Protein AF-0000000078805453 (afdb_homodimer)

Sequence (458 aa):
MDSGLQIIVNVLPGMLQYVPMTLVYTLAPSIIAAILAVFICQARLRGTGVVYWLVSLFVSFFRGTPQLVQLFLILYGLPRLLLIIGIDINDWSAGTFYIIATTLNLSCFVAEAYRGGYLAMDYRQIEAGYSIGFSRLQCFFHVIVPGTLQNAVLNLKNLSIDVLKGASLAYTIGAIEVMGYADRMIGLNSGVGRLWVLGVAAVIYFVLVAILELLFNLAAKHYQRYGKAMDSGLQIIVNVLPGMLQYVPMTLVYTLAPSIIAAILAVFICQARLRGTGVVYWLVSLFVSFFRGTPQLVQLFLILYGLPRLLLIIGIDINDWSAGTFYIIATTLNLSCFVAEAYRGGYLAMDYRQIEAGYSIGFSRLQCFFHVIVPGTLQNAVLNLKNLSIDVLKGASLAYTIGAIEVMGYADRMIGLNSGVGRLWVLGVAAVIYFVLVAILELLFNLAAKHYQRYGKA

Structure (mmCIF, N/CA/C/O backbone):
data_AF-0000000078805453-model_v1
#
loop_
_entity.id
_entity.type
_entity.pdbx_description
1 polymer 'ABC transporter, permease protein'
#
loop_
_atom_site.group_PDB
_atom_site.id
_atom_site.type_symbol
_atom_site.label_atom_id
_atom_site.label_alt_id
_atom_site.label_comp_id
_atom_site.label_asym_id
_atom_site.label_entity_id
_atom_site.label_seq_id
_atom_site.pdbx_PDB_ins_code
_atom_site.Cartn_x
_atom_site.Cartn_y
_atom_site.Cartn_z
_atom_site.occupancy
_atom_site.B_iso_or_equiv
_atom_site.auth_seq_id
_atom_site.auth_comp_id
_atom_site.auth_asym_id
_atom_site.auth_atom_id
_atom_site.pdbx_PDB_model_num
ATOM 1 N N . MET A 1 1 ? -18.703 -33 2.615 1 54.84 1 MET A N 1
ATOM 2 C CA . MET A 1 1 ? -17.984 -31.734 2.469 1 54.84 1 MET A CA 1
ATOM 3 C C . MET A 1 1 ? -17.906 -31 3.803 1 54.84 1 MET A C 1
ATOM 5 O O . MET A 1 1 ? -18.906 -30.875 4.512 1 54.84 1 MET A O 1
ATOM 9 N N . ASP A 1 2 ? -16.781 -30.891 4.367 1 66.12 2 ASP A N 1
ATOM 10 C CA . ASP A 1 2 ? -16.656 -30.359 5.719 1 66.12 2 ASP A CA 1
ATOM 11 C C . ASP A 1 2 ? -17.438 -29.047 5.867 1 66.12 2 ASP A C 1
ATOM 13 O O . ASP A 1 2 ? -17.453 -28.234 4.945 1 66.12 2 ASP A O 1
ATOM 17 N N . SER A 1 3 ? -18.297 -29.031 6.809 1 82.19 3 SER A N 1
ATOM 18 C CA . SER A 1 3 ? -18.969 -27.797 7.168 1 82.19 3 SER A CA 1
ATOM 19 C C . SER A 1 3 ? -17.969 -26.641 7.309 1 82.19 3 SER A C 1
ATOM 21 O O . SER A 1 3 ? -16.766 -26.875 7.516 1 82.19 3 SER A O 1
ATOM 23 N N . GLY A 1 4 ? -18.391 -25.453 6.902 1 87.94 4 GLY A N 1
ATOM 24 C CA . GLY A 1 4 ? -17.578 -24.266 7.086 1 87.94 4 GLY A CA 1
ATOM 25 C C . GLY A 1 4 ? -16.891 -24.203 8.438 1 87.94 4 GLY A C 1
ATOM 26 O O . GLY A 1 4 ? -15.695 -23.922 8.531 1 87.94 4 GLY A O 1
ATOM 27 N N . LEU A 1 5 ? -17.594 -24.656 9.406 1 89.44 5 LEU A N 1
ATOM 28 C CA . LEU A 1 5 ? -17.062 -24.641 10.766 1 89.44 5 LEU A CA 1
ATOM 29 C C . LEU A 1 5 ? -15.953 -25.672 10.93 1 89.44 5 LEU A C 1
ATOM 31 O O . LEU A 1 5 ? -14.977 -25.422 11.648 1 89.44 5 LEU A O 1
ATOM 35 N N . GLN A 1 6 ? -16.125 -26.797 10.383 1 91.5 6 GLN A N 1
ATOM 36 C CA . GLN A 1 6 ? -15.117 -27.844 10.461 1 91.5 6 GLN A CA 1
ATOM 37 C C . GLN A 1 6 ? -13.812 -27.406 9.789 1 91.5 6 GLN A C 1
ATOM 39 O O . GLN A 1 6 ? -12.727 -27.688 10.297 1 91.5 6 GLN A O 1
ATOM 44 N N . ILE A 1 7 ? -13.984 -26.75 8.719 1 91.94 7 ILE A N 1
ATOM 45 C CA . ILE A 1 7 ? -12.812 -26.266 8 1 91.94 7 ILE A CA 1
ATOM 46 C C . ILE A 1 7 ? -12.086 -25.234 8.852 1 91.94 7 ILE A C 1
ATOM 48 O O . ILE A 1 7 ? -10.859 -25.266 8.977 1 91.94 7 ILE A O 1
ATOM 52 N N . ILE A 1 8 ? -12.805 -24.344 9.453 1 93.75 8 ILE A N 1
ATOM 53 C CA . ILE A 1 8 ? -12.242 -23.297 10.289 1 93.75 8 ILE A CA 1
ATOM 54 C C . ILE A 1 8 ? -11.477 -23.922 11.461 1 93.75 8 ILE A C 1
ATOM 56 O O . ILE A 1 8 ? -10.336 -23.547 11.734 1 93.75 8 ILE A O 1
ATOM 60 N N . VAL A 1 9 ? -12.07 -24.906 12.109 1 93.5 9 VAL A N 1
ATOM 61 C CA . VAL A 1 9 ? -11.492 -25.562 13.281 1 93.5 9 VAL A CA 1
ATOM 62 C C . VAL A 1 9 ? -10.219 -26.297 12.883 1 93.5 9 VAL A C 1
ATOM 64 O O . VAL A 1 9 ? -9.258 -26.359 13.656 1 93.5 9 VAL A O 1
ATOM 67 N N . ASN A 1 10 ? -10.211 -26.797 11.758 1 92 10 ASN A N 1
ATOM 68 C CA . ASN A 1 10 ? -9.078 -27.578 11.281 1 92 10 ASN A CA 1
ATOM 69 C C . ASN A 1 10 ? -7.918 -26.672 10.867 1 92 10 ASN A C 1
ATOM 71 O O . ASN A 1 10 ? -6.754 -27 11.109 1 92 10 ASN A O 1
ATOM 75 N N . VAL A 1 11 ? -8.188 -25.5 10.289 1 94.69 11 VAL A N 1
ATOM 76 C CA . VAL A 1 11 ? -7.137 -24.688 9.695 1 94.69 11 VAL A CA 1
ATOM 77 C C . VAL A 1 11 ? -6.625 -23.672 10.711 1 94.69 11 VAL A C 1
ATOM 79 O O . VAL A 1 11 ? -5.453 -23.281 10.672 1 94.69 11 VAL A O 1
ATOM 82 N N . LEU A 1 12 ? -7.426 -23.281 11.672 1 96.62 12 LEU A N 1
ATOM 83 C CA . LEU A 1 12 ? -7.148 -22.156 12.57 1 96.62 12 LEU A CA 1
ATOM 84 C C . LEU A 1 12 ? -5.879 -22.422 13.375 1 96.62 12 LEU A C 1
ATOM 86 O O . LEU A 1 12 ? -4.98 -21.562 13.406 1 96.62 12 LEU A O 1
ATOM 90 N N . PRO A 1 13 ? -5.715 -23.625 13.977 1 96.81 13 PRO A N 1
ATOM 91 C CA . PRO A 1 13 ? -4.496 -23.844 14.766 1 96.81 13 PRO A CA 1
ATOM 92 C C . PRO A 1 13 ? -3.229 -23.766 13.914 1 96.81 13 PRO A C 1
ATOM 94 O O . PRO A 1 13 ? -2.229 -23.188 14.336 1 96.81 13 PRO A O 1
ATOM 97 N N . GLY A 1 14 ? -3.25 -24.422 12.758 1 96.69 14 GLY A N 1
ATOM 98 C CA . GLY A 1 14 ? -2.113 -24.359 11.852 1 96.69 14 GLY A CA 1
ATOM 99 C C . GLY A 1 14 ? -1.791 -22.953 11.398 1 96.69 14 GLY A C 1
ATOM 100 O O . GLY A 1 14 ? -0.621 -22.578 11.297 1 96.69 14 GLY A O 1
ATOM 101 N N . MET A 1 15 ? -2.795 -22.188 11.148 1 97.94 15 MET A N 1
ATOM 102 C CA . MET A 1 15 ? -2.604 -20.828 10.68 1 97.94 15 MET A CA 1
ATOM 103 C C . MET A 1 15 ? -2.047 -19.938 11.789 1 97.94 15 MET A C 1
ATOM 105 O O . MET A 1 15 ? -1.188 -19.094 11.547 1 97.94 15 MET A O 1
ATOM 109 N N . LEU A 1 16 ? -2.521 -20.141 13.031 1 98.19 16 LEU A N 1
ATOM 110 C CA . LEU A 1 16 ? -2.053 -19.359 14.172 1 98.19 16 LEU A CA 1
ATOM 111 C C . LEU A 1 16 ? -0.568 -19.609 14.422 1 98.19 16 LEU A C 1
ATOM 113 O O . LEU A 1 16 ? 0.139 -18.719 14.914 1 98.19 16 LEU A O 1
ATOM 117 N N . GLN A 1 17 ? -0.077 -20.75 14.016 1 98.06 17 GLN A N 1
ATOM 118 C CA . GLN A 1 17 ? 1.33 -21.109 14.18 1 98.06 17 GLN A CA 1
ATOM 119 C C . GLN A 1 17 ? 2.219 -20.25 13.281 1 98.06 17 GLN A C 1
ATOM 121 O O . GLN A 1 17 ? 3.434 -20.188 13.477 1 98.06 17 GLN A O 1
ATOM 126 N N . TYR A 1 18 ? 1.629 -19.594 12.305 1 98.31 18 TYR A N 1
ATOM 127 C CA . TYR A 1 18 ? 2.416 -18.797 11.367 1 98.31 18 TYR A CA 1
ATOM 128 C C . TYR A 1 18 ? 2.291 -17.297 11.68 1 98.31 18 TYR A C 1
ATOM 130 O O . TYR A 1 18 ? 2.877 -16.469 10.984 1 98.31 18 TYR A O 1
ATOM 138 N N . VAL A 1 19 ? 1.535 -16.969 12.742 1 98.62 19 VAL A N 1
ATOM 139 C CA . VAL A 1 19 ? 1.405 -15.57 13.172 1 98.62 19 VAL A CA 1
ATOM 140 C C . VAL A 1 19 ? 2.775 -15.023 13.562 1 98.62 19 VAL A C 1
ATOM 142 O O . VAL A 1 19 ? 3.139 -13.906 13.18 1 98.62 19 VAL A O 1
ATOM 145 N N . PRO A 1 20 ? 3.625 -15.812 14.266 1 98.44 20 PRO A N 1
ATOM 146 C CA . PRO A 1 20 ? 4.957 -15.297 14.586 1 98.44 20 PRO A CA 1
ATOM 147 C C . PRO A 1 20 ? 5.773 -14.953 13.344 1 98.44 20 PRO A C 1
ATOM 149 O O . PRO A 1 20 ? 6.516 -13.969 13.336 1 98.44 20 PRO A O 1
ATOM 152 N N . MET A 1 21 ? 5.652 -15.758 12.312 1 98.44 21 MET A N 1
ATOM 153 C CA . MET A 1 21 ? 6.391 -15.469 11.086 1 98.44 21 MET A CA 1
ATOM 154 C C . MET A 1 21 ? 5.875 -14.188 10.422 1 98.44 21 MET A C 1
ATOM 156 O O . MET A 1 21 ? 6.656 -13.414 9.867 1 98.44 21 MET A O 1
ATOM 160 N N . THR A 1 22 ? 4.543 -13.984 10.477 1 98.81 22 THR A N 1
ATOM 161 C CA . THR A 1 22 ? 3.967 -12.734 10 1 98.81 22 THR A CA 1
ATOM 162 C C . THR A 1 22 ? 4.555 -11.547 10.75 1 98.81 22 THR A C 1
ATOM 164 O O . THR A 1 22 ? 4.914 -10.531 10.141 1 98.81 22 THR A O 1
ATOM 167 N N . LEU A 1 23 ? 4.746 -11.703 12.023 1 98.75 23 LEU A N 1
ATOM 168 C CA . LEU A 1 23 ? 5.305 -10.641 12.852 1 98.75 23 LEU A CA 1
ATOM 169 C C . LEU A 1 23 ? 6.781 -10.43 12.547 1 98.75 23 LEU A C 1
ATOM 171 O O . LEU A 1 23 ? 7.27 -9.297 12.562 1 98.75 23 LEU A O 1
ATOM 175 N N . VAL A 1 24 ? 7.484 -11.477 12.258 1 98.69 24 VAL A N 1
ATOM 176 C CA . VAL A 1 24 ? 8.891 -11.359 11.875 1 98.69 24 VAL A CA 1
ATOM 177 C C . VAL A 1 24 ? 9.008 -10.586 10.562 1 98.69 24 VAL A C 1
ATOM 179 O O . VAL A 1 24 ? 9.852 -9.703 10.422 1 98.69 24 VAL A O 1
ATOM 182 N N . TYR A 1 25 ? 8.086 -10.883 9.609 1 98.75 25 TYR A N 1
ATOM 183 C CA . TYR A 1 25 ? 8.094 -10.234 8.305 1 98.75 25 TYR A CA 1
ATOM 184 C C . TYR A 1 25 ? 7.652 -8.781 8.414 1 98.75 25 TYR A C 1
ATOM 186 O O . TYR A 1 25 ? 7.797 -8.008 7.461 1 98.75 25 TYR A O 1
ATOM 194 N N . THR A 1 26 ? 7.156 -8.414 9.547 1 98.69 26 THR A N 1
ATOM 195 C CA . THR A 1 26 ? 6.723 -7.043 9.789 1 98.69 26 THR A CA 1
ATOM 196 C C . THR A 1 26 ? 7.758 -6.293 10.625 1 98.69 26 THR A C 1
ATOM 198 O O . THR A 1 26 ? 8.211 -5.215 10.234 1 98.69 26 THR A O 1
ATOM 201 N N . LEU A 1 27 ? 8.25 -6.906 11.68 1 98.56 27 LEU A N 1
ATOM 202 C CA . LEU A 1 27 ? 9.078 -6.223 12.672 1 98.56 27 LEU A CA 1
ATOM 203 C C . LEU A 1 27 ? 10.523 -6.137 12.203 1 98.56 27 LEU A C 1
ATOM 205 O O . LEU A 1 27 ? 11.188 -5.117 12.406 1 98.56 27 LEU A O 1
ATOM 209 N N . ALA A 1 28 ? 11.023 -7.18 11.609 1 98.69 28 ALA A N 1
ATOM 210 C CA . ALA A 1 28 ? 12.414 -7.176 11.188 1 98.69 28 ALA A CA 1
ATOM 211 C C . ALA A 1 28 ? 12.68 -6.07 10.172 1 98.69 28 ALA A C 1
ATOM 213 O O . ALA A 1 28 ? 13.539 -5.211 10.391 1 98.69 28 ALA A O 1
ATOM 214 N N . PRO A 1 29 ? 11.922 -6.035 9.086 1 98.81 29 PRO A N 1
ATOM 215 C CA . PRO A 1 29 ? 12.156 -4.93 8.156 1 98.81 29 PRO A CA 1
ATOM 216 C C . PRO A 1 29 ? 11.883 -3.562 8.781 1 98.81 29 PRO A C 1
ATOM 218 O O . PRO A 1 29 ? 12.547 -2.58 8.445 1 98.81 29 PRO A O 1
ATOM 221 N N . SER A 1 30 ? 10.891 -3.488 9.703 1 98.69 30 SER A N 1
ATOM 222 C CA . SER A 1 30 ? 10.547 -2.219 10.336 1 98.69 30 SER A CA 1
ATOM 223 C C . SER A 1 30 ? 11.719 -1.672 11.148 1 98.69 30 SER A C 1
ATOM 225 O O . SER A 1 30 ? 12.055 -0.489 11.047 1 98.69 30 SER A O 1
ATOM 227 N N . ILE A 1 31 ? 12.375 -2.51 11.875 1 98.62 31 ILE A N 1
ATOM 228 C CA . ILE A 1 31 ? 13.477 -2.107 12.742 1 98.62 31 ILE A CA 1
ATOM 229 C C . ILE A 1 31 ? 14.688 -1.712 11.898 1 98.62 31 ILE A C 1
ATOM 231 O O . ILE A 1 31 ? 15.273 -0.65 12.109 1 98.62 31 ILE A O 1
ATOM 235 N N . ILE A 1 32 ? 15.016 -2.492 10.938 1 98.81 32 ILE A N 1
ATOM 236 C CA . ILE A 1 32 ? 16.172 -2.219 10.086 1 98.81 32 ILE A CA 1
ATOM 237 C C . ILE A 1 32 ? 15.914 -0.968 9.25 1 98.81 32 ILE A C 1
ATOM 239 O O . ILE A 1 32 ? 16.797 -0.115 9.109 1 98.81 32 ILE A O 1
ATOM 243 N N . ALA A 1 33 ? 14.758 -0.859 8.758 1 98.88 33 ALA A N 1
ATOM 244 C CA . ALA A 1 33 ? 14.398 0.285 7.926 1 98.88 33 ALA A CA 1
ATOM 245 C C . ALA A 1 33 ? 14.438 1.582 8.727 1 98.88 33 ALA A C 1
ATOM 247 O O . ALA A 1 33 ? 14.82 2.633 8.203 1 98.88 33 ALA A O 1
ATOM 248 N N . ALA A 1 34 ? 14.008 1.514 9.992 1 98.62 34 ALA A N 1
ATOM 249 C CA . ALA A 1 34 ? 14.016 2.701 10.844 1 98.62 34 ALA A CA 1
ATOM 250 C C . ALA A 1 34 ? 15.43 3.258 11 1 98.62 34 ALA A C 1
ATOM 252 O O . ALA A 1 34 ? 15.625 4.477 11.023 1 98.62 34 ALA A O 1
ATOM 253 N N . ILE A 1 35 ? 16.359 2.412 11.062 1 98.38 35 ILE A N 1
ATOM 254 C CA . ILE A 1 35 ? 17.75 2.811 11.219 1 98.38 35 ILE A CA 1
ATOM 255 C C . ILE A 1 35 ? 18.281 3.338 9.891 1 98.38 35 ILE A C 1
ATOM 257 O O . ILE A 1 35 ? 18.859 4.422 9.836 1 98.38 35 ILE A O 1
ATOM 261 N N . LEU A 1 36 ? 18.062 2.625 8.836 1 98.69 36 LEU A N 1
ATOM 262 C CA . LEU A 1 36 ? 18.531 3.023 7.512 1 98.69 36 LEU A CA 1
ATOM 263 C C . LEU A 1 36 ? 17.922 4.355 7.098 1 98.69 36 LEU A C 1
ATOM 265 O O . LEU A 1 36 ? 18.562 5.156 6.414 1 98.69 36 LEU A O 1
ATOM 269 N N . ALA A 1 37 ? 16.719 4.57 7.527 1 98.81 37 ALA A N 1
ATOM 270 C CA . ALA A 1 37 ? 15.977 5.766 7.141 1 98.81 37 ALA A CA 1
ATOM 271 C C . ALA A 1 37 ? 16.625 7.023 7.695 1 98.81 37 ALA A C 1
ATOM 273 O O . ALA A 1 37 ? 16.5 8.109 7.113 1 98.81 37 ALA A O 1
ATOM 274 N N . VAL A 1 38 ? 17.312 6.898 8.812 1 97.88 38 VAL A N 1
ATOM 275 C CA . VAL A 1 38 ? 18 8.039 9.398 1 97.88 38 VAL A CA 1
ATOM 276 C C . VAL A 1 38 ? 19.094 8.539 8.445 1 97.88 38 VAL A C 1
ATOM 278 O O . VAL A 1 38 ? 19.203 9.742 8.188 1 97.88 38 VAL A O 1
ATOM 281 N N . PHE A 1 39 ? 19.766 7.59 7.902 1 97.69 39 PHE A N 1
ATOM 282 C CA . PHE A 1 39 ? 20.859 7.934 6.992 1 97.69 39 PHE A CA 1
ATOM 283 C C . PHE A 1 39 ? 20.312 8.477 5.676 1 97.69 39 PHE A C 1
ATOM 285 O O . PHE A 1 39 ? 20.844 9.445 5.133 1 97.69 39 PHE A O 1
ATOM 292 N N . ILE A 1 40 ? 19.281 7.906 5.203 1 98.56 40 ILE A N 1
ATOM 293 C CA . ILE A 1 40 ? 18.672 8.359 3.965 1 98.56 40 ILE A CA 1
ATOM 294 C C . ILE A 1 40 ? 18.094 9.766 4.152 1 98.56 40 ILE A C 1
ATOM 296 O O . ILE A 1 40 ? 18.297 10.633 3.299 1 98.56 40 ILE A O 1
ATOM 300 N N . CYS A 1 41 ? 17.438 9.914 5.285 1 98.19 41 CYS A N 1
ATOM 301 C CA . CYS A 1 41 ? 16.875 11.227 5.594 1 98.19 41 CYS A CA 1
ATOM 302 C C . CYS A 1 41 ? 17.953 12.289 5.664 1 98.19 41 CYS A C 1
ATOM 304 O O . CYS A 1 41 ? 17.797 13.375 5.109 1 98.19 41 CYS A O 1
ATOM 306 N N . GLN A 1 42 ? 19.062 12 6.297 1 96.06 42 GLN A N 1
ATOM 307 C CA . GLN A 1 42 ? 20.172 12.938 6.43 1 96.06 42 GLN A CA 1
ATOM 308 C C . GLN A 1 42 ? 20.734 13.305 5.062 1 96.06 42 GLN A C 1
ATOM 310 O O . GLN A 1 42 ? 21.047 14.477 4.805 1 96.06 42 GLN A O 1
ATOM 315 N N . ALA A 1 43 ? 20.891 12.328 4.242 1 97.19 43 ALA A N 1
ATOM 316 C CA . ALA A 1 43 ? 21.406 12.562 2.898 1 97.19 43 ALA A CA 1
ATOM 317 C C . ALA A 1 43 ? 20.484 13.477 2.102 1 97.19 43 ALA A C 1
ATOM 319 O O . ALA A 1 43 ? 20.938 14.344 1.356 1 97.19 43 ALA A O 1
ATOM 320 N N . ARG A 1 44 ? 19.266 13.32 2.297 1 96.19 44 ARG A N 1
ATOM 321 C CA . ARG A 1 44 ? 18.281 14.078 1.537 1 96.19 44 ARG A CA 1
ATOM 322 C C . ARG A 1 44 ? 18.156 15.508 2.068 1 96.19 44 ARG A C 1
ATOM 324 O O . ARG A 1 44 ? 17.797 16.422 1.329 1 96.19 44 ARG A O 1
ATOM 331 N N . LEU A 1 45 ? 18.484 15.711 3.318 1 95.06 45 LEU A N 1
ATOM 332 C CA . LEU A 1 45 ? 18.391 17.031 3.928 1 95.06 45 LEU A CA 1
ATOM 333 C C . LEU A 1 45 ? 19.562 17.922 3.49 1 95.06 45 LEU A C 1
ATOM 335 O O . LEU A 1 45 ? 19.469 19.141 3.559 1 95.06 45 LEU A O 1
ATOM 339 N N . ARG A 1 46 ? 20.594 17.312 3.037 1 91.31 46 ARG A N 1
ATOM 340 C CA . ARG A 1 46 ? 21.734 18.078 2.578 1 91.31 46 ARG A CA 1
ATOM 341 C C . ARG A 1 46 ? 21.391 18.906 1.347 1 91.31 46 ARG A C 1
ATOM 343 O O . ARG A 1 46 ? 21.875 20.031 1.185 1 91.31 46 ARG A O 1
ATOM 350 N N . GLY A 1 47 ? 20.641 18.375 0.455 1 89.19 47 GLY A N 1
ATOM 351 C CA . GLY A 1 47 ? 20.094 19.094 -0.681 1 89.19 47 GLY A CA 1
ATOM 352 C C . GLY A 1 47 ? 21.062 19.219 -1.841 1 89.19 47 GLY A C 1
ATOM 353 O O . GLY A 1 47 ? 20.719 19.781 -2.887 1 89.19 47 GLY A O 1
ATOM 354 N N . THR A 1 48 ? 22.297 18.797 -1.706 1 91.12 48 THR A N 1
ATOM 355 C CA . THR A 1 48 ? 23.25 18.938 -2.787 1 91.12 48 THR A CA 1
ATOM 356 C C . THR A 1 48 ? 24.297 17.828 -2.738 1 91.12 48 THR A C 1
ATOM 358 O O . THR A 1 48 ? 24.359 17.062 -1.771 1 91.12 48 THR A O 1
ATOM 361 N N . GLY A 1 49 ? 24.984 17.672 -3.92 1 94.06 49 GLY A N 1
ATOM 362 C CA . GLY A 1 49 ? 26.094 16.734 -3.979 1 94.06 49 GLY A CA 1
ATOM 363 C C . GLY A 1 49 ? 25.719 15.398 -4.594 1 94.06 49 GLY A C 1
ATOM 364 O O . GLY A 1 49 ? 24.547 15.133 -4.844 1 94.06 49 GLY A O 1
ATOM 365 N N . VAL A 1 50 ? 26.672 14.625 -4.824 1 95.81 50 VAL A N 1
ATOM 366 C CA . VAL A 1 50 ? 26.516 13.344 -5.508 1 95.81 50 VAL A CA 1
ATOM 367 C C . VAL A 1 50 ? 25.703 12.383 -4.629 1 95.81 50 VAL A C 1
ATOM 369 O O . VAL A 1 50 ? 24.875 11.633 -5.133 1 95.81 50 VAL A O 1
ATOM 372 N N . VAL A 1 51 ? 25.906 12.492 -3.367 1 96.31 51 VAL A N 1
ATOM 373 C CA . VAL A 1 51 ? 25.219 11.609 -2.434 1 96.31 51 VAL A CA 1
ATOM 374 C C . VAL A 1 51 ? 23.719 11.922 -2.439 1 96.31 51 VAL A C 1
ATOM 376 O O . VAL A 1 51 ? 22.891 11.008 -2.451 1 96.31 51 VAL A O 1
ATOM 379 N N . TYR A 1 52 ? 23.391 13.156 -2.469 1 96.12 52 TYR A N 1
ATOM 380 C CA . TYR A 1 52 ? 22 13.594 -2.527 1 96.12 52 TYR A CA 1
ATOM 381 C C . TYR A 1 52 ? 21.312 13.023 -3.754 1 96.12 52 TYR A C 1
ATOM 383 O O . TYR A 1 52 ? 20.219 12.445 -3.646 1 96.12 52 TYR A O 1
ATOM 391 N N . TRP A 1 53 ? 21.938 13.07 -4.82 1 96.31 53 TRP A N 1
ATOM 392 C CA . TRP A 1 53 ? 21.312 12.664 -6.066 1 96.31 53 TRP A CA 1
ATOM 393 C C . TRP A 1 53 ? 21.172 11.141 -6.133 1 96.31 53 TRP A C 1
ATOM 395 O O . TRP A 1 53 ? 20.156 10.625 -6.594 1 96.31 53 TRP A O 1
ATOM 405 N N . LEU A 1 54 ? 22.141 10.461 -5.648 1 97.38 54 LEU A N 1
ATOM 406 C CA . LEU A 1 54 ? 22.094 9 -5.645 1 97.38 54 LEU A CA 1
ATOM 407 C C . LEU A 1 54 ? 21 8.492 -4.711 1 97.38 54 LEU A C 1
ATOM 409 O O . LEU A 1 54 ? 20.234 7.598 -5.074 1 97.38 54 LEU A O 1
ATOM 413 N N . VAL A 1 55 ? 20.953 9.094 -3.582 1 97.88 55 VAL A N 1
ATOM 414 C CA . VAL A 1 55 ? 19.953 8.688 -2.59 1 97.88 55 VAL A CA 1
ATOM 415 C C . VAL A 1 55 ? 18.562 9.086 -3.064 1 97.88 55 VAL A C 1
ATOM 417 O O . VAL A 1 55 ? 17.609 8.336 -2.879 1 97.88 55 VAL A O 1
ATOM 420 N N . SER A 1 56 ? 18.5 10.211 -3.697 1 97.06 56 SER A N 1
ATOM 421 C CA . SER A 1 56 ? 17.219 10.656 -4.223 1 97.06 56 SER A CA 1
ATOM 422 C C . SER A 1 56 ? 16.703 9.719 -5.309 1 97.06 56 SER A C 1
ATOM 424 O O . SER A 1 56 ? 15.508 9.43 -5.367 1 97.06 56 SER A O 1
ATOM 426 N N . LEU A 1 57 ? 17.562 9.25 -6.121 1 96.19 57 LEU A N 1
ATOM 427 C CA . LEU A 1 57 ? 17.203 8.289 -7.152 1 96.19 57 LEU A CA 1
ATOM 428 C C . LEU A 1 57 ? 16.766 6.961 -6.535 1 96.19 57 LEU A C 1
ATOM 430 O O . LEU A 1 57 ? 15.789 6.352 -6.984 1 96.19 57 LEU A O 1
ATOM 434 N N . PHE A 1 58 ? 17.562 6.586 -5.531 1 97.75 58 PHE A N 1
ATOM 435 C CA . PHE A 1 58 ? 17.25 5.371 -4.789 1 97.75 58 PHE A CA 1
ATOM 436 C C . PHE A 1 58 ? 15.859 5.457 -4.168 1 97.75 58 PHE A C 1
ATOM 438 O O . PHE A 1 58 ? 15.039 4.551 -4.332 1 97.75 58 PHE A O 1
ATOM 445 N N . VAL A 1 59 ? 15.523 6.535 -3.559 1 98.19 59 VAL A N 1
ATOM 446 C CA . VAL A 1 59 ? 14.25 6.77 -2.891 1 98.19 59 VAL A CA 1
ATOM 447 C C . VAL A 1 59 ? 13.125 6.828 -3.926 1 98.19 59 VAL A C 1
ATOM 449 O O . VAL A 1 59 ? 12.078 6.215 -3.746 1 98.19 59 VAL A O 1
ATOM 452 N N . SER A 1 60 ? 13.422 7.512 -5.035 1 96.88 60 SER A N 1
ATOM 453 C CA . SER A 1 60 ? 12.414 7.656 -6.082 1 96.88 60 SER A CA 1
ATOM 454 C C . SER A 1 60 ? 12.055 6.305 -6.695 1 96.88 60 SER A C 1
ATOM 456 O O . SER A 1 60 ? 10.891 6.043 -6.992 1 96.88 60 SER A O 1
ATOM 458 N N . PHE A 1 61 ? 13 5.5 -6.844 1 97.44 61 PHE A N 1
ATOM 459 C CA . PHE A 1 61 ? 12.773 4.184 -7.426 1 97.44 61 PHE A CA 1
ATOM 460 C C . PHE A 1 61 ? 11.891 3.334 -6.52 1 97.44 61 PHE A C 1
ATOM 462 O O . PHE A 1 61 ? 10.875 2.787 -6.961 1 97.44 61 PHE A O 1
ATOM 469 N N . PHE A 1 62 ? 12.219 3.254 -5.25 1 98.19 62 PHE A N 1
ATOM 470 C CA . PHE A 1 62 ? 11.516 2.359 -4.332 1 98.19 62 PHE A CA 1
ATOM 471 C C . PHE A 1 62 ? 10.141 2.906 -3.992 1 98.19 62 PHE A C 1
ATOM 473 O O . PHE A 1 62 ? 9.203 2.139 -3.762 1 98.19 62 PHE A O 1
ATOM 480 N N . ARG A 1 63 ? 9.969 4.184 -4.031 1 97.56 63 ARG A N 1
ATOM 481 C CA . ARG A 1 63 ? 8.656 4.762 -3.742 1 97.56 63 ARG A CA 1
ATOM 482 C C . ARG A 1 63 ? 7.793 4.812 -5 1 97.56 63 ARG A C 1
ATOM 484 O O . ARG A 1 63 ? 6.57 4.953 -4.914 1 97.56 63 ARG A O 1
ATOM 491 N N . GLY A 1 64 ? 8.492 4.609 -6.207 1 97.88 64 GLY A N 1
ATOM 492 C CA . GLY A 1 64 ? 7.781 4.809 -7.457 1 97.88 64 GLY A CA 1
ATOM 493 C C . GLY A 1 64 ? 7.48 3.51 -8.18 1 97.88 64 GLY A C 1
ATOM 494 O O . GLY A 1 64 ? 6.898 3.521 -9.266 1 97.88 64 GLY A O 1
ATOM 495 N N . THR A 1 65 ? 7.832 2.373 -7.609 1 98.44 65 THR A N 1
ATOM 496 C CA . THR A 1 65 ? 7.598 1.075 -8.234 1 98.44 65 THR A CA 1
ATOM 497 C C . THR A 1 65 ? 6.793 0.169 -7.305 1 98.44 65 THR A C 1
ATOM 499 O O . THR A 1 65 ? 6.863 0.307 -6.078 1 98.44 65 THR A O 1
ATOM 502 N N . PRO A 1 66 ? 6 -0.712 -7.855 1 98.44 66 PRO A N 1
ATOM 503 C CA . PRO A 1 66 ? 5.203 -1.616 -7.02 1 98.44 66 PRO A CA 1
ATOM 504 C C . PRO A 1 66 ? 6.062 -2.506 -6.125 1 98.44 66 PRO A C 1
ATOM 506 O O . PRO A 1 66 ? 7.09 -3.025 -6.57 1 98.44 66 PRO A O 1
ATOM 509 N N . GLN A 1 67 ? 5.629 -2.648 -4.922 1 97.81 67 GLN A N 1
ATOM 510 C CA . GLN A 1 67 ? 6.336 -3.514 -3.982 1 97.81 67 GLN A CA 1
ATOM 511 C C . GLN A 1 67 ? 6.461 -4.934 -4.531 1 97.81 67 GLN A C 1
ATOM 513 O O . GLN A 1 67 ? 7.492 -5.582 -4.348 1 97.81 67 GLN A O 1
ATOM 518 N N . LEU A 1 68 ? 5.438 -5.406 -5.18 1 97.56 68 LEU A N 1
ATOM 519 C CA . LEU A 1 68 ? 5.434 -6.746 -5.754 1 97.56 68 LEU A CA 1
ATOM 520 C C . LEU A 1 68 ? 6.562 -6.906 -6.77 1 97.56 68 LEU A C 1
ATOM 522 O O . LEU A 1 68 ? 7.27 -7.918 -6.766 1 97.56 68 LEU A O 1
ATOM 526 N N . VAL A 1 69 ? 6.734 -5.91 -7.586 1 98.19 69 VAL A N 1
ATOM 527 C CA . VAL A 1 69 ? 7.777 -5.934 -8.602 1 98.19 69 VAL A CA 1
ATOM 528 C C . VAL A 1 69 ? 9.148 -5.906 -7.938 1 98.19 69 VAL A C 1
ATOM 530 O O . VAL A 1 69 ? 10.062 -6.637 -8.336 1 98.19 69 VAL A O 1
ATOM 533 N N . GLN A 1 70 ? 9.266 -5.148 -6.91 1 98.38 70 GLN A N 1
ATOM 534 C CA . GLN A 1 70 ? 10.508 -5.047 -6.16 1 98.38 70 GLN A CA 1
ATOM 535 C C . GLN A 1 70 ? 10.867 -6.383 -5.508 1 98.38 70 GLN A C 1
ATOM 537 O O . GLN A 1 70 ? 12.039 -6.773 -5.48 1 98.38 70 GLN A O 1
ATOM 542 N N . LEU A 1 71 ? 9.867 -7.055 -5.027 1 97.94 71 LEU A N 1
ATOM 543 C CA . LEU A 1 71 ? 10.078 -8.352 -4.395 1 97.94 71 LEU A CA 1
ATOM 544 C C . LEU A 1 71 ? 10.688 -9.344 -5.383 1 97.94 71 LEU A C 1
ATOM 546 O O . LEU A 1 71 ? 11.664 -10.023 -5.059 1 97.94 71 LEU A O 1
ATOM 550 N N . PHE A 1 72 ? 10.156 -9.359 -6.566 1 98 72 PHE A N 1
ATOM 551 C CA . PHE A 1 72 ? 10.648 -10.273 -7.59 1 98 72 PHE A CA 1
ATOM 552 C C . PHE A 1 72 ? 12.047 -9.875 -8.047 1 98 72 PHE A C 1
ATOM 554 O O . PHE A 1 72 ? 12.906 -10.734 -8.25 1 98 72 PHE A O 1
ATOM 561 N N . LEU A 1 73 ? 12.234 -8.578 -8.18 1 98 73 LEU A N 1
ATOM 562 C CA . LEU A 1 73 ? 13.539 -8.086 -8.602 1 98 73 LEU A CA 1
ATOM 563 C C . LEU A 1 73 ? 14.609 -8.469 -7.578 1 98 73 LEU A C 1
ATOM 565 O O . LEU A 1 73 ? 15.719 -8.867 -7.953 1 98 73 LEU A O 1
ATOM 569 N N . ILE A 1 74 ? 14.281 -8.375 -6.324 1 97.94 74 ILE A N 1
ATOM 570 C CA . ILE A 1 74 ? 15.242 -8.695 -5.273 1 97.94 74 ILE A CA 1
ATOM 571 C C . ILE A 1 74 ? 15.445 -10.203 -5.195 1 97.94 74 ILE A C 1
ATOM 573 O O . ILE A 1 74 ? 16.578 -10.68 -5.094 1 97.94 74 ILE A O 1
ATOM 577 N N . LEU A 1 75 ? 14.383 -10.945 -5.297 1 96.88 75 LEU A N 1
ATOM 578 C CA . LEU A 1 75 ? 14.461 -12.398 -5.227 1 96.88 75 LEU A CA 1
ATOM 579 C C . LEU A 1 75 ? 15.352 -12.953 -6.336 1 96.88 75 LEU A C 1
ATOM 581 O O . LEU A 1 75 ? 16.219 -13.797 -6.086 1 96.88 75 LEU A O 1
ATOM 585 N N . TYR A 1 76 ? 15.195 -12.414 -7.535 1 95.44 76 TYR A N 1
ATOM 586 C CA . TYR A 1 76 ? 15.875 -12.992 -8.688 1 95.44 76 TYR A CA 1
ATOM 587 C C . TYR A 1 76 ? 17.141 -12.203 -9.023 1 95.44 76 TYR A C 1
ATOM 589 O O . TYR A 1 76 ? 18.078 -12.742 -9.617 1 95.44 76 TYR A O 1
ATOM 597 N N . GLY A 1 77 ? 17.188 -10.961 -8.656 1 95.75 77 GLY A N 1
ATOM 598 C CA . GLY A 1 77 ? 18.266 -10.078 -9.078 1 95.75 77 GLY A CA 1
ATOM 599 C C . GLY A 1 77 ? 19.406 -10.023 -8.086 1 95.75 77 GLY A C 1
ATOM 600 O O . GLY A 1 77 ? 20.578 -10.016 -8.477 1 95.75 77 GLY A O 1
ATOM 601 N N . LEU A 1 78 ? 19.062 -10.031 -6.809 1 94.75 78 LEU A N 1
ATOM 602 C CA . LEU A 1 78 ? 20.078 -9.828 -5.785 1 94.75 78 LEU A CA 1
ATOM 603 C C . LEU A 1 78 ? 21.109 -10.945 -5.812 1 94.75 78 LEU A C 1
ATOM 605 O O . LEU A 1 78 ? 22.312 -10.695 -5.766 1 94.75 78 LEU A O 1
ATOM 609 N N . PRO A 1 79 ? 20.703 -12.219 -5.883 1 94.38 79 PRO A N 1
ATOM 610 C CA . PRO A 1 79 ? 21.703 -13.289 -5.953 1 94.38 79 PRO A CA 1
ATOM 611 C C . PRO A 1 79 ? 22.625 -13.156 -7.16 1 94.38 79 PRO A C 1
ATOM 613 O O . PRO A 1 79 ? 23.828 -13.398 -7.047 1 94.38 79 PRO A O 1
ATOM 616 N N . ARG A 1 80 ? 22.094 -12.711 -8.281 1 91.56 80 ARG A N 1
ATOM 617 C CA . ARG A 1 80 ? 22.891 -12.547 -9.492 1 91.56 80 ARG A CA 1
ATOM 618 C C . ARG A 1 80 ? 23.891 -11.391 -9.344 1 91.56 80 ARG A C 1
ATOM 620 O O . ARG A 1 80 ? 25.031 -11.5 -9.781 1 91.56 80 ARG A O 1
ATOM 627 N N . LEU A 1 81 ? 23.422 -10.367 -8.719 1 91.06 81 LEU A N 1
ATOM 628 C CA . LEU A 1 81 ? 24.281 -9.195 -8.516 1 91.06 81 LEU A CA 1
ATOM 629 C C . LEU A 1 81 ? 25.422 -9.516 -7.562 1 91.06 81 LEU A C 1
ATOM 631 O O . LEU A 1 81 ? 26.578 -9.148 -7.824 1 91.06 81 LEU A O 1
ATOM 635 N N . LEU A 1 82 ? 25.062 -10.18 -6.477 1 91.31 82 LEU A N 1
ATOM 636 C CA . LEU A 1 82 ? 26.062 -10.461 -5.457 1 91.31 82 LEU A CA 1
ATOM 637 C C . LEU A 1 82 ? 27.031 -11.555 -5.922 1 91.31 82 LEU A C 1
ATOM 639 O O . LEU A 1 82 ? 28.188 -11.594 -5.492 1 91.31 82 LEU A O 1
ATOM 643 N N . LEU A 1 83 ? 26.562 -12.391 -6.793 1 90.19 83 LEU A N 1
ATOM 644 C CA . LEU A 1 83 ? 27.422 -13.43 -7.344 1 90.19 83 LEU A CA 1
ATOM 645 C C . LEU A 1 83 ? 28.562 -12.812 -8.156 1 90.19 83 LEU A C 1
ATOM 647 O O . LEU A 1 83 ? 29.672 -13.352 -8.195 1 90.19 83 LEU A O 1
ATOM 651 N N . ILE A 1 84 ? 28.312 -11.648 -8.734 1 90.38 84 ILE A N 1
ATOM 652 C CA . ILE A 1 84 ? 29.312 -10.93 -9.516 1 90.38 84 ILE A CA 1
ATOM 653 C C . ILE A 1 84 ? 30.484 -10.555 -8.617 1 90.38 84 ILE A C 1
ATOM 655 O O . ILE A 1 84 ? 31.641 -10.547 -9.062 1 90.38 84 ILE A O 1
ATOM 659 N N . ILE A 1 85 ? 30.188 -10.422 -7.34 1 91.81 85 ILE A N 1
ATOM 660 C CA . ILE A 1 85 ? 31.266 -10.016 -6.438 1 91.81 85 ILE A CA 1
ATOM 661 C C . ILE A 1 85 ? 31.672 -11.188 -5.555 1 91.81 85 ILE A C 1
ATOM 663 O O . ILE A 1 85 ? 32.312 -11 -4.512 1 91.81 85 ILE A O 1
ATOM 667 N N . GLY A 1 86 ? 31.172 -12.344 -5.816 1 92.31 86 GLY A N 1
ATOM 668 C CA . GLY A 1 86 ? 31.67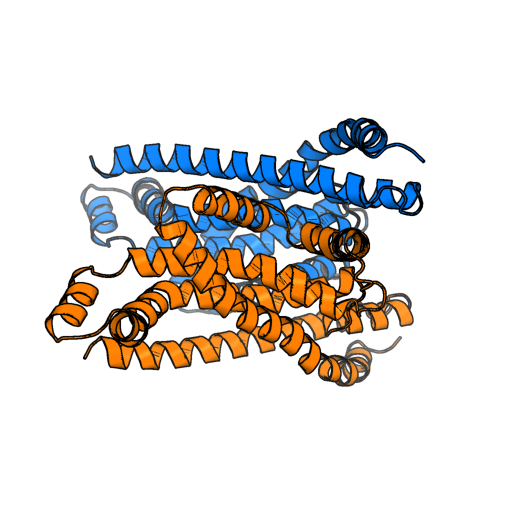2 -13.555 -5.191 1 92.31 86 GLY A CA 1
ATOM 669 C C . GLY A 1 86 ? 30.828 -14.008 -4.008 1 92.31 86 GLY A C 1
ATOM 670 O O . GLY A 1 86 ? 31.25 -14.891 -3.25 1 92.31 86 GLY A O 1
ATOM 671 N N . ILE A 1 87 ? 29.672 -13.414 -3.805 1 91.44 87 ILE A N 1
ATOM 672 C CA . ILE A 1 87 ? 28.797 -13.789 -2.693 1 91.44 87 ILE A CA 1
ATOM 673 C C . ILE A 1 87 ? 27.625 -14.609 -3.211 1 91.44 87 ILE A C 1
ATOM 675 O O . ILE A 1 87 ? 26.828 -14.125 -4.027 1 91.44 87 ILE A O 1
ATOM 679 N N . ASP A 1 88 ? 27.578 -15.82 -2.773 1 91 88 ASP A N 1
ATOM 680 C CA . ASP A 1 88 ? 26.5 -16.703 -3.215 1 91 88 ASP A CA 1
ATOM 681 C C . ASP A 1 88 ? 25.391 -16.781 -2.174 1 91 88 ASP A C 1
ATOM 683 O O . ASP A 1 88 ? 25.562 -17.375 -1.107 1 91 88 ASP A O 1
ATOM 687 N N . ILE A 1 89 ? 24.219 -16.188 -2.52 1 91.25 89 ILE A N 1
ATOM 688 C CA . ILE A 1 89 ? 23.109 -16.172 -1.569 1 91.25 89 ILE A CA 1
ATOM 689 C C . ILE A 1 89 ? 21.922 -16.906 -2.152 1 91.25 89 ILE A C 1
ATOM 691 O O . ILE A 1 89 ? 20.766 -16.625 -1.812 1 91.25 89 ILE A O 1
ATOM 695 N N . ASN A 1 90 ? 22.141 -17.812 -3.055 1 87.75 90 ASN A N 1
ATOM 696 C CA . ASN A 1 90 ? 21.078 -18.531 -3.754 1 87.75 90 ASN A CA 1
ATOM 697 C C . ASN A 1 90 ? 20.328 -19.469 -2.814 1 87.75 90 ASN A C 1
ATOM 699 O O . ASN A 1 90 ? 19.172 -19.812 -3.07 1 87.75 90 ASN A O 1
ATOM 703 N N . ASP A 1 91 ? 20.984 -19.781 -1.696 1 91.56 91 ASP A N 1
ATOM 704 C CA . ASP A 1 91 ? 20.391 -20.766 -0.805 1 91.56 91 ASP A CA 1
ATOM 705 C C . ASP A 1 91 ? 19.641 -20.094 0.342 1 91.56 91 ASP A C 1
ATOM 707 O O . ASP A 1 91 ? 19.125 -20.766 1.234 1 91.56 91 ASP A O 1
ATOM 711 N N . TRP A 1 92 ? 19.594 -18.75 0.282 1 94.44 92 TRP A N 1
ATOM 712 C CA . TRP A 1 92 ? 18.859 -18.062 1.332 1 94.44 92 TRP A CA 1
ATOM 713 C C . TRP A 1 92 ? 17.359 -18.328 1.202 1 94.44 92 TRP A C 1
ATOM 715 O O . TRP A 1 92 ? 16.875 -18.641 0.117 1 94.44 92 TRP A O 1
ATOM 725 N N . SER A 1 93 ? 16.672 -18.266 2.273 1 96.5 93 SER A N 1
ATOM 726 C CA . SER A 1 93 ? 15.234 -18.5 2.273 1 96.5 93 SER A CA 1
ATOM 727 C C . SER A 1 93 ? 14.492 -17.375 1.579 1 96.5 93 SER A C 1
ATOM 729 O O . SER A 1 93 ? 14.961 -16.234 1.558 1 96.5 93 SER A O 1
ATOM 731 N N . ALA A 1 94 ? 13.336 -17.672 1.004 1 97.06 94 ALA A N 1
ATOM 732 C CA . ALA A 1 94 ? 12.469 -16.656 0.4 1 97.06 94 ALA A CA 1
ATOM 733 C C . ALA A 1 94 ? 12.117 -15.57 1.405 1 97.06 94 ALA A C 1
ATOM 735 O O . ALA A 1 94 ? 12 -14.398 1.041 1 97.06 94 ALA A O 1
ATOM 736 N N . GLY A 1 95 ? 12.023 -16 2.678 1 98 95 GLY A N 1
ATOM 737 C CA . GLY A 1 95 ? 11.727 -15.055 3.742 1 98 95 GLY A CA 1
ATOM 738 C C . GLY A 1 95 ? 12.789 -13.984 3.904 1 98 95 GLY A C 1
ATOM 739 O O . GLY A 1 95 ? 12.477 -12.82 4.16 1 98 95 GLY A O 1
ATOM 740 N N . THR A 1 96 ? 14.031 -14.344 3.752 1 98.12 96 THR A N 1
ATOM 741 C CA . THR A 1 96 ? 15.141 -13.398 3.855 1 98.12 96 THR A CA 1
ATOM 742 C C . THR A 1 96 ? 15.07 -12.359 2.738 1 98.12 96 THR A C 1
ATOM 744 O O . THR A 1 96 ? 15.273 -11.164 2.979 1 98.12 96 THR A O 1
ATOM 747 N N . PHE A 1 97 ? 14.766 -12.812 1.553 1 98.31 97 PHE A N 1
ATOM 748 C CA . PHE A 1 97 ? 14.648 -11.898 0.425 1 98.31 97 PHE A CA 1
ATOM 749 C C . PHE A 1 97 ? 13.469 -10.945 0.619 1 98.31 97 PHE A C 1
ATOM 751 O O . PHE A 1 97 ? 13.547 -9.773 0.236 1 98.31 97 PHE A O 1
ATOM 758 N N . TYR A 1 98 ? 12.383 -11.469 1.202 1 98.75 98 TYR A N 1
ATOM 759 C CA . TYR A 1 98 ? 11.258 -10.609 1.52 1 98.75 98 TYR A CA 1
ATOM 760 C C . TYR A 1 98 ? 11.664 -9.5 2.482 1 98.75 98 TYR A C 1
ATOM 762 O O . TYR A 1 98 ? 11.328 -8.336 2.277 1 98.75 98 TYR A O 1
ATOM 770 N N . ILE A 1 99 ? 12.398 -9.859 3.543 1 98.81 99 ILE A N 1
ATOM 771 C CA . ILE A 1 99 ? 12.844 -8.906 4.559 1 98.81 99 ILE A CA 1
ATOM 772 C C . ILE A 1 99 ? 13.742 -7.852 3.922 1 98.81 99 ILE A C 1
ATOM 774 O O . ILE A 1 99 ? 13.586 -6.652 4.184 1 98.81 99 ILE A O 1
ATOM 778 N N . ILE A 1 100 ? 14.57 -8.25 3.053 1 98.62 100 ILE A N 1
ATOM 779 C CA . ILE A 1 100 ? 15.492 -7.328 2.406 1 98.62 100 ILE A CA 1
ATOM 780 C C . ILE A 1 100 ? 14.719 -6.359 1.513 1 98.62 100 ILE A C 1
ATOM 782 O O . ILE A 1 100 ? 14.898 -5.141 1.611 1 98.62 100 ILE A O 1
ATOM 786 N N . ALA A 1 101 ? 13.875 -6.922 0.656 1 98.69 101 ALA A N 1
ATOM 787 C CA . ALA A 1 101 ? 13.102 -6.094 -0.267 1 98.69 101 ALA A CA 1
ATOM 788 C C . ALA A 1 101 ? 12.234 -5.098 0.489 1 98.69 101 ALA A C 1
ATOM 790 O O . ALA A 1 101 ? 12.188 -3.916 0.14 1 98.69 101 ALA A O 1
ATOM 791 N N . THR A 1 102 ? 11.578 -5.578 1.54 1 98.81 102 THR A N 1
ATOM 792 C CA . THR A 1 102 ? 10.68 -4.734 2.328 1 98.81 102 THR A CA 1
ATOM 793 C C . THR A 1 102 ? 11.469 -3.689 3.109 1 98.81 102 THR A C 1
ATOM 795 O O . THR A 1 102 ? 11.031 -2.547 3.25 1 98.81 102 THR A O 1
ATOM 798 N N . THR A 1 103 ? 12.625 -4.066 3.596 1 98.88 103 THR A N 1
ATOM 799 C CA . THR A 1 103 ? 13.484 -3.127 4.305 1 98.88 103 THR A CA 1
ATOM 800 C C . THR A 1 103 ? 13.883 -1.967 3.398 1 98.88 103 THR A C 1
ATOM 802 O O . THR A 1 103 ? 13.781 -0.803 3.789 1 98.88 103 THR A O 1
ATOM 805 N N . LEU A 1 104 ? 14.305 -2.273 2.223 1 98.69 104 LEU A N 1
ATOM 806 C CA . LEU A 1 104 ? 14.727 -1.249 1.275 1 98.69 104 LEU A CA 1
ATOM 807 C C . LEU A 1 104 ? 13.562 -0.343 0.899 1 98.69 104 LEU A C 1
ATOM 809 O O . LEU A 1 104 ? 13.703 0.882 0.867 1 98.69 104 LEU A O 1
ATOM 813 N N . ASN A 1 105 ? 12.453 -0.944 0.655 1 98.69 105 ASN A N 1
ATOM 814 C CA . ASN A 1 105 ? 11.25 -0.186 0.329 1 98.69 105 ASN A CA 1
ATOM 815 C C . ASN A 1 105 ? 10.805 0.696 1.494 1 98.69 105 ASN A C 1
ATOM 817 O O . ASN A 1 105 ? 10.68 1.912 1.344 1 98.69 105 ASN A O 1
ATOM 821 N N . LEU A 1 106 ? 10.672 0.118 2.658 1 98.75 106 LEU A N 1
ATOM 822 C CA . LEU A 1 106 ? 10.156 0.799 3.838 1 98.75 106 LEU A CA 1
ATOM 823 C C . LEU A 1 106 ? 11.094 1.912 4.281 1 98.75 106 LEU A C 1
ATOM 825 O O . LEU A 1 106 ? 10.648 2.953 4.77 1 98.75 106 LEU A O 1
ATOM 829 N N . SER A 1 107 ? 12.398 1.685 4.152 1 98.88 107 SER A N 1
ATOM 830 C CA . SER A 1 107 ? 13.359 2.695 4.586 1 98.88 107 SER A CA 1
ATOM 831 C C . SER A 1 107 ? 13.172 4 3.82 1 98.88 107 SER A C 1
ATOM 833 O O . SER A 1 107 ? 13.352 5.086 4.379 1 98.88 107 SER A O 1
ATOM 835 N N . CYS A 1 108 ? 12.812 3.896 2.566 1 98.75 108 CYS A N 1
ATOM 836 C CA . CYS A 1 108 ? 12.594 5.082 1.746 1 98.75 108 CYS A CA 1
ATOM 837 C C 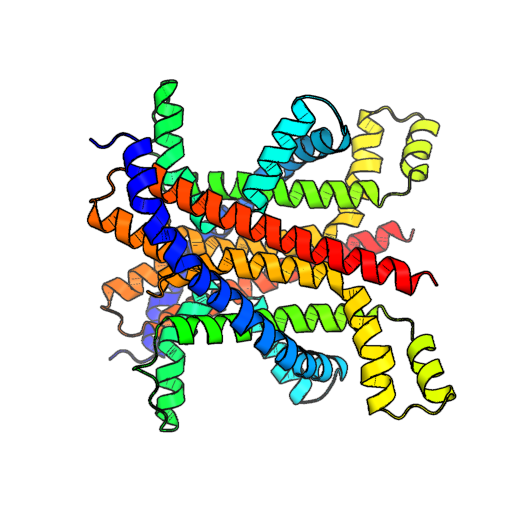. CYS A 1 108 ? 11.344 5.836 2.193 1 98.75 108 CYS A C 1
ATOM 839 O O . CYS A 1 108 ? 11.352 7.066 2.264 1 98.75 108 CYS A O 1
ATOM 841 N N . PHE A 1 109 ? 10.336 5.117 2.547 1 98.38 109 PHE A N 1
ATOM 842 C CA . PHE A 1 109 ? 9.102 5.746 3.02 1 98.38 109 PHE A CA 1
ATOM 843 C C . PHE A 1 109 ? 9.297 6.34 4.41 1 98.38 109 PHE A C 1
ATOM 845 O O . PHE A 1 109 ? 8.844 7.453 4.684 1 98.38 109 PHE A O 1
ATOM 852 N N . VAL A 1 110 ? 9.953 5.629 5.227 1 98.69 110 VAL A N 1
ATOM 853 C CA . VAL A 1 11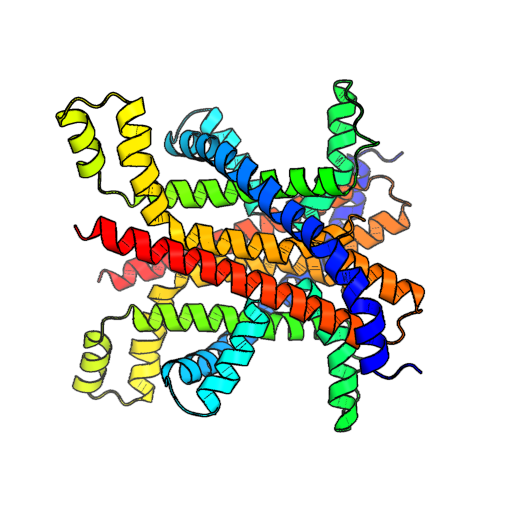0 ? 10.211 6.102 6.582 1 98.69 110 VAL A CA 1
ATOM 854 C C . VAL A 1 110 ? 11.117 7.332 6.535 1 98.69 110 VAL A C 1
ATOM 856 O O . VAL A 1 110 ? 10.914 8.289 7.293 1 98.69 110 VAL A O 1
ATOM 859 N N . ALA A 1 111 ? 12.078 7.305 5.652 1 98.75 111 ALA A N 1
ATOM 860 C CA . ALA A 1 111 ? 12.961 8.453 5.5 1 98.75 111 ALA A CA 1
ATOM 861 C C . ALA A 1 111 ? 12.172 9.711 5.125 1 98.75 111 ALA A C 1
ATOM 863 O O . ALA A 1 111 ? 12.453 10.797 5.621 1 98.75 111 ALA A O 1
ATOM 864 N N . GLU A 1 112 ? 11.25 9.531 4.25 1 97.38 112 GLU A N 1
ATOM 865 C CA . GLU A 1 112 ? 10.398 10.656 3.863 1 97.38 112 GLU A CA 1
ATOM 866 C C . GLU A 1 112 ? 9.555 11.141 5.039 1 97.38 112 GLU A C 1
ATOM 868 O O . GLU A 1 112 ? 9.32 12.336 5.191 1 97.38 112 GLU A O 1
ATOM 873 N N . ALA A 1 113 ? 9.078 10.227 5.848 1 97.5 113 ALA A N 1
ATOM 874 C CA . ALA A 1 113 ? 8.336 10.586 7.051 1 97.5 113 ALA A CA 1
ATOM 875 C C . ALA A 1 113 ? 9.227 11.352 8.031 1 97.5 113 ALA A C 1
ATOM 877 O O . ALA A 1 113 ? 8.797 12.359 8.602 1 97.5 113 ALA A O 1
ATOM 878 N N . TYR A 1 114 ? 10.445 10.867 8.164 1 98.25 114 TYR A N 1
ATOM 879 C CA . TYR A 1 114 ? 11.422 11.555 9 1 98.25 114 TYR A CA 1
ATOM 880 C C . TYR A 1 114 ? 11.68 12.969 8.477 1 98.25 114 TYR A C 1
ATOM 882 O O . TYR A 1 114 ? 11.703 13.93 9.25 1 98.25 114 TYR A O 1
ATOM 890 N N . ARG A 1 115 ? 11.898 13.031 7.234 1 97.38 115 ARG A N 1
ATOM 891 C CA . ARG A 1 115 ? 12.203 14.32 6.625 1 97.38 115 ARG A CA 1
ATOM 892 C C . ARG A 1 115 ? 11.062 15.305 6.832 1 97.38 115 ARG A C 1
ATOM 894 O O . ARG A 1 115 ? 11.289 16.453 7.234 1 97.38 115 ARG A O 1
ATOM 901 N N . GLY A 1 116 ? 9.867 14.82 6.523 1 96.06 116 GLY A N 1
ATOM 902 C CA . GLY A 1 116 ? 8.711 15.656 6.766 1 96.06 116 GLY A CA 1
ATOM 903 C C . GLY A 1 116 ? 8.57 16.078 8.219 1 96.06 116 GLY A C 1
ATOM 904 O O . GLY A 1 116 ? 8.266 17.234 8.508 1 96.06 116 GLY A O 1
ATOM 905 N N . GLY A 1 117 ? 8.805 15.164 9.117 1 96.12 117 GLY A N 1
ATOM 906 C CA . GLY A 1 117 ? 8.75 15.469 10.539 1 96.12 117 GLY A CA 1
ATOM 907 C C . GLY A 1 117 ? 9.82 16.453 10.984 1 96.12 117 GLY A C 1
ATOM 908 O O . GLY A 1 117 ? 9.555 17.344 11.797 1 96.12 117 GLY A O 1
ATOM 909 N N . TYR A 1 118 ? 10.969 16.297 10.469 1 96.81 118 TYR A N 1
ATOM 910 C CA . TYR A 1 118 ? 12.078 17.188 10.781 1 96.81 118 TYR A CA 1
ATOM 911 C C . TYR A 1 118 ? 11.805 18.609 10.305 1 96.81 118 TYR A C 1
ATOM 913 O O . TYR A 1 118 ? 12.023 19.578 11.039 1 96.81 118 TYR A O 1
ATOM 921 N N . LEU A 1 119 ? 11.266 18.719 9.102 1 95.94 119 LEU A N 1
ATOM 922 C CA . LEU A 1 119 ? 11.016 20.031 8.5 1 95.94 119 LEU A CA 1
ATOM 923 C C . LEU A 1 119 ? 9.852 20.734 9.188 1 95.94 119 LEU A C 1
ATOM 925 O O . LEU A 1 119 ? 9.734 21.953 9.117 1 95.94 119 LEU A O 1
ATOM 929 N N . ALA A 1 120 ? 9.047 19.953 9.828 1 94.31 120 ALA A N 1
ATOM 930 C CA . ALA A 1 120 ? 7.895 20.516 10.531 1 94.31 120 ALA A CA 1
ATOM 931 C C . ALA A 1 120 ? 8.289 21.047 11.906 1 94.31 120 ALA A C 1
ATOM 933 O O . ALA A 1 120 ? 7.508 21.734 12.562 1 94.31 120 ALA A O 1
ATOM 934 N N . MET A 1 121 ? 9.492 20.844 12.383 1 94.75 121 MET A N 1
ATOM 935 C CA . MET A 1 121 ? 9.953 21.281 13.695 1 94.75 121 MET A CA 1
ATOM 936 C C . MET A 1 121 ? 10.219 22.781 13.703 1 94.75 121 MET A C 1
ATOM 938 O O . MET A 1 121 ? 10.609 23.359 12.688 1 94.75 121 MET A O 1
ATOM 942 N N . ASP A 1 122 ? 9.969 23.344 14.875 1 94.12 122 ASP A N 1
ATOM 943 C CA . ASP A 1 122 ? 10.406 24.719 15.102 1 94.12 122 ASP A CA 1
ATOM 944 C C . ASP A 1 122 ? 11.922 24.797 15.273 1 94.12 122 ASP A C 1
ATOM 946 O O . ASP A 1 122 ? 12.484 24.203 16.188 1 94.12 122 ASP A O 1
ATOM 950 N N . TYR A 1 123 ? 12.484 25.516 14.422 1 93 123 TYR A N 1
ATOM 951 C CA . TYR A 1 123 ? 13.938 25.625 14.453 1 93 123 TYR A CA 1
ATOM 952 C C . TYR A 1 123 ? 14.414 26.141 15.805 1 93 123 TYR A C 1
ATOM 954 O O . TYR A 1 123 ? 15.531 25.859 16.219 1 93 123 TYR A O 1
ATOM 962 N N . ARG A 1 124 ? 13.547 26.844 16.516 1 94.88 124 ARG A N 1
ATOM 963 C CA . ARG A 1 124 ? 13.883 27.406 17.828 1 94.88 124 ARG A CA 1
ATOM 964 C C . ARG A 1 124 ? 14.18 26.312 18.844 1 94.88 124 ARG A C 1
ATOM 966 O O . ARG A 1 124 ? 14.961 26.516 19.766 1 94.88 124 ARG A O 1
ATOM 973 N N . GLN A 1 125 ? 13.555 25.141 18.562 1 94.5 125 GLN A N 1
ATOM 974 C CA . GLN A 1 125 ? 13.797 24.016 19.453 1 94.5 125 GLN A CA 1
ATOM 975 C C . GLN A 1 125 ? 15.234 23.531 19.328 1 94.5 125 GLN A C 1
ATOM 977 O O . GLN A 1 125 ? 15.867 23.203 20.344 1 94.5 125 GLN A O 1
ATOM 982 N N . ILE A 1 126 ? 15.734 23.562 18.188 1 94.38 126 ILE A N 1
ATOM 983 C CA . ILE A 1 126 ? 17.109 23.125 17.922 1 94.38 126 ILE A CA 1
ATOM 984 C C . ILE A 1 126 ? 18.094 24.156 18.453 1 94.38 126 ILE A C 1
ATOM 986 O O . ILE A 1 126 ? 19.078 23.812 19.109 1 94.38 126 ILE A O 1
ATOM 990 N N . GLU A 1 127 ? 17.766 25.406 18.234 1 96.06 127 GLU A N 1
ATOM 991 C CA . GLU A 1 127 ? 18.609 26.5 18.719 1 96.06 127 GLU A CA 1
ATOM 992 C C . GLU A 1 127 ? 18.672 26.516 20.234 1 96.06 127 GLU A C 1
ATOM 994 O O . GLU A 1 127 ? 19.734 26.797 20.812 1 96.06 127 GLU A O 1
ATOM 999 N N . ALA A 1 128 ? 17.547 26.297 20.828 1 96.5 128 ALA A N 1
ATOM 1000 C CA . ALA A 1 128 ? 17.5 26.25 22.281 1 96.5 128 ALA A CA 1
ATOM 1001 C C . ALA A 1 128 ? 18.406 25.156 22.828 1 96.5 128 ALA A C 1
ATOM 1003 O O . ALA A 1 128 ? 19.047 25.344 23.859 1 96.5 128 ALA A O 1
ATOM 1004 N N . GLY A 1 129 ? 18.422 24.031 22.141 1 94.69 129 GLY A N 1
ATOM 1005 C CA . GLY A 1 129 ? 19.328 22.969 22.562 1 94.69 129 GLY A CA 1
ATOM 1006 C C . GLY A 1 129 ? 20.797 23.375 22.531 1 94.69 129 GLY A C 1
ATOM 1007 O O . GLY A 1 129 ? 21.516 23.141 23.5 1 94.69 129 GLY A O 1
ATOM 1008 N N . TYR A 1 130 ? 21.156 24.078 21.547 1 95.06 130 TYR A N 1
ATOM 1009 C CA . TYR A 1 130 ? 22.531 24.547 21.438 1 95.06 130 TYR A CA 1
ATOM 1010 C C . TYR A 1 130 ? 22.828 25.641 22.469 1 95.06 130 TYR A C 1
ATOM 1012 O O . TYR A 1 130 ? 23.922 25.703 23.016 1 95.06 130 TYR A O 1
ATOM 1020 N N . SER A 1 131 ? 21.891 26.438 22.703 1 97.19 131 SER A N 1
ATOM 1021 C CA . SER A 1 131 ? 22.047 27.562 23.641 1 97.19 131 SER A CA 1
ATOM 1022 C C . SER A 1 131 ? 22.312 27.062 25.062 1 97.19 131 SER A C 1
ATOM 1024 O O . SER A 1 131 ? 22.984 27.734 25.844 1 97.19 131 SER A O 1
ATOM 1026 N N . ILE A 1 132 ? 21.828 25.891 25.422 1 97.12 132 ILE A N 1
ATOM 1027 C CA . ILE A 1 132 ? 22 25.375 26.781 1 97.12 132 ILE A CA 1
ATOM 1028 C C . ILE A 1 132 ? 23.25 24.484 26.828 1 97.12 132 ILE A C 1
ATOM 1030 O O . ILE A 1 132 ? 23.5 23.812 27.828 1 97.12 132 ILE A O 1
ATOM 1034 N N . GLY A 1 133 ? 23.906 24.359 25.719 1 95.5 133 GLY A N 1
ATOM 1035 C CA . GLY A 1 133 ? 25.219 23.734 25.719 1 95.5 133 GLY A CA 1
ATOM 1036 C C . GLY A 1 133 ? 25.219 22.344 25.141 1 95.5 133 GLY A C 1
ATOM 1037 O O . GLY A 1 133 ? 26.203 21.609 25.266 1 95.5 133 GLY A O 1
ATOM 1038 N N . PHE A 1 134 ? 24.156 21.891 24.516 1 95.94 134 PHE A N 1
ATOM 1039 C CA . PHE A 1 134 ? 24.125 20.578 23.906 1 95.94 134 PHE A CA 1
ATOM 1040 C C . PHE A 1 134 ? 25.141 20.484 22.766 1 95.94 134 PHE A C 1
ATOM 1042 O O . PHE A 1 134 ? 25.312 21.422 22 1 95.94 134 PHE A O 1
ATOM 1049 N N . SER A 1 135 ? 25.812 19.328 22.781 1 97.19 135 SER A N 1
ATOM 1050 C CA . SER A 1 135 ? 26.594 19 21.594 1 97.19 135 SER A CA 1
ATOM 1051 C C . SER A 1 135 ? 25.688 18.594 20.438 1 97.19 135 SER A C 1
ATOM 1053 O O . SER A 1 135 ? 24.484 18.453 20.609 1 97.19 135 SER A O 1
ATOM 1055 N N . ARG A 1 136 ? 26.25 18.391 19.25 1 95.12 136 ARG A N 1
ATOM 1056 C CA . ARG A 1 136 ? 25.484 17.969 18.078 1 95.12 136 ARG A CA 1
ATOM 1057 C C . ARG A 1 136 ? 24.781 16.641 18.344 1 95.12 136 ARG A C 1
ATOM 1059 O O . ARG A 1 136 ? 23.625 16.469 17.953 1 95.12 136 ARG A O 1
ATOM 1066 N N . LEU A 1 137 ? 25.453 15.797 18.969 1 96.38 137 LEU A N 1
ATOM 1067 C CA . LEU A 1 137 ? 24.906 14.469 19.25 1 96.38 137 LEU A CA 1
ATOM 1068 C C . LEU A 1 137 ? 23.812 14.555 20.312 1 96.38 137 LEU A C 1
ATOM 1070 O O . LEU A 1 137 ? 22.812 13.844 20.219 1 96.38 137 LEU A O 1
ATOM 1074 N N . GLN A 1 138 ? 24.062 15.43 21.281 1 96.19 138 GLN A N 1
ATOM 1075 C CA . GLN A 1 138 ? 23.062 15.625 22.328 1 96.19 138 GLN A CA 1
ATOM 1076 C C . GLN A 1 138 ? 21.781 16.234 21.75 1 96.19 138 GLN A C 1
ATOM 1078 O O . GLN A 1 138 ? 20.672 15.805 22.078 1 96.19 138 GLN A O 1
ATOM 1083 N N . CYS A 1 139 ? 22.016 17.188 20.906 1 96.31 139 CYS A N 1
ATOM 1084 C CA . CYS A 1 139 ? 20.875 17.844 20.281 1 96.31 139 CYS A CA 1
ATOM 1085 C C . CYS A 1 139 ? 20.109 16.875 19.391 1 96.31 139 CYS A C 1
ATOM 1087 O O . CYS A 1 139 ? 18.875 16.906 19.344 1 96.31 139 CYS A O 1
ATOM 1089 N N . PHE A 1 140 ? 20.891 16 18.75 1 95.88 140 PHE A N 1
ATOM 1090 C CA . PHE A 1 140 ? 20.281 15.008 17.875 1 95.88 140 PHE A CA 1
ATOM 1091 C C . PHE A 1 140 ? 19.375 14.062 18.672 1 95.88 140 PHE A C 1
ATOM 1093 O O . PHE A 1 140 ? 18.219 13.883 18.312 1 95.88 140 PHE A O 1
ATOM 1100 N N . PHE A 1 141 ? 19.812 13.57 19.734 1 96.06 141 PHE A N 1
ATOM 1101 C CA . PHE A 1 141 ? 19.109 12.516 20.453 1 96.06 141 PHE A CA 1
ATOM 1102 C C . PHE A 1 141 ? 18.031 13.102 21.375 1 96.06 141 PHE A C 1
ATOM 1104 O O . PHE A 1 141 ? 16.984 12.492 21.578 1 96.06 141 PHE A O 1
ATOM 1111 N N . HIS A 1 142 ? 18.219 14.359 21.828 1 96.25 142 HIS A N 1
ATOM 1112 C CA . HIS A 1 142 ? 17.328 14.875 22.859 1 96.25 142 HIS A CA 1
ATOM 1113 C C . HIS A 1 142 ? 16.344 15.883 22.266 1 96.25 142 HIS A C 1
ATOM 1115 O O . HIS A 1 142 ? 15.32 16.188 22.891 1 96.25 142 HIS A O 1
ATOM 1121 N N . VAL A 1 143 ? 16.609 16.406 21.109 1 96.56 143 VAL A N 1
ATOM 1122 C CA . VAL A 1 143 ? 15.75 17.453 20.547 1 96.56 143 VAL A CA 1
ATOM 1123 C C . VAL A 1 143 ? 15.219 17 19.188 1 96.56 143 VAL A C 1
ATOM 1125 O O . VAL A 1 143 ? 14.016 16.828 19.016 1 96.56 143 VAL A O 1
ATOM 1128 N N . ILE A 1 144 ? 16.156 16.656 18.328 1 96.88 144 ILE A N 1
ATOM 1129 C CA . ILE A 1 144 ? 15.812 16.422 16.922 1 96.88 144 ILE A CA 1
ATOM 1130 C C . ILE A 1 144 ? 15.023 15.125 16.797 1 96.88 144 ILE A C 1
ATOM 1132 O O . ILE A 1 144 ? 13.945 15.109 16.203 1 96.88 144 ILE A O 1
ATOM 1136 N N . VAL A 1 145 ? 15.523 14.062 17.344 1 96.62 145 VAL A N 1
ATOM 1137 C CA . VAL A 1 145 ? 14.914 12.75 17.188 1 96.62 145 VAL A CA 1
ATOM 1138 C C . VAL A 1 145 ? 13.516 12.75 17.812 1 96.62 145 VAL A C 1
ATOM 1140 O O . VAL A 1 145 ? 12.531 12.438 17.141 1 96.62 145 VAL A O 1
ATOM 1143 N N . PRO A 1 146 ? 13.422 13.18 19.062 1 95.31 146 PRO A N 1
ATOM 1144 C CA . PRO A 1 146 ? 12.086 13.172 19.656 1 95.31 146 PRO A CA 1
ATOM 1145 C C . PRO A 1 146 ? 11.117 14.102 18.938 1 95.31 146 PRO A C 1
ATOM 1147 O O . PRO A 1 146 ? 9.953 13.742 18.734 1 95.31 146 PRO A O 1
ATOM 1150 N N . GLY A 1 147 ? 11.578 15.258 18.547 1 95.38 147 GLY A N 1
ATOM 1151 C CA . GLY A 1 147 ? 10.734 16.203 17.828 1 95.38 147 GLY A CA 1
ATOM 1152 C C . GLY A 1 147 ? 10.281 15.688 16.484 1 95.38 147 GLY A C 1
ATOM 1153 O O . GLY A 1 147 ? 9.102 15.805 16.125 1 95.38 147 GLY A O 1
ATOM 1154 N N . THR A 1 148 ? 11.219 15.062 15.773 1 96.88 148 THR A N 1
ATOM 1155 C CA . THR A 1 148 ? 10.922 14.508 14.453 1 96.88 148 THR A CA 1
ATOM 1156 C C . THR A 1 148 ? 9.914 13.367 14.562 1 96.88 148 THR A C 1
ATOM 1158 O O . THR A 1 148 ? 8.961 13.305 13.781 1 96.88 148 THR A O 1
ATOM 1161 N N . LEU A 1 149 ? 10.109 12.523 15.547 1 95.44 149 LEU A N 1
ATOM 1162 C CA . LEU A 1 149 ? 9.242 11.359 15.719 1 95.44 149 LEU A CA 1
ATOM 1163 C C . LEU A 1 149 ? 7.84 11.789 16.141 1 95.44 149 LEU A C 1
ATOM 1165 O O . LEU A 1 149 ? 6.855 11.172 15.734 1 95.44 149 LEU A O 1
ATOM 1169 N N . GLN A 1 150 ? 7.77 12.836 16.875 1 93.62 150 GLN A N 1
ATOM 1170 C CA . GLN A 1 150 ? 6.469 13.359 17.281 1 93.62 150 GLN A CA 1
ATOM 1171 C C . GLN A 1 150 ? 5.68 13.867 16.078 1 93.62 150 GLN A C 1
ATOM 1173 O O . GLN A 1 150 ? 4.484 13.594 15.953 1 93.62 150 GLN A O 1
ATOM 1178 N N . ASN A 1 151 ? 6.391 14.523 15.219 1 93.69 151 ASN A N 1
ATOM 1179 C CA . ASN A 1 151 ? 5.754 15.07 14.023 1 93.69 151 ASN A CA 1
ATOM 1180 C C . ASN A 1 151 ? 5.422 13.969 13.016 1 93.69 151 ASN A C 1
ATOM 1182 O O . ASN A 1 151 ? 4.453 14.086 12.266 1 93.69 151 ASN A O 1
ATOM 1186 N N . ALA A 1 152 ? 6.133 12.859 13.062 1 95.44 152 ALA A N 1
ATOM 1187 C CA . ALA A 1 152 ? 6.023 11.828 12.031 1 95.44 152 ALA A CA 1
ATOM 1188 C C . ALA A 1 152 ? 5.199 10.641 12.531 1 95.44 152 ALA A C 1
ATOM 1190 O O . ALA A 1 152 ? 5 9.672 11.797 1 95.44 152 ALA A O 1
ATOM 1191 N N . VAL A 1 153 ? 4.621 10.703 13.688 1 94.12 153 VAL A N 1
ATOM 1192 C CA . VAL A 1 153 ? 4.059 9.547 14.383 1 94.12 153 VAL A CA 1
ATOM 1193 C C . VAL A 1 153 ? 2.887 8.984 13.578 1 94.12 153 VAL A C 1
ATOM 1195 O O . VAL A 1 153 ? 2.734 7.766 13.461 1 94.12 153 VAL A O 1
ATOM 1198 N N . LEU A 1 154 ? 2.059 9.812 13.07 1 91.44 154 LEU A N 1
ATOM 1199 C CA . LEU A 1 154 ? 0.89 9.352 12.328 1 91.44 154 LEU A CA 1
ATOM 1200 C C . LEU A 1 154 ? 1.306 8.641 11.039 1 91.44 154 LEU A C 1
ATOM 1202 O O . LEU A 1 154 ? 0.75 7.598 10.695 1 91.44 154 LEU A O 1
ATOM 1206 N N . ASN A 1 155 ? 2.25 9.25 10.367 1 94.5 155 ASN A N 1
ATOM 1207 C CA . ASN A 1 155 ? 2.773 8.625 9.156 1 94.5 155 ASN A CA 1
ATOM 1208 C C . ASN A 1 155 ? 3.439 7.285 9.461 1 94.5 155 ASN A C 1
ATOM 1210 O O . ASN A 1 155 ? 3.244 6.312 8.727 1 94.5 155 ASN A O 1
ATOM 1214 N N . LEU A 1 156 ? 4.188 7.238 10.516 1 96.81 156 LEU A N 1
ATOM 1215 C CA . LEU A 1 156 ? 4.887 6.016 10.898 1 96.81 156 LEU A CA 1
ATOM 1216 C C . LEU A 1 156 ? 3.898 4.922 11.281 1 96.81 156 LEU A C 1
ATOM 1218 O O . LEU A 1 156 ? 4.117 3.746 10.984 1 96.81 156 LEU A O 1
ATOM 1222 N N . LYS A 1 157 ? 2.83 5.312 11.977 1 95.5 157 LYS A N 1
ATOM 1223 C CA . LYS A 1 157 ? 1.761 4.371 12.297 1 95.5 157 LYS A CA 1
ATOM 1224 C C . LYS A 1 157 ? 1.174 3.752 11.039 1 95.5 157 LYS A C 1
ATOM 1226 O O . LYS A 1 157 ? 1.064 2.527 10.93 1 95.5 157 LYS A O 1
ATOM 1231 N N . ASN A 1 158 ? 0.888 4.566 10.07 1 95.25 158 ASN A N 1
ATOM 1232 C CA . ASN A 1 158 ? 0.294 4.086 8.828 1 95.25 158 ASN A CA 1
ATOM 1233 C C . ASN A 1 158 ? 1.254 3.176 8.062 1 95.25 158 ASN A C 1
ATOM 1235 O O . ASN A 1 158 ? 0.838 2.166 7.492 1 95.25 158 ASN A O 1
ATOM 1239 N N . LEU A 1 159 ? 2.484 3.561 8.086 1 97.88 159 LEU A N 1
ATOM 1240 C CA . LEU A 1 159 ? 3.484 2.742 7.41 1 97.88 159 LEU A CA 1
ATOM 1241 C C . LEU A 1 159 ? 3.617 1.379 8.086 1 97.88 159 LEU A C 1
ATOM 1243 O O . LEU A 1 159 ? 3.783 0.362 7.406 1 97.88 159 LEU A O 1
ATOM 1247 N N . SER A 1 160 ? 3.574 1.407 9.398 1 98.12 160 SER A N 1
ATOM 1248 C CA . SER A 1 160 ? 3.666 0.148 10.133 1 98.12 160 SER A CA 1
ATOM 1249 C C . SER A 1 160 ? 2.484 -0.763 9.82 1 98.12 160 SER A C 1
ATOM 1251 O O . SER A 1 160 ? 2.656 -1.97 9.641 1 98.12 160 SER A O 1
ATOM 1253 N N . ILE A 1 161 ? 1.336 -0.209 9.758 1 98 161 ILE A N 1
ATOM 1254 C CA . ILE A 1 161 ? 0.135 -0.969 9.43 1 98 161 ILE A CA 1
ATOM 1255 C C . ILE A 1 161 ? 0.233 -1.503 8 1 98 161 ILE A C 1
ATOM 1257 O O . ILE A 1 161 ? -0.107 -2.658 7.738 1 98 161 ILE A O 1
ATOM 1261 N N . ASP A 1 162 ? 0.747 -0.739 7.133 1 97.75 162 ASP A N 1
ATOM 1262 C CA . ASP A 1 162 ? 0.9 -1.132 5.734 1 97.75 162 ASP A CA 1
ATOM 1263 C C . ASP A 1 162 ? 1.868 -2.305 5.598 1 97.75 162 ASP A C 1
ATOM 1265 O O . ASP A 1 162 ? 1.641 -3.213 4.797 1 97.75 162 ASP A O 1
ATOM 1269 N N . VAL A 1 163 ? 2.902 -2.256 6.383 1 98.44 163 VAL A N 1
ATOM 1270 C CA . VAL A 1 163 ? 3.887 -3.33 6.316 1 98.44 163 VAL A CA 1
ATOM 1271 C C . VAL A 1 163 ? 3.275 -4.625 6.844 1 98.44 163 VAL A C 1
ATOM 1273 O O . VAL A 1 163 ? 3.52 -5.703 6.293 1 98.44 163 VAL A O 1
ATOM 1276 N N . LEU A 1 164 ? 2.518 -4.523 7.883 1 98.69 164 LEU A N 1
ATOM 1277 C CA . LEU A 1 164 ? 1.865 -5.707 8.43 1 98.69 164 LEU A CA 1
ATOM 1278 C C . LEU A 1 164 ? 0.929 -6.336 7.406 1 98.69 164 LEU A C 1
ATOM 1280 O O . LEU A 1 164 ? 0.98 -7.547 7.172 1 98.69 164 LEU A O 1
ATOM 1284 N N . LYS A 1 165 ? 0.109 -5.535 6.816 1 98.19 165 LYS A N 1
ATOM 1285 C CA . LYS A 1 165 ? -0.785 -6.043 5.777 1 98.19 165 LYS A CA 1
ATOM 1286 C C . LYS A 1 165 ? 0.001 -6.535 4.566 1 98.19 165 LYS A C 1
ATOM 1288 O O . LYS A 1 165 ? -0.365 -7.535 3.947 1 98.19 165 LYS A O 1
ATOM 1293 N N . GLY A 1 166 ? 1.129 -5.875 4.324 1 98.06 166 GLY A N 1
ATOM 1294 C CA . GLY A 1 166 ? 1.979 -6.211 3.193 1 98.06 166 GLY A CA 1
ATOM 1295 C C . GLY A 1 166 ? 2.689 -7.543 3.355 1 98.06 166 GLY A C 1
ATOM 1296 O O . GLY A 1 166 ? 3.146 -8.133 2.375 1 98.06 166 GLY A O 1
ATOM 1297 N N . ALA A 1 167 ? 2.75 -8.031 4.598 1 98.62 167 ALA A N 1
ATOM 1298 C CA . ALA A 1 167 ? 3.404 -9.312 4.844 1 98.62 167 ALA A CA 1
ATOM 1299 C C . ALA A 1 167 ? 2.748 -10.43 4.035 1 98.62 167 ALA A C 1
ATOM 1301 O O . ALA A 1 167 ? 3.398 -11.422 3.689 1 98.62 167 ALA A O 1
ATOM 1302 N N . SER A 1 168 ? 1.506 -10.18 3.689 1 98.5 168 SER A N 1
ATOM 1303 C CA . SER A 1 168 ? 0.773 -11.18 2.918 1 98.5 168 SER A CA 1
ATOM 1304 C C . SER A 1 168 ? 1.396 -11.375 1.54 1 98.5 168 SER A C 1
ATOM 1306 O O . SER A 1 168 ? 1.204 -12.422 0.912 1 98.5 168 SER A O 1
ATOM 1308 N N . LEU A 1 169 ? 2.172 -10.484 1.062 1 97.94 169 LEU A N 1
ATOM 1309 C CA . LEU A 1 169 ? 2.787 -10.562 -0.259 1 97.94 169 LEU A CA 1
ATOM 1310 C C . LEU A 1 169 ? 3.928 -11.578 -0.264 1 97.94 169 LEU A C 1
ATOM 1312 O O . LEU A 1 169 ? 4.383 -12 -1.328 1 97.94 169 LEU A O 1
ATOM 1316 N N . ALA A 1 170 ? 4.398 -11.953 0.917 1 98.06 170 ALA A N 1
ATOM 1317 C CA . ALA A 1 170 ? 5.512 -12.891 1.031 1 98.06 170 ALA A CA 1
ATOM 1318 C C . ALA A 1 170 ? 5.18 -14.219 0.346 1 98.06 170 ALA A C 1
ATOM 1320 O O . ALA A 1 170 ? 6.07 -14.883 -0.193 1 98.06 170 ALA A O 1
ATOM 1321 N N . TYR A 1 171 ? 3.936 -14.555 0.308 1 95.62 171 TYR A N 1
ATOM 1322 C CA . TYR A 1 171 ? 3.557 -15.852 -0.238 1 95.62 171 TYR A CA 1
ATOM 1323 C C . TYR A 1 171 ? 3.826 -15.906 -1.737 1 95.62 171 TYR A C 1
ATOM 1325 O O . TYR A 1 171 ? 4.059 -16.984 -2.289 1 95.62 171 TYR A O 1
ATOM 1333 N N . THR A 1 172 ? 3.889 -14.719 -2.406 1 95.19 172 THR A N 1
ATOM 1334 C CA . THR A 1 172 ? 4.066 -14.68 -3.854 1 95.19 172 THR A CA 1
ATOM 1335 C C . THR A 1 172 ? 5.465 -15.148 -4.242 1 95.19 172 THR A C 1
ATOM 1337 O O . THR A 1 172 ? 5.703 -15.523 -5.391 1 95.19 172 THR A O 1
ATOM 1340 N N . ILE A 1 173 ? 6.344 -15.102 -3.262 1 95.94 173 ILE A N 1
ATOM 1341 C CA . ILE A 1 173 ? 7.699 -15.539 -3.576 1 95.94 173 ILE A CA 1
ATOM 1342 C C . ILE A 1 173 ? 8.008 -16.828 -2.824 1 95.94 173 ILE A C 1
ATOM 1344 O O . ILE A 1 173 ? 9.172 -17.25 -2.752 1 95.94 173 ILE A O 1
ATOM 1348 N N . GLY A 1 174 ? 7.012 -17.391 -2.207 1 95.38 174 GLY A N 1
ATOM 1349 C CA . GLY A 1 174 ? 7.16 -18.719 -1.621 1 95.38 174 GLY A CA 1
ATOM 1350 C C . GLY A 1 174 ? 7.469 -18.688 -0.136 1 95.38 174 GLY A C 1
ATOM 1351 O O . GLY A 1 174 ? 7.734 -19.719 0.473 1 95.38 174 GLY A O 1
ATOM 1352 N N . ALA A 1 175 ? 7.543 -17.516 0.467 1 96.69 175 ALA A N 1
ATOM 1353 C CA . ALA A 1 175 ? 7.707 -17.406 1.915 1 96.69 175 ALA A CA 1
ATOM 1354 C C . ALA A 1 175 ? 6.387 -17.672 2.635 1 96.69 175 ALA A C 1
ATOM 1356 O O . ALA A 1 175 ? 5.34 -17.141 2.238 1 96.69 175 ALA A O 1
ATOM 1357 N N . ILE A 1 176 ? 6.441 -18.469 3.701 1 96.62 176 ILE A N 1
ATOM 1358 C CA . ILE A 1 176 ? 5.199 -18.906 4.324 1 96.62 176 ILE A CA 1
ATOM 1359 C C . ILE A 1 176 ? 4.969 -18.156 5.629 1 96.62 176 ILE A C 1
ATOM 1361 O O . ILE A 1 176 ? 5.801 -18.203 6.539 1 96.62 176 ILE A O 1
ATOM 1365 N N . GLU A 1 177 ? 3.961 -17.453 5.609 1 98.31 177 GLU A N 1
ATOM 1366 C CA . GLU A 1 177 ? 3.324 -16.812 6.758 1 98.31 177 GLU A CA 1
ATOM 1367 C C . GLU A 1 177 ? 1.812 -17.031 6.738 1 98.31 177 GLU A C 1
ATOM 1369 O O . GLU A 1 177 ? 1.327 -18.016 6.191 1 98.31 177 GLU A O 1
ATOM 1374 N N . VAL A 1 178 ? 1.03 -16.297 7.387 1 98.56 178 VAL A N 1
ATOM 1375 C CA . VAL A 1 178 ? -0.394 -16.578 7.535 1 98.56 178 VAL A CA 1
ATOM 1376 C C . VAL A 1 178 ? -1.026 -16.781 6.16 1 98.56 178 VAL A C 1
ATOM 1378 O O . VAL A 1 178 ? -1.67 -17.812 5.914 1 98.56 178 VAL A O 1
ATOM 1381 N N . MET A 1 179 ? -0.829 -15.914 5.246 1 98 179 MET A N 1
ATOM 1382 C CA . MET A 1 179 ? -1.413 -16.047 3.914 1 98 179 MET A CA 1
ATOM 1383 C C . MET A 1 179 ? -0.792 -17.203 3.154 1 98 179 MET A C 1
ATOM 1385 O O . MET A 1 179 ? -1.479 -17.906 2.402 1 98 179 MET A O 1
ATOM 1389 N N . GLY A 1 180 ? 0.513 -17.391 3.34 1 97.5 180 GLY A N 1
ATOM 1390 C CA . GLY A 1 180 ? 1.168 -18.531 2.717 1 97.5 180 GLY A CA 1
ATOM 1391 C C . GLY A 1 180 ? 0.604 -19.875 3.172 1 97.5 180 GLY A C 1
ATOM 1392 O O . GLY A 1 180 ? 0.42 -20.781 2.363 1 97.5 180 GLY A O 1
ATOM 1393 N N . TYR A 1 181 ? 0.404 -19.969 4.422 1 97.88 181 TYR A N 1
ATOM 1394 C CA . TYR A 1 181 ? -0.21 -21.172 4.949 1 97.88 181 TYR A CA 1
ATOM 1395 C C . TYR A 1 181 ? -1.618 -21.359 4.391 1 97.88 181 TYR A C 1
ATOM 1397 O O . TYR A 1 181 ? -2.008 -22.469 4.023 1 97.88 181 TYR A O 1
ATOM 1405 N N . ALA A 1 182 ? -2.385 -20.266 4.355 1 97.31 182 ALA A N 1
ATOM 1406 C CA . ALA A 1 182 ? -3.725 -20.328 3.777 1 97.31 182 ALA A CA 1
ATOM 1407 C C . ALA A 1 182 ? -3.682 -20.828 2.34 1 97.31 182 ALA A C 1
ATOM 1409 O O . ALA A 1 182 ? -4.457 -21.719 1.963 1 97.31 182 ALA A O 1
ATOM 1410 N N . ASP A 1 183 ? -2.779 -20.281 1.609 1 95.75 183 ASP A N 1
ATOM 1411 C CA . ASP A 1 183 ? -2.621 -20.672 0.209 1 95.75 183 ASP A CA 1
ATOM 1412 C C . ASP A 1 183 ? -2.27 -22.156 0.079 1 95.75 183 ASP A C 1
ATOM 1414 O O . ASP A 1 183 ? -2.785 -22.844 -0.801 1 95.75 183 ASP A O 1
ATOM 1418 N N . ARG A 1 184 ? -1.395 -22.641 0.903 1 95.88 184 ARG A N 1
ATOM 1419 C CA . ARG A 1 184 ? -0.995 -24.047 0.907 1 95.88 184 ARG A CA 1
ATOM 1420 C C . ARG A 1 184 ? -2.178 -24.953 1.231 1 95.88 184 ARG A C 1
ATOM 1422 O O . ARG A 1 184 ? -2.387 -25.969 0.568 1 95.88 184 ARG A O 1
ATOM 1429 N N . MET A 1 185 ? -2.926 -24.578 2.232 1 95.62 185 MET A N 1
ATOM 1430 C CA . MET A 1 185 ? -4.078 -25.375 2.639 1 95.62 185 MET A CA 1
ATOM 1431 C C . MET A 1 185 ? -5.129 -25.422 1.535 1 95.62 185 MET A C 1
ATOM 1433 O O . MET A 1 185 ? -5.738 -26.469 1.293 1 95.62 185 MET A O 1
ATOM 1437 N N . ILE A 1 186 ? -5.371 -24.312 0.88 1 94.81 186 ILE A N 1
ATOM 1438 C CA . ILE A 1 186 ? -6.316 -24.234 -0.229 1 94.81 186 ILE A CA 1
ATOM 1439 C C . ILE A 1 186 ? -5.867 -25.172 -1.352 1 94.81 186 ILE A C 1
ATOM 1441 O O . ILE A 1 186 ? -6.68 -25.906 -1.92 1 94.81 186 ILE A O 1
ATOM 1445 N N . GLY A 1 187 ? -4.59 -25.188 -1.634 1 92.81 187 GLY A N 1
ATOM 1446 C CA . GLY A 1 187 ? -4.043 -26.062 -2.656 1 92.81 187 GLY A CA 1
ATOM 1447 C C . GLY A 1 187 ? -4.172 -27.531 -2.314 1 92.81 187 GLY A C 1
ATOM 1448 O O . GLY A 1 187 ? -4.535 -28.344 -3.168 1 92.81 187 GLY A O 1
ATOM 1449 N N . LEU A 1 188 ? -3.904 -27.828 -1.105 1 91.56 188 LEU A N 1
ATOM 1450 C CA . LEU A 1 188 ? -3.938 -29.203 -0.649 1 91.56 188 LEU A CA 1
ATOM 1451 C C . LEU A 1 188 ? -5.352 -29.766 -0.728 1 91.56 188 LEU A C 1
ATOM 1453 O O . LEU A 1 188 ? -5.531 -30.984 -0.921 1 91.56 188 LEU A O 1
ATOM 1457 N N . ASN A 1 189 ? -6.301 -28.891 -0.636 1 91.31 189 ASN A N 1
ATOM 1458 C CA . ASN A 1 189 ? -7.688 -29.344 -0.665 1 91.31 189 ASN A CA 1
ATOM 1459 C C . ASN A 1 189 ? -8.352 -29.031 -2.006 1 91.31 189 ASN A C 1
ATOM 1461 O O . ASN A 1 189 ? -9.57 -28.859 -2.078 1 91.31 189 ASN A O 1
ATOM 1465 N N . SER A 1 190 ? -7.594 -28.766 -2.988 1 90.5 190 SER A N 1
ATOM 1466 C CA . SER A 1 190 ? -8.047 -28.531 -4.355 1 90.5 190 SER A CA 1
ATOM 1467 C C . SER A 1 190 ? -9.062 -27.391 -4.406 1 90.5 190 SER A C 1
ATOM 1469 O O . SER A 1 190 ? -10.031 -27.453 -5.172 1 90.5 190 SER A O 1
ATOM 1471 N N . GLY A 1 191 ? -8.898 -26.531 -3.43 1 90.06 191 GLY A N 1
ATOM 1472 C CA . GLY A 1 191 ? -9.719 -25.328 -3.457 1 90.06 191 GLY A CA 1
ATOM 1473 C C . GLY A 1 191 ? -11 -25.453 -2.654 1 90.06 191 GLY A C 1
ATOM 1474 O O . GLY A 1 191 ? -11.727 -24.469 -2.479 1 90.06 191 GLY A O 1
ATOM 1475 N N . VAL A 1 192 ? -11.25 -26.656 -2.135 1 88.44 192 VAL A N 1
ATOM 1476 C CA . VAL A 1 192 ? -12.453 -26.859 -1.332 1 88.44 192 VAL A CA 1
ATOM 1477 C C . VAL A 1 192 ? -12.336 -26.078 -0.023 1 88.44 192 VAL A C 1
ATOM 1479 O O . VAL A 1 192 ? -11.312 -26.156 0.661 1 88.44 192 VAL A O 1
ATOM 1482 N N . GLY A 1 193 ? -13.344 -25.25 0.231 1 92.88 193 GLY A N 1
ATOM 1483 C CA . GLY A 1 193 ? -13.367 -24.5 1.479 1 92.88 193 GLY A CA 1
ATOM 1484 C C . GLY A 1 193 ? -12.508 -23.25 1.445 1 92.88 193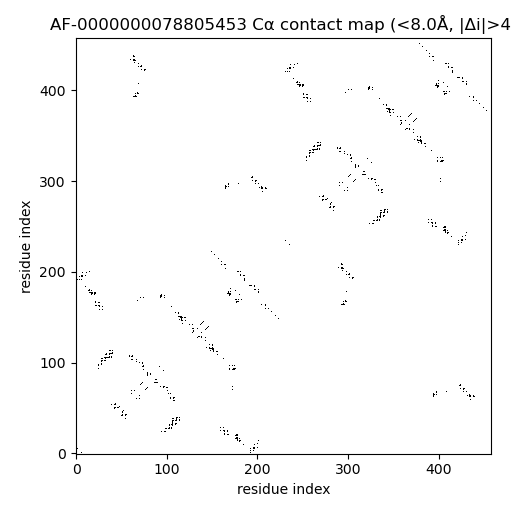 GLY A C 1
ATOM 1485 O O . GLY A 1 193 ? -12.195 -22.672 2.49 1 92.88 193 GLY A O 1
ATOM 1486 N N . ARG A 1 194 ? -12.094 -22.828 0.285 1 94.81 194 ARG A N 1
ATOM 1487 C CA . ARG A 1 194 ? -11.141 -21.734 0.151 1 94.81 194 ARG A CA 1
ATOM 1488 C C . ARG A 1 194 ? -11.688 -20.453 0.777 1 94.81 194 ARG A C 1
ATOM 1490 O O . ARG A 1 194 ? -10.93 -19.672 1.373 1 94.81 194 ARG A O 1
ATOM 1497 N N . LEU A 1 195 ? -12.977 -20.281 0.746 1 95.62 195 LEU A N 1
ATOM 1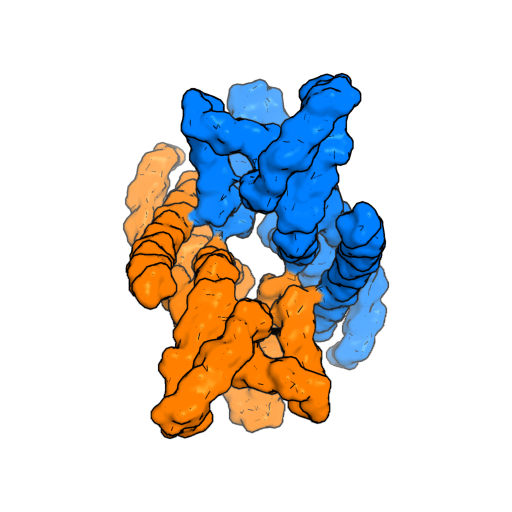498 C CA . LEU A 1 195 ? -13.547 -19.062 1.307 1 95.62 195 LEU A CA 1
ATOM 1499 C C . LEU A 1 195 ? -13.43 -19.047 2.828 1 95.62 195 LEU A C 1
ATOM 1501 O O . LEU A 1 195 ? -13.172 -18.016 3.432 1 95.62 195 LEU A O 1
ATOM 1505 N N . TRP A 1 196 ? -13.594 -20.172 3.395 1 95.56 196 TRP A N 1
ATOM 1506 C CA . TRP A 1 196 ? -13.461 -20.281 4.844 1 95.56 196 TRP A CA 1
ATOM 1507 C C . TRP A 1 196 ? -12.008 -20.078 5.273 1 95.56 196 TRP A C 1
ATOM 1509 O O . TRP A 1 196 ? -11.742 -19.375 6.25 1 95.56 196 TRP A O 1
ATOM 1519 N N . VAL A 1 197 ? -11.109 -20.656 4.52 1 97.5 197 VAL A N 1
ATOM 1520 C CA . VAL A 1 197 ? -9.688 -20.516 4.816 1 97.5 197 VAL A CA 1
ATOM 1521 C C . VAL A 1 197 ? -9.266 -19.062 4.688 1 97.5 197 VAL A C 1
ATOM 1523 O O . VAL A 1 197 ? -8.617 -18.516 5.578 1 97.5 197 VAL A O 1
ATOM 1526 N N . LEU A 1 198 ? -9.695 -18.453 3.619 1 97.75 198 LEU A N 1
ATOM 1527 C CA . LEU A 1 198 ? -9.391 -17.047 3.389 1 97.75 198 LEU A CA 1
ATOM 1528 C C . LEU A 1 198 ? -10.039 -16.172 4.449 1 97.75 198 LEU A C 1
ATOM 1530 O O . LEU A 1 198 ? -9.453 -15.164 4.871 1 97.75 198 LEU A O 1
ATOM 1534 N N . GLY A 1 199 ? -11.227 -16.5 4.832 1 97.69 199 GLY A N 1
ATOM 1535 C CA . GLY A 1 199 ? -11.906 -15.781 5.898 1 97.69 199 GLY A CA 1
ATOM 1536 C C . GLY A 1 199 ? -11.148 -15.797 7.207 1 97.69 199 GLY A C 1
ATOM 1537 O O . GLY A 1 199 ? -11.031 -14.766 7.875 1 97.69 199 GLY A O 1
ATOM 1538 N N . VAL A 1 200 ? -10.633 -16.938 7.523 1 98 200 VAL A N 1
ATOM 1539 C CA . VAL A 1 200 ? -9.852 -17.062 8.742 1 98 200 VAL A CA 1
ATOM 1540 C C . VAL A 1 200 ? -8.602 -16.203 8.656 1 98 200 VAL A C 1
ATOM 1542 O O . VAL A 1 200 ? -8.25 -15.492 9.602 1 98 200 VAL A O 1
ATOM 1545 N N . ALA A 1 201 ? -7.926 -16.25 7.516 1 98.56 201 ALA A N 1
ATOM 1546 C CA . ALA A 1 201 ? -6.75 -15.406 7.305 1 98.56 201 ALA A CA 1
ATOM 1547 C C . ALA A 1 201 ? -7.094 -13.93 7.473 1 98.56 201 ALA A C 1
ATOM 1549 O O . ALA A 1 201 ? -6.371 -13.188 8.141 1 98.56 201 ALA A O 1
ATOM 1550 N N . ALA A 1 202 ? -8.211 -13.531 6.883 1 98.56 202 ALA A N 1
ATOM 1551 C CA . ALA A 1 202 ? -8.656 -12.141 6.957 1 98.56 202 ALA A CA 1
ATOM 1552 C C . ALA A 1 202 ? -8.867 -11.711 8.406 1 98.56 202 ALA A C 1
ATOM 1554 O O . ALA A 1 202 ? -8.453 -10.617 8.805 1 98.56 202 ALA A O 1
ATOM 1555 N N . VAL A 1 203 ? -9.5 -12.523 9.18 1 98.31 203 VAL A N 1
ATOM 1556 C CA . VAL A 1 203 ? -9.781 -12.219 10.578 1 98.31 203 VAL A CA 1
ATOM 1557 C C . VAL A 1 203 ? -8.477 -12.102 11.359 1 98.31 203 VAL A C 1
ATOM 1559 O O . VAL A 1 203 ? -8.32 -11.195 12.18 1 98.31 203 VAL A O 1
ATOM 1562 N N . ILE A 1 204 ? -7.566 -12.977 11.109 1 98.69 204 ILE A N 1
ATOM 1563 C CA . ILE A 1 204 ? -6.285 -12.953 11.805 1 98.69 204 ILE A CA 1
ATOM 1564 C C . ILE A 1 204 ? -5.562 -11.641 11.5 1 98.69 204 ILE A C 1
ATOM 1566 O O . ILE A 1 204 ? -5.09 -10.961 12.414 1 98.69 204 ILE A O 1
ATOM 1570 N N . TYR A 1 205 ? -5.477 -11.328 10.227 1 98.75 205 TYR A N 1
ATOM 1571 C CA . TYR A 1 205 ? -4.832 -10.07 9.867 1 98.75 205 TYR A CA 1
ATOM 1572 C C . TYR A 1 205 ? -5.547 -8.891 10.516 1 98.75 205 TYR A C 1
ATOM 1574 O O . TYR A 1 205 ? -4.902 -7.957 11 1 98.75 205 TYR A O 1
ATOM 1582 N N . PHE A 1 206 ? -6.871 -8.898 10.453 1 98.56 206 PHE A N 1
ATOM 1583 C CA . PHE A 1 206 ? -7.668 -7.809 11.008 1 98.56 206 PHE A CA 1
ATOM 1584 C C . PHE A 1 206 ? -7.359 -7.621 12.492 1 98.56 206 PHE A C 1
ATOM 1586 O O . PHE A 1 206 ? -7.195 -6.492 12.953 1 98.56 206 PHE A O 1
ATOM 1593 N N . VAL A 1 207 ? -7.281 -8.672 13.188 1 98.56 207 VAL A N 1
ATOM 1594 C CA . VAL A 1 207 ? -6.992 -8.633 14.617 1 98.56 207 VAL A CA 1
ATOM 1595 C C . VAL A 1 207 ? -5.582 -8.094 14.844 1 98.56 207 VAL A C 1
ATOM 1597 O O . VAL A 1 207 ? -5.359 -7.262 15.727 1 98.56 207 VAL A O 1
ATOM 1600 N N . LEU A 1 208 ? -4.609 -8.555 14.109 1 98.69 208 LEU A N 1
ATOM 1601 C CA . LEU A 1 208 ? -3.232 -8.086 14.242 1 98.69 208 LEU A CA 1
ATOM 1602 C C . LEU A 1 208 ? -3.137 -6.59 13.961 1 98.69 208 LEU A C 1
ATOM 1604 O O . LEU A 1 208 ? -2.434 -5.863 14.664 1 98.69 208 LEU A O 1
ATOM 1608 N N . VAL A 1 209 ? -3.842 -6.168 12.961 1 98.44 209 VAL A N 1
ATOM 1609 C CA . VAL A 1 209 ? -3.842 -4.754 12.609 1 98.44 209 VAL A CA 1
ATOM 1610 C C . VAL A 1 209 ? -4.488 -3.941 13.734 1 98.44 209 VAL A C 1
ATOM 1612 O O . VAL A 1 209 ? -3.975 -2.893 14.125 1 98.44 209 VAL A O 1
ATOM 1615 N N . ALA A 1 210 ? -5.613 -4.453 14.266 1 97.62 210 ALA A N 1
ATOM 1616 C CA . ALA A 1 210 ? -6.309 -3.779 15.367 1 97.62 210 ALA A CA 1
ATOM 1617 C C . ALA A 1 210 ? -5.406 -3.656 16.594 1 97.62 210 ALA A C 1
ATOM 1619 O O . ALA A 1 210 ? -5.379 -2.613 17.25 1 97.62 210 ALA A O 1
ATOM 1620 N N . ILE A 1 211 ? -4.691 -4.668 16.828 1 97.88 211 ILE A N 1
ATOM 1621 C CA . ILE A 1 211 ? -3.768 -4.664 17.953 1 97.88 211 ILE A CA 1
ATOM 1622 C C . ILE A 1 211 ? -2.674 -3.625 17.719 1 97.88 211 ILE A C 1
ATOM 1624 O O . ILE A 1 211 ? -2.348 -2.848 18.625 1 97.88 211 ILE A O 1
ATOM 1628 N N . LEU A 1 212 ? -2.119 -3.621 16.531 1 97.56 212 LEU A N 1
ATOM 1629 C CA . LEU A 1 212 ? -1.066 -2.666 16.203 1 97.56 212 LEU A CA 1
ATOM 1630 C C . LEU A 1 212 ? -1.576 -1.234 16.312 1 97.56 212 LEU A C 1
ATOM 1632 O O . LEU A 1 212 ? -0.883 -0.367 16.859 1 97.56 212 LEU A O 1
ATOM 1636 N N . GLU A 1 213 ? -2.768 -1.04 15.852 1 95.38 213 GLU A N 1
ATOM 1637 C CA . GLU A 1 213 ? -3.381 0.281 15.953 1 95.38 213 GLU A CA 1
ATOM 1638 C C . GLU A 1 213 ? -3.545 0.701 17.406 1 95.38 213 GLU A C 1
ATOM 1640 O O . GLU A 1 213 ? -3.262 1.846 17.766 1 95.38 213 GLU A O 1
ATOM 1645 N N . LEU A 1 214 ? -3.984 -0.19 18.203 1 94.5 214 LEU A N 1
ATOM 1646 C CA . LEU A 1 214 ? -4.18 0.079 19.625 1 94.5 214 LEU A CA 1
ATOM 1647 C C . LEU A 1 214 ? -2.855 0.411 20.297 1 94.5 214 LEU A C 1
ATOM 1649 O O . LEU A 1 214 ? -2.789 1.324 21.125 1 94.5 214 LEU A O 1
ATOM 1653 N N . LEU A 1 215 ? -1.87 -0.262 19.922 1 95 215 LEU A N 1
ATOM 1654 C CA . LEU A 1 215 ? -0.552 -0.034 20.516 1 95 215 LEU A CA 1
ATOM 1655 C C . LEU A 1 215 ? -0.027 1.35 20.141 1 95 215 LEU A C 1
ATOM 1657 O O . LEU A 1 215 ? 0.541 2.049 20.984 1 95 215 LEU A O 1
ATOM 1661 N N . PHE A 1 216 ? -0.222 1.737 18.922 1 93.31 216 PHE A N 1
ATOM 1662 C CA . PHE A 1 216 ? 0.219 3.057 18.5 1 93.31 216 PHE A CA 1
ATOM 1663 C C . PHE A 1 216 ? -0.589 4.152 19.172 1 93.31 216 PHE A C 1
ATOM 1665 O O . PHE A 1 216 ? -0.036 5.172 19.594 1 93.31 216 PHE A O 1
ATOM 1672 N N . ASN A 1 217 ? -1.877 3.938 19.312 1 91.5 217 ASN A N 1
ATOM 1673 C CA . ASN A 1 217 ? -2.738 4.926 19.953 1 91.5 217 ASN A CA 1
ATOM 1674 C C . ASN A 1 217 ? -2.385 5.102 21.438 1 91.5 217 ASN A C 1
ATOM 1676 O O . ASN A 1 217 ? -2.41 6.215 21.953 1 91.5 217 ASN A O 1
ATOM 1680 N N . LEU A 1 218 ? -2.041 4.059 22.078 1 89.88 218 LEU A N 1
ATOM 1681 C CA . LEU A 1 218 ? -1.635 4.113 23.469 1 89.88 218 LEU A CA 1
ATOM 1682 C C . LEU A 1 218 ? -0.3 4.832 23.625 1 89.88 218 LEU A C 1
ATOM 1684 O O . LEU A 1 218 ? -0.105 5.594 24.578 1 89.88 218 LEU A O 1
ATOM 1688 N N . ALA A 1 219 ? 0.521 4.66 22.688 1 86.94 219 ALA A N 1
ATOM 1689 C CA . ALA A 1 219 ? 1.831 5.305 22.703 1 86.94 219 ALA A CA 1
ATOM 1690 C C . ALA A 1 219 ? 1.708 6.801 22.438 1 86.94 219 ALA A C 1
ATOM 1692 O O . ALA A 1 219 ? 2.432 7.609 23.031 1 86.94 219 ALA A O 1
ATOM 1693 N N . ALA A 1 220 ? 0.823 7.184 21.562 1 83.12 220 ALA A N 1
ATOM 1694 C CA . ALA A 1 220 ? 0.612 8.586 21.219 1 83.12 220 ALA A CA 1
ATOM 1695 C C . ALA A 1 220 ? -0.012 9.352 22.375 1 83.12 220 ALA A C 1
ATOM 1697 O O . ALA A 1 220 ? 0.313 10.523 22.609 1 83.12 220 ALA A O 1
ATOM 1698 N N . LYS A 1 221 ? -0.895 8.773 23.062 1 78.19 221 LYS A N 1
ATOM 1699 C CA . LYS A 1 221 ? -1.521 9.406 24.219 1 78.19 221 LYS A CA 1
ATOM 1700 C C . LYS A 1 221 ? -0.49 9.711 25.297 1 78.19 221 LYS A C 1
ATOM 1702 O O . LYS A 1 221 ? -0.562 10.758 25.953 1 78.19 221 LYS A O 1
ATOM 1707 N N . HIS A 1 222 ? 0.466 8.891 25.359 1 69.31 222 HIS A N 1
ATOM 1708 C CA . HIS A 1 222 ? 1.523 9.109 26.344 1 69.31 222 HIS A CA 1
ATOM 1709 C C . HIS A 1 222 ? 2.416 10.273 25.938 1 69.31 222 HIS A C 1
ATOM 1711 O O . HIS A 1 222 ? 2.838 11.062 26.797 1 69.31 222 HIS A O 1
ATOM 1717 N N . TYR A 1 223 ? 2.598 10.438 24.672 1 62.78 223 TYR A N 1
ATOM 1718 C CA . TYR A 1 223 ? 3.439 11.523 24.172 1 62.78 223 TYR A CA 1
ATOM 1719 C C . TYR A 1 223 ? 2.709 12.859 24.25 1 62.78 223 TYR A C 1
ATOM 1721 O O . TYR A 1 223 ? 3.324 13.898 24.5 1 62.78 223 TYR A O 1
ATOM 1729 N N . GLN A 1 224 ? 1.446 12.852 23.828 1 58.62 224 GLN A N 1
ATOM 1730 C CA . GLN A 1 224 ? 0.687 14.102 23.906 1 58.62 224 GLN A CA 1
ATOM 1731 C C . GLN A 1 224 ? 0.571 14.578 25.359 1 58.62 224 GLN A C 1
ATOM 1733 O O . GLN A 1 224 ? 0.512 15.781 25.609 1 58.62 224 GLN A O 1
ATOM 1738 N N . ARG A 1 225 ? 0.551 13.734 26.266 1 50.22 225 ARG A N 1
ATOM 1739 C CA . ARG A 1 225 ? 0.489 14.117 27.672 1 50.22 225 ARG A CA 1
ATOM 1740 C C . ARG A 1 225 ? 1.784 14.789 28.125 1 50.22 225 ARG A C 1
ATOM 1742 O O . ARG A 1 225 ? 1.759 15.766 28.875 1 50.22 225 ARG A O 1
ATOM 1749 N N . TYR A 1 226 ? 2.84 14.297 27.547 1 46.88 226 TYR A N 1
ATOM 1750 C CA . TYR A 1 226 ? 4.098 14.867 28.031 1 46.88 226 TYR A CA 1
ATOM 1751 C C . TYR A 1 226 ? 4.508 16.062 27.188 1 46.88 226 TYR A C 1
ATOM 1753 O O . TYR A 1 226 ? 5.355 16.859 27.594 1 46.88 226 TYR A O 1
ATOM 1761 N N . GLY A 1 227 ? 4.117 16.172 25.922 1 47.34 227 GLY A N 1
ATOM 1762 C CA . GLY A 1 227 ? 4.48 17.359 25.141 1 47.34 227 GLY A CA 1
ATOM 1763 C C . GLY A 1 227 ? 3.699 18.594 25.547 1 47.34 227 GLY A C 1
ATOM 1764 O O . GLY A 1 227 ? 4.055 19.703 25.156 1 47.34 227 GLY A O 1
ATOM 1765 N N . LYS A 1 228 ? 2.406 18.672 25.969 1 45.28 228 LYS A N 1
ATOM 1766 C CA . LYS A 1 228 ? 1.703 19.844 26.484 1 45.28 228 LYS A CA 1
ATOM 1767 C C . LYS A 1 228 ? 2.254 20.25 27.859 1 45.28 228 LYS A C 1
ATOM 1769 O O . LYS A 1 228 ? 1.83 21.25 28.422 1 45.28 228 LYS A O 1
ATOM 1774 N N . ALA A 1 229 ? 3.236 19.609 28.484 1 37.81 229 ALA A N 1
ATOM 1775 C CA . ALA A 1 229 ? 3.789 20.219 29.688 1 37.81 229 ALA A CA 1
ATOM 1776 C C . ALA A 1 229 ? 5.023 21.062 29.359 1 37.81 229 ALA A C 1
ATOM 1778 O O . ALA A 1 229 ? 5.828 20.672 28.516 1 37.81 229 ALA A O 1
ATOM 1779 N N . MET B 1 1 ? 21.453 -17.25 -26.219 1 54.91 1 MET B N 1
ATOM 1780 C CA . MET B 1 1 ? 20.672 -16.641 -25.156 1 54.91 1 MET B CA 1
ATOM 1781 C C . MET B 1 1 ? 20.469 -15.148 -25.422 1 54.91 1 MET B C 1
ATOM 1783 O O . MET B 1 1 ? 21.422 -14.438 -25.734 1 54.91 1 MET B O 1
ATOM 1787 N N . ASP B 1 2 ? 19.312 -14.75 -25.703 1 66.56 2 ASP B N 1
ATOM 1788 C CA . ASP B 1 2 ? 19.094 -13.367 -26.125 1 66.56 2 ASP B CA 1
ATOM 1789 C C . ASP B 1 2 ? 19.75 -12.383 -25.172 1 66.56 2 ASP B C 1
ATOM 1791 O O . ASP B 1 2 ? 19.75 -12.594 -23.953 1 66.56 2 ASP B O 1
ATOM 1795 N N . SER B 1 3 ? 20.562 -11.562 -25.734 1 81.44 3 SER B N 1
ATOM 1796 C CA . SER B 1 3 ? 21.109 -10.461 -24.953 1 81.44 3 SER B CA 1
ATOM 1797 C C . SER B 1 3 ? 20.016 -9.719 -24.188 1 81.44 3 SER B C 1
ATOM 1799 O O . SER B 1 3 ? 18.844 -9.805 -24.547 1 81.44 3 SER B O 1
ATOM 1801 N N . GLY B 1 4 ? 20.359 -9.25 -23 1 87.88 4 GLY B N 1
ATOM 1802 C CA . GLY B 1 4 ? 19.453 -8.43 -22.219 1 87.88 4 GLY B CA 1
ATOM 1803 C C . GLY B 1 4 ? 18.719 -7.398 -23.062 1 87.88 4 GLY B C 1
ATOM 1804 O O . GLY B 1 4 ? 17.5 -7.246 -22.938 1 87.88 4 GLY B O 1
ATOM 1805 N N . LEU B 1 5 ? 19.406 -6.875 -23.984 1 89.19 5 LEU B N 1
ATOM 1806 C CA . LEU B 1 5 ? 18.828 -5.852 -24.859 1 89.19 5 LEU B CA 1
ATOM 1807 C C . LEU B 1 5 ? 17.797 -6.457 -25.797 1 89.19 5 LEU B C 1
ATOM 1809 O O . LEU B 1 5 ? 16.781 -5.832 -26.094 1 89.19 5 LEU B O 1
ATOM 1813 N N . GLN B 1 6 ? 18.078 -7.578 -26.328 1 91.31 6 GLN B N 1
ATOM 1814 C CA . GLN B 1 6 ? 17.156 -8.258 -27.234 1 91.31 6 GLN B CA 1
ATOM 1815 C C . GLN B 1 6 ? 15.852 -8.617 -26.531 1 91.31 6 GLN B C 1
ATOM 1817 O O . GLN B 1 6 ? 14.773 -8.484 -27.109 1 91.31 6 GLN B O 1
ATOM 1822 N N . ILE B 1 7 ? 16.016 -9.023 -25.328 1 91.81 7 ILE B N 1
ATOM 1823 C CA . ILE B 1 7 ? 14.836 -9.367 -24.547 1 91.81 7 ILE B CA 1
ATOM 1824 C C . ILE B 1 7 ? 13.984 -8.117 -24.312 1 91.81 7 ILE B C 1
ATOM 1826 O O . ILE B 1 7 ? 12.766 -8.156 -24.469 1 91.81 7 ILE B O 1
ATOM 1830 N N . ILE B 1 8 ? 14.617 -7.039 -23.984 1 93.69 8 ILE B N 1
ATOM 1831 C CA . ILE B 1 8 ? 13.93 -5.781 -23.719 1 93.69 8 ILE B CA 1
ATOM 1832 C C . ILE B 1 8 ? 13.18 -5.324 -24.969 1 93.69 8 ILE B C 1
ATOM 1834 O O . ILE B 1 8 ? 12 -4.977 -24.891 1 93.69 8 ILE B O 1
ATOM 1838 N N . VAL B 1 9 ? 13.82 -5.398 -26.125 1 93.38 9 VAL B N 1
ATOM 1839 C CA . VAL B 1 9 ? 13.25 -4.938 -27.375 1 93.38 9 VAL B CA 1
ATOM 1840 C C . VAL B 1 9 ? 12.062 -5.816 -27.766 1 93.38 9 VAL B C 1
ATOM 1842 O O . VAL B 1 9 ? 11.078 -5.336 -28.328 1 93.38 9 VAL B O 1
ATOM 1845 N N . ASN B 1 10 ? 12.141 -7 -27.438 1 91.81 10 ASN B N 1
ATOM 1846 C CA . ASN B 1 10 ? 11.094 -7.949 -27.781 1 91.81 10 ASN B CA 1
ATOM 1847 C C . ASN B 1 10 ? 9.883 -7.797 -26.859 1 91.81 10 ASN B C 1
ATOM 1849 O O . ASN B 1 10 ? 8.734 -7.914 -27.312 1 91.81 10 ASN B O 1
ATOM 1853 N N . VAL B 1 11 ? 10.078 -7.492 -25.578 1 94.62 11 VAL B N 1
ATOM 1854 C CA . VAL B 1 11 ? 8.992 -7.535 -24.609 1 94.62 11 VAL B CA 1
ATOM 1855 C C . VAL B 1 11 ? 8.352 -6.152 -24.484 1 94.62 11 VAL B C 1
ATOM 1857 O O . VAL B 1 11 ? 7.152 -6.039 -24.219 1 94.62 11 VAL B O 1
ATOM 1860 N N . LEU B 1 12 ? 9.078 -5.098 -24.766 1 96.62 12 LEU B N 1
ATOM 1861 C CA . LEU B 1 12 ? 8.672 -3.725 -24.484 1 96.62 12 LEU B CA 1
ATOM 1862 C C . LEU B 1 12 ? 7.398 -3.367 -25.234 1 96.62 12 LEU B C 1
ATOM 1864 O O . LEU B 1 12 ? 6.434 -2.885 -24.641 1 96.62 12 LEU B O 1
ATOM 1868 N N . PRO B 1 13 ? 7.32 -3.672 -26.562 1 96.75 13 PRO B N 1
ATOM 1869 C CA . PRO B 1 13 ? 6.094 -3.299 -27.266 1 96.75 13 PRO B CA 1
ATOM 1870 C C . PRO B 1 13 ? 4.859 -4.02 -26.734 1 96.75 13 PRO B C 1
ATOM 1872 O O . PRO B 1 13 ? 3.795 -3.41 -26.594 1 96.75 13 PRO B O 1
ATOM 1875 N N . GLY B 1 14 ? 4.965 -5.32 -26.516 1 96.69 14 GLY B N 1
ATOM 1876 C CA . GLY B 1 14 ? 3.863 -6.074 -25.938 1 96.69 14 GLY B CA 1
ATOM 1877 C C . GLY B 1 14 ? 3.441 -5.566 -24.562 1 96.69 14 GLY B C 1
ATOM 1878 O O . GLY B 1 14 ? 2.248 -5.504 -24.266 1 96.69 14 GLY B O 1
ATOM 1879 N N . MET B 1 15 ? 4.387 -5.215 -23.781 1 97.88 15 MET B N 1
ATOM 1880 C CA . MET B 1 15 ? 4.098 -4.734 -22.438 1 97.88 15 MET B CA 1
ATOM 1881 C C . MET B 1 15 ? 3.432 -3.363 -22.469 1 97.88 15 MET B C 1
ATOM 1883 O O . MET B 1 15 ? 2.516 -3.09 -21.688 1 97.88 15 MET B O 1
ATOM 1887 N N . LEU B 1 16 ? 3.877 -2.486 -23.391 1 98.19 16 LEU B N 1
ATOM 1888 C CA . LEU B 1 16 ? 3.299 -1.153 -23.531 1 98.19 16 LEU B CA 1
ATOM 1889 C C . LEU B 1 16 ? 1.832 -1.236 -23.938 1 98.19 16 LEU B C 1
ATOM 1891 O O . LEU B 1 16 ? 1.035 -0.364 -23.578 1 98.19 16 LEU B O 1
ATOM 1895 N N . GLN B 1 17 ? 1.456 -2.309 -24.594 1 98.06 17 GLN B N 1
ATOM 1896 C CA . GLN B 1 17 ? 0.077 -2.512 -25.016 1 98.06 17 GLN B CA 1
ATOM 1897 C C . GLN B 1 17 ? -0.844 -2.75 -23.828 1 98.06 17 GLN B C 1
ATOM 1899 O O . GLN B 1 17 ? -2.066 -2.656 -23.953 1 98.06 17 GLN B O 1
ATOM 1904 N N . TYR B 1 18 ? -0.271 -3.045 -22.672 1 98.38 18 TYR B N 1
ATOM 1905 C CA . TYR B 1 18 ? -1.085 -3.332 -21.5 1 98.38 18 TYR B CA 1
ATOM 1906 C C . TYR B 1 18 ? -1.093 -2.15 -20.531 1 98.38 18 TYR B C 1
ATOM 1908 O O . TYR B 1 18 ? -1.716 -2.211 -19.469 1 98.38 18 TYR B O 1
ATOM 1916 N N . VAL B 1 19 ? -0.412 -1.041 -20.906 1 98.62 19 VAL B N 1
ATOM 1917 C CA . VAL B 1 19 ? -0.416 0.173 -20.094 1 98.62 19 VAL B CA 1
ATOM 1918 C C . VAL B 1 19 ? -1.841 0.708 -19.984 1 98.62 19 VAL B C 1
ATOM 1920 O O . VAL B 1 19 ? -2.281 1.075 -18.891 1 98.62 19 VAL B O 1
ATOM 1923 N N . PRO B 1 20 ? -2.654 0.675 -21.062 1 98.44 20 PRO B N 1
ATOM 1924 C CA . PRO B 1 20 ? -4.035 1.138 -20.922 1 98.44 20 PRO B CA 1
ATOM 1925 C C . PRO B 1 20 ? -4.828 0.319 -19.906 1 98.44 20 PRO B C 1
ATOM 1927 O O . PRO B 1 20 ? -5.648 0.871 -19.156 1 98.44 20 PRO B O 1
ATOM 1930 N N . MET B 1 21 ? -4.598 -0.974 -19.859 1 98.44 21 MET B N 1
ATOM 1931 C CA . MET B 1 21 ? -5.309 -1.804 -18.891 1 98.44 21 MET B CA 1
ATOM 1932 C C . MET B 1 21 ? -4.875 -1.471 -17.469 1 98.44 21 MET B C 1
ATOM 1934 O O . MET B 1 21 ? -5.691 -1.486 -16.547 1 98.44 21 MET B O 1
ATOM 1938 N N . THR B 1 22 ? -3.568 -1.185 -17.297 1 98.81 22 THR B N 1
ATOM 1939 C CA . THR B 1 22 ? -3.08 -0.722 -16 1 98.81 22 THR B CA 1
ATOM 1940 C C . THR B 1 22 ? -3.797 0.557 -15.578 1 98.81 22 THR B C 1
ATOM 1942 O O . THR B 1 22 ? -4.219 0.688 -14.43 1 98.81 22 THR B O 1
ATOM 1945 N N . LEU B 1 23 ? -4.02 1.426 -16.516 1 98.75 23 LEU B N 1
ATOM 1946 C CA . LEU B 1 23 ? -4.699 2.686 -16.234 1 98.75 23 LEU B CA 1
ATOM 1947 C C . LEU B 1 23 ? -6.176 2.451 -15.938 1 98.75 23 LEU B C 1
ATOM 1949 O O . LEU B 1 23 ? -6.758 3.131 -15.086 1 98.75 23 LEU B O 1
ATOM 1953 N N . VAL B 1 24 ? -6.777 1.516 -16.594 1 98.69 24 VAL B N 1
ATOM 1954 C CA . VAL B 1 24 ? -8.172 1.178 -16.312 1 98.69 24 VAL B CA 1
ATOM 1955 C C . VAL B 1 24 ? -8.297 0.633 -14.891 1 98.69 24 VAL B C 1
ATOM 1957 O O . VAL B 1 24 ? -9.203 1.015 -14.156 1 98.69 24 VAL B O 1
ATOM 1960 N N . TYR B 1 25 ? -7.312 -0.213 -14.484 1 98.75 25 TYR B N 1
ATOM 1961 C CA . TYR B 1 25 ? -7.324 -0.818 -13.156 1 98.75 25 TYR B CA 1
ATOM 1962 C C . TYR B 1 25 ? -7.012 0.216 -12.078 1 98.75 25 TYR B C 1
ATOM 1964 O O . TYR B 1 25 ? -7.188 -0.046 -10.891 1 98.75 25 TYR B O 1
ATOM 1972 N N . THR B 1 26 ? -6.598 1.367 -12.492 1 98.69 26 THR B N 1
ATOM 1973 C CA . THR B 1 26 ? -6.293 2.453 -11.57 1 98.69 26 THR B CA 1
ATOM 1974 C C . THR B 1 26 ? -7.418 3.482 -11.555 1 98.69 26 THR B C 1
ATOM 1976 O O . THR B 1 26 ? -7.945 3.816 -10.492 1 98.69 26 THR B O 1
ATOM 1979 N N . LEU B 1 27 ? -7.895 3.871 -12.727 1 98.56 27 LEU B N 1
ATOM 1980 C CA . LEU B 1 27 ? -8.812 4.996 -12.852 1 98.56 27 LEU B CA 1
ATOM 1981 C C . LEU B 1 27 ? -10.25 4.566 -12.555 1 98.56 27 LEU B C 1
ATOM 1983 O O . LEU B 1 27 ? -11 5.309 -11.922 1 98.56 27 LEU B O 1
ATOM 1987 N N . ALA B 1 28 ? -10.625 3.416 -13.008 1 98.69 28 ALA B N 1
ATOM 1988 C CA . ALA B 1 28 ? -12 2.973 -12.789 1 98.69 28 ALA B CA 1
ATOM 1989 C C . ALA B 1 28 ? -12.32 2.857 -11.305 1 98.69 28 ALA B C 1
ATOM 1991 O O . ALA B 1 28 ? -13.25 3.496 -10.812 1 98.69 28 ALA B O 1
ATOM 1992 N N . PRO B 1 29 ? -11.523 2.102 -10.562 1 98.81 29 PRO B N 1
ATOM 1993 C CA . PRO B 1 29 ? -11.812 2.057 -9.125 1 98.81 29 PRO B CA 1
ATOM 1994 C C . PRO B 1 29 ? -11.68 3.422 -8.453 1 98.81 29 PRO B C 1
ATOM 1996 O O . PRO B 1 29 ? -12.414 3.721 -7.512 1 98.81 29 PRO B O 1
ATOM 1999 N N . SER B 1 30 ? -10.734 4.262 -8.938 1 98.69 30 SER B N 1
ATOM 2000 C CA . SER B 1 30 ? -10.531 5.578 -8.336 1 98.69 30 SER B CA 1
ATOM 2001 C C . SER B 1 30 ? -11.773 6.449 -8.477 1 98.69 30 SER B C 1
ATOM 2003 O O . SER B 1 30 ? -12.203 7.086 -7.516 1 98.69 30 SER B O 1
ATOM 2005 N N . ILE B 1 31 ? -12.391 6.434 -9.617 1 98.62 31 ILE B N 1
ATOM 2006 C CA . ILE B 1 31 ? -13.555 7.266 -9.898 1 98.62 31 ILE B CA 1
ATOM 2007 C C . ILE B 1 31 ? -14.758 6.758 -9.109 1 98.62 31 ILE B C 1
ATOM 2009 O O . ILE B 1 31 ? -15.445 7.539 -8.445 1 98.62 31 ILE B O 1
ATOM 2013 N N . ILE B 1 32 ? -14.984 5.496 -9.109 1 98.81 32 ILE B N 1
ATOM 2014 C CA . ILE B 1 32 ? -16.125 4.914 -8.414 1 98.81 32 ILE B CA 1
ATOM 2015 C C . ILE B 1 32 ? -15.938 5.074 -6.906 1 98.81 32 ILE B C 1
ATOM 2017 O O . ILE B 1 32 ? -16.875 5.43 -6.191 1 98.81 32 ILE B O 1
ATOM 2021 N N . ALA B 1 33 ? -14.781 4.855 -6.461 1 98.88 33 ALA B N 1
ATOM 2022 C CA . ALA B 1 33 ? -14.484 4.961 -5.031 1 98.88 33 ALA B CA 1
ATOM 2023 C C . ALA B 1 33 ? -14.664 6.395 -4.539 1 98.88 33 ALA B C 1
ATOM 2025 O O . ALA B 1 33 ? -15.117 6.613 -3.41 1 98.88 33 ALA B O 1
ATOM 2026 N N . ALA B 1 34 ? -14.281 7.375 -5.379 1 98.62 34 ALA B N 1
ATOM 2027 C CA . ALA B 1 34 ? -14.422 8.773 -4.996 1 98.62 34 ALA B CA 1
ATOM 2028 C C . ALA B 1 34 ? -15.883 9.125 -4.723 1 98.62 34 ALA B C 1
ATOM 2030 O O . ALA B 1 34 ? -16.172 9.891 -3.803 1 98.62 34 ALA B O 1
ATOM 2031 N N . ILE B 1 35 ? -16.719 8.562 -5.453 1 98.38 35 ILE B N 1
ATOM 2032 C CA . ILE B 1 35 ? -18.156 8.82 -5.301 1 98.38 35 ILE B CA 1
ATOM 2033 C C . ILE B 1 35 ? -18.688 8.07 -4.078 1 98.38 35 ILE B C 1
ATOM 2035 O O . ILE B 1 35 ? -19.359 8.664 -3.229 1 98.38 35 ILE B O 1
ATOM 2039 N N . LEU B 1 36 ? -18.359 6.824 -3.947 1 98.69 36 LEU B N 1
ATOM 2040 C CA . LEU B 1 36 ? -18.812 6.012 -2.822 1 98.69 36 LEU B CA 1
ATOM 2041 C C . LEU B 1 36 ? -18.297 6.582 -1.503 1 98.69 36 LEU B C 1
ATOM 2043 O O . LEU B 1 36 ? -18.969 6.504 -0.48 1 98.69 36 LEU B O 1
ATOM 2047 N N . ALA B 1 37 ? -17.141 7.148 -1.565 1 98.81 37 ALA B N 1
ATOM 2048 C CA . ALA B 1 37 ? -16.484 7.664 -0.367 1 98.81 37 ALA B CA 1
ATOM 2049 C C . ALA B 1 37 ? -17.266 8.828 0.233 1 98.81 37 ALA B C 1
ATOM 2051 O O . ALA B 1 37 ? -17.203 9.062 1.441 1 98.81 37 ALA B O 1
ATOM 2052 N N . VAL B 1 38 ? -17.984 9.555 -0.6 1 97.94 38 VAL B N 1
ATOM 2053 C CA . VAL B 1 38 ? -18.781 10.672 -0.112 1 97.94 38 VAL B CA 1
ATOM 2054 C C . VAL B 1 38 ? -19.875 10.148 0.831 1 97.94 38 VAL B C 1
ATOM 2056 O O . VAL B 1 38 ? -20.062 10.695 1.919 1 97.94 38 VAL B O 1
ATOM 2059 N N . PHE B 1 39 ? -20.438 9.078 0.414 1 97.69 39 PHE B N 1
ATOM 2060 C CA . PHE B 1 39 ? -21.516 8.492 1.209 1 97.69 39 PHE B CA 1
ATOM 2061 C C . PHE B 1 39 ? -20.969 7.863 2.482 1 97.69 39 PHE B C 1
ATOM 2063 O O . PHE B 1 39 ? -21.562 8 3.555 1 97.69 39 PHE B O 1
ATOM 2070 N N . ILE B 1 40 ? -19.891 7.227 2.379 1 98.56 40 ILE B N 1
ATOM 2071 C CA . ILE B 1 40 ? -19.25 6.602 3.537 1 98.56 40 ILE B CA 1
ATOM 2072 C C . ILE B 1 40 ? -18.828 7.676 4.531 1 98.56 40 ILE B C 1
ATOM 2074 O O . ILE B 1 40 ? -19.062 7.547 5.734 1 98.56 40 ILE B O 1
ATOM 2078 N N . CYS B 1 41 ? -18.219 8.711 3.965 1 98.19 41 CYS B N 1
ATOM 2079 C CA . CYS B 1 41 ? -17.781 9.82 4.805 1 98.19 41 CYS B CA 1
ATOM 2080 C C . CYS B 1 41 ? -18.953 10.445 5.543 1 98.19 41 CYS B C 1
ATOM 2082 O O . CYS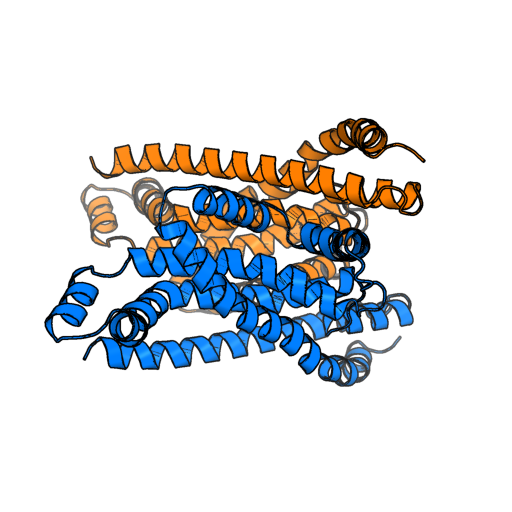 B 1 41 ? -18.875 10.711 6.742 1 98.19 41 CYS B O 1
ATOM 2084 N N . GLN B 1 42 ? -20.047 10.664 4.867 1 96.12 42 GLN B N 1
ATOM 2085 C CA . GLN B 1 42 ? -21.234 11.258 5.465 1 96.12 42 GLN B CA 1
ATOM 2086 C C . GLN B 1 42 ? -21.797 10.383 6.586 1 96.12 42 GLN B C 1
ATOM 2088 O O . GLN B 1 42 ? -22.172 10.891 7.641 1 96.12 42 GLN B O 1
ATOM 2093 N N . ALA B 1 43 ? -21.812 9.125 6.344 1 97.25 43 ALA B N 1
ATOM 2094 C CA . ALA B 1 43 ? -22.312 8.188 7.355 1 97.25 43 ALA B CA 1
ATOM 2095 C C . ALA B 1 43 ? -21.438 8.219 8.602 1 97.25 43 ALA B C 1
ATOM 2097 O O . ALA B 1 43 ? -21.938 8.148 9.727 1 97.25 43 ALA B O 1
ATOM 2098 N N . ARG B 1 44 ? -20.203 8.375 8.406 1 96.19 44 ARG B N 1
ATOM 2099 C CA . ARG B 1 44 ? -19.266 8.352 9.516 1 96.19 44 ARG B CA 1
ATOM 2100 C C . ARG B 1 44 ? -19.297 9.664 10.289 1 96.19 44 ARG B C 1
ATOM 2102 O O . ARG B 1 44 ? -18.969 9.695 11.484 1 96.19 44 ARG B O 1
ATOM 2109 N N . LEU B 1 45 ? -19.688 10.727 9.648 1 95.06 45 LEU B N 1
ATOM 2110 C CA . LEU B 1 45 ? -19.734 12.039 10.297 1 95.06 45 LEU B CA 1
ATOM 2111 C C . LEU B 1 45 ? -20.953 12.148 11.203 1 95.06 45 LEU B C 1
ATOM 2113 O O . LEU B 1 45 ? -20.969 12.984 12.109 1 95.06 45 LEU B O 1
ATOM 2117 N N . ARG B 1 46 ? -21.906 11.344 10.977 1 91.44 46 ARG B N 1
ATOM 2118 C CA . ARG B 1 46 ? -23.094 11.367 11.82 1 91.44 46 ARG B CA 1
ATOM 2119 C C . ARG B 1 46 ? -22.766 10.969 13.25 1 91.44 46 ARG B C 1
ATOM 2121 O O . ARG B 1 46 ? -23.359 11.492 14.195 1 91.44 46 ARG B O 1
ATOM 2128 N N . GLY B 1 47 ? -21.938 10.016 13.43 1 89.31 47 GLY B N 1
ATOM 2129 C CA . GLY B 1 47 ? -21.406 9.633 14.734 1 89.31 47 GLY B CA 1
ATOM 2130 C C . GLY B 1 47 ? -22.328 8.727 15.516 1 89.31 47 GLY B C 1
ATOM 2131 O O . GLY B 1 47 ? -22 8.289 16.625 1 89.31 47 GLY B O 1
ATOM 2132 N N . THR B 1 48 ? -23.516 8.453 15.031 1 91.19 48 THR B N 1
ATOM 2133 C CA . THR B 1 48 ? -24.453 7.625 15.789 1 91.19 48 THR B CA 1
ATOM 2134 C C . THR B 1 48 ? -25.406 6.875 14.852 1 91.19 48 THR B C 1
ATOM 2136 O O . THR B 1 48 ? -25.438 7.141 13.648 1 91.19 48 THR B O 1
ATOM 2139 N N . GLY B 1 49 ? -26.031 5.809 15.453 1 94.12 49 GLY B N 1
ATOM 2140 C CA . GLY B 1 49 ? -27.047 5.082 14.711 1 94.12 49 GLY B CA 1
ATOM 2141 C C . GLY B 1 49 ? -26.531 3.799 14.086 1 94.12 49 GLY B C 1
ATOM 2142 O O . GLY B 1 49 ? -25.328 3.539 14.094 1 94.12 49 GLY B O 1
ATOM 2143 N N . VAL B 1 50 ? -27.406 3.057 13.594 1 95.81 50 VAL B N 1
ATOM 2144 C CA . VAL B 1 50 ? -27.109 1.738 13.039 1 95.81 50 VAL B CA 1
ATOM 2145 C C . VAL B 1 50 ? -26.266 1.886 11.773 1 95.81 50 VAL B C 1
ATOM 2147 O O . VAL B 1 50 ? -25.344 1.096 11.539 1 95.81 50 VAL B O 1
ATOM 2150 N N . VAL B 1 51 ? -26.516 2.918 11.062 1 96.31 51 VAL B N 1
ATOM 2151 C CA . VAL B 1 51 ? -25.781 3.146 9.82 1 96.31 51 VAL B CA 1
ATOM 2152 C C . VAL B 1 51 ? -24.328 3.463 10.125 1 96.31 51 VAL B C 1
ATOM 2154 O O . VAL B 1 51 ? -23.422 2.953 9.461 1 96.31 51 VAL B O 1
ATOM 2157 N N . TYR B 1 52 ? -24.109 4.25 11.125 1 96.19 52 TYR B N 1
ATOM 2158 C CA . TYR B 1 52 ? -22.766 4.594 11.555 1 96.19 52 TYR B CA 1
ATOM 2159 C C . TYR B 1 52 ? -21.969 3.344 11.922 1 96.19 52 TYR B C 1
ATOM 2161 O O . TYR B 1 52 ? -20.844 3.16 11.461 1 96.19 52 TYR B O 1
ATOM 2169 N N . TRP B 1 53 ? -22.578 2.486 12.602 1 96.44 53 TRP B N 1
ATOM 2170 C CA . TRP B 1 53 ? -21.859 1.318 13.094 1 96.44 53 TRP B CA 1
ATOM 2171 C C . TRP B 1 53 ? -21.578 0.327 11.969 1 96.44 53 TRP B C 1
ATOM 2173 O O . TRP B 1 53 ? -20.5 -0.264 11.898 1 96.44 53 TRP B O 1
ATOM 2183 N N . LEU B 1 54 ? -22.516 0.191 11.102 1 97.44 54 LEU B N 1
ATOM 2184 C CA . LEU B 1 54 ? -22.344 -0.719 9.977 1 97.44 54 LEU B CA 1
ATOM 2185 C C . LEU B 1 54 ? -21.25 -0.222 9.031 1 97.44 54 LEU B C 1
ATOM 2187 O O . LEU B 1 54 ? -20.406 -1 8.602 1 97.44 54 LEU B O 1
ATOM 2191 N N . VAL B 1 55 ? -21.297 1.035 8.781 1 97.94 55 VAL B N 1
ATOM 2192 C CA . VAL B 1 55 ? -20.312 1.631 7.879 1 97.94 55 VAL B CA 1
ATOM 2193 C C . VAL B 1 55 ? -18.938 1.631 8.539 1 97.94 55 VAL B C 1
ATOM 2195 O O . VAL B 1 55 ? -17.922 1.386 7.883 1 97.94 55 VAL B O 1
ATOM 2198 N N . SER B 1 56 ? -18.938 1.848 9.812 1 97.12 56 SER B N 1
ATOM 2199 C CA . SER B 1 56 ? -17.672 1.832 10.547 1 97.12 56 SER B CA 1
ATOM 2200 C C . SER B 1 56 ? -17.047 0.446 10.523 1 97.12 56 SER B C 1
ATOM 2202 O O . SER B 1 56 ? -15.82 0.316 10.391 1 97.12 56 SER B O 1
ATOM 2204 N N . LEU B 1 57 ? -17.828 -0.549 10.641 1 96.19 57 LEU B N 1
ATOM 2205 C CA . LEU B 1 57 ? -17.344 -1.92 10.562 1 96.19 57 LEU B CA 1
ATOM 2206 C C . LEU B 1 57 ? -16.828 -2.234 9.164 1 96.19 57 LEU B C 1
ATOM 2208 O O . LEU B 1 57 ? -15.781 -2.881 9.016 1 96.19 57 LEU B O 1
ATOM 2212 N N . PHE B 1 58 ? -17.609 -1.771 8.203 1 97.62 58 PHE B N 1
ATOM 2213 C CA . PHE B 1 58 ? -17.219 -1.933 6.809 1 97.62 58 PHE B CA 1
ATOM 2214 C C . PHE B 1 58 ? -15.867 -1.278 6.543 1 97.62 58 PHE B C 1
ATOM 2216 O O . PHE B 1 58 ? -14.969 -1.906 5.98 1 97.62 58 PHE B O 1
ATOM 2223 N N . VAL B 1 59 ? -15.664 -0.099 7.008 1 98.19 59 VAL B N 1
ATOM 2224 C CA . VAL B 1 59 ? -14.438 0.672 6.824 1 98.19 59 VAL B CA 1
ATOM 2225 C C . VAL B 1 59 ? -13.289 0.003 7.57 1 98.19 59 VAL B C 1
ATOM 2227 O O . VAL B 1 59 ? -12.195 -0.154 7.027 1 98.19 59 VAL B O 1
ATOM 2230 N N . SER B 1 60 ? -13.594 -0.455 8.781 1 96.94 60 SER B N 1
ATOM 2231 C CA . SER B 1 60 ? -12.562 -1.091 9.594 1 96.94 60 SER B CA 1
ATOM 2232 C C . SER B 1 60 ? -12.07 -2.383 8.953 1 96.94 60 SER B C 1
ATOM 2234 O O . SER B 1 60 ? -10.875 -2.682 8.984 1 96.94 60 SER B O 1
ATOM 2236 N N . PHE B 1 61 ? -12.938 -3.086 8.383 1 97.44 61 PHE B N 1
ATOM 2237 C CA . PHE B 1 61 ? -12.578 -4.344 7.742 1 97.44 61 PHE B CA 1
ATOM 2238 C C . PHE B 1 61 ? -11.656 -4.098 6.547 1 97.44 61 PHE B C 1
ATOM 2240 O O . PHE B 1 61 ? -10.586 -4.699 6.449 1 97.44 61 PHE B O 1
ATOM 2247 N N . PHE B 1 62 ? -12.023 -3.195 5.676 1 98.19 62 PHE B N 1
ATOM 2248 C CA . PHE B 1 62 ? -11.289 -2.988 4.434 1 98.19 62 PHE B CA 1
ATOM 2249 C C . PHE B 1 62 ? -9.977 -2.268 4.695 1 98.19 62 PHE B C 1
ATOM 2251 O O . PHE B 1 62 ? -8.984 -2.494 3.996 1 98.19 62 PHE B O 1
ATOM 2258 N N . ARG B 1 63 ? -9.906 -1.473 5.715 1 97.56 63 ARG B N 1
ATOM 2259 C CA . ARG B 1 63 ? -8.664 -0.778 6.035 1 97.56 63 ARG B CA 1
ATOM 2260 C C . ARG B 1 63 ? -7.758 -1.646 6.902 1 97.56 63 ARG B C 1
ATOM 2262 O O . ARG B 1 63 ? -6.559 -1.388 7.012 1 97.56 63 ARG B O 1
ATOM 2269 N N . GLY B 1 64 ? -8.391 -2.77 7.477 1 97.88 64 GLY B N 1
ATOM 2270 C CA . GLY B 1 64 ? -7.648 -3.557 8.453 1 97.88 64 GLY B CA 1
ATOM 2271 C C . GLY B 1 64 ? -7.219 -4.91 7.918 1 97.88 64 GLY B C 1
ATOM 2272 O O . GLY B 1 64 ? -6.609 -5.703 8.641 1 97.88 64 GLY B O 1
ATOM 2273 N N . THR B 1 65 ? -7.488 -5.203 6.656 1 98.44 65 THR B N 1
ATOM 2274 C CA . THR B 1 65 ? -7.121 -6.48 6.051 1 98.44 65 THR B CA 1
ATOM 2275 C C . THR B 1 65 ? -6.281 -6.262 4.797 1 98.44 65 THR B C 1
ATOM 2277 O O . THR B 1 65 ? -6.414 -5.234 4.125 1 98.44 65 THR B O 1
ATOM 2280 N N . PRO B 1 66 ? -5.398 -7.176 4.492 1 98.44 66 PRO B N 1
ATOM 2281 C CA . PRO B 1 66 ? -4.562 -7.035 3.297 1 98.44 66 PRO B CA 1
ATOM 2282 C C . PRO B 1 66 ? -5.379 -6.973 2.008 1 98.44 66 PRO B C 1
ATOM 2284 O O . PRO B 1 66 ? -6.344 -7.727 1.847 1 98.44 66 PRO B O 1
ATOM 2287 N N . GLN B 1 67 ? -4.977 -6.094 1.159 1 97.81 67 GLN B N 1
ATOM 2288 C CA . GLN B 1 67 ? -5.645 -5.973 -0.132 1 97.81 67 GLN B CA 1
ATOM 2289 C C . GLN B 1 67 ? -5.633 -7.297 -0.888 1 97.81 67 GLN B C 1
ATOM 2291 O O . GLN B 1 67 ? -6.609 -7.652 -1.55 1 97.81 67 GLN B O 1
ATOM 2296 N N . LEU B 1 68 ? -4.547 -8.016 -0.807 1 97.56 68 LEU B N 1
ATOM 2297 C CA . LEU B 1 68 ? -4.406 -9.297 -1.477 1 97.56 68 LEU B CA 1
ATOM 2298 C C . LEU B 1 68 ? -5.477 -10.281 -1.003 1 97.56 68 LEU B C 1
ATOM 2300 O O . LEU B 1 68 ? -6.094 -10.969 -1.814 1 97.56 68 LEU B O 1
ATOM 2304 N N . VAL B 1 69 ? -5.699 -10.305 0.28 1 98.19 69 VAL B N 1
ATOM 2305 C CA . VAL B 1 69 ? -6.699 -11.195 0.866 1 98.19 69 VAL B CA 1
ATOM 2306 C C . VAL B 1 69 ? -8.094 -10.773 0.408 1 98.19 69 VAL B C 1
ATOM 2308 O O . VAL B 1 69 ? -8.922 -11.617 0.06 1 98.19 69 VAL B O 1
ATOM 2311 N N . GLN B 1 70 ? -8.312 -9.516 0.34 1 98.38 70 GLN B N 1
ATOM 2312 C CA . GLN B 1 70 ? -9.594 -8.969 -0.11 1 98.38 70 GLN B CA 1
ATOM 2313 C C . GLN B 1 70 ? -9.859 -9.336 -1.567 1 98.38 70 GLN B C 1
ATOM 2315 O O . GLN B 1 70 ? -10.992 -9.656 -1.934 1 98.38 70 GLN B O 1
ATOM 2320 N N . LEU B 1 71 ? -8.836 -9.297 -2.352 1 97.88 71 LEU B N 1
ATOM 2321 C CA . LEU B 1 71 ? -8.961 -9.641 -3.764 1 97.88 71 LEU B CA 1
ATOM 2322 C C . LEU B 1 71 ? -9.445 -11.07 -3.934 1 97.88 71 LEU B C 1
ATOM 2324 O O . LEU B 1 71 ? -10.375 -11.328 -4.699 1 97.88 71 LEU B O 1
ATOM 2328 N N . PHE B 1 72 ? -8.859 -11.953 -3.168 1 98 72 PHE B N 1
ATOM 2329 C CA . PHE B 1 72 ? -9.234 -13.359 -3.256 1 98 72 PHE B CA 1
ATOM 2330 C C . PHE B 1 72 ? -10.641 -13.586 -2.711 1 98 72 PHE B C 1
ATOM 2332 O O . PHE B 1 72 ? -11.422 -14.344 -3.285 1 98 72 PHE B O 1
ATOM 2339 N N . LEU B 1 73 ? -10.93 -12.891 -1.626 1 98 73 LEU B N 1
ATOM 2340 C CA . LEU B 1 73 ? -12.258 -13.016 -1.04 1 98 73 LEU B CA 1
ATOM 2341 C C . LEU B 1 73 ? -13.336 -12.547 -2.02 1 98 73 LEU B C 1
ATOM 2343 O O . LEU B 1 73 ? -14.391 -13.18 -2.137 1 98 73 LEU B O 1
ATOM 2347 N N . ILE B 1 74 ? -13.062 -11.5 -2.73 1 97.94 74 ILE B N 1
ATOM 2348 C CA . ILE B 1 74 ? -14.039 -10.961 -3.676 1 97.94 74 ILE B CA 1
ATOM 2349 C C . ILE B 1 74 ? -14.117 -11.867 -4.906 1 97.94 74 ILE B C 1
ATOM 2351 O O . ILE B 1 74 ? -15.211 -12.18 -5.383 1 97.94 74 ILE B O 1
ATOM 2355 N N . LEU B 1 75 ? -12.992 -12.32 -5.371 1 96.88 75 LEU B N 1
ATOM 2356 C CA . LEU B 1 75 ? -12.953 -13.188 -6.547 1 96.88 75 LEU B CA 1
ATOM 2357 C C . LEU B 1 75 ? -13.75 -14.469 -6.305 1 96.88 75 LEU B C 1
ATOM 2359 O O . LEU B 1 75 ? -14.555 -14.875 -7.148 1 96.88 75 LEU B O 1
ATOM 2363 N N . TYR B 1 76 ? -13.594 -15.039 -5.117 1 95.44 76 TYR B N 1
ATOM 2364 C CA . TYR B 1 76 ? -14.18 -16.344 -4.863 1 95.44 76 TYR B CA 1
ATOM 2365 C C . TYR B 1 76 ? -15.484 -16.219 -4.09 1 95.44 76 TYR B C 1
ATOM 2367 O O . TYR B 1 76 ? -16.344 -17.109 -4.156 1 95.44 76 TYR B O 1
ATOM 2375 N N . GLY B 1 77 ? -15.648 -15.156 -3.363 1 95.75 77 GLY B N 1
ATOM 2376 C CA . GLY B 1 77 ? -16.781 -15.023 -2.459 1 95.75 77 GLY B CA 1
ATOM 2377 C C . GLY B 1 77 ? -17.969 -14.312 -3.09 1 95.75 77 GLY B C 1
ATOM 2378 O O . GLY B 1 77 ? -19.109 -14.703 -2.883 1 95.75 77 GLY B O 1
ATOM 2379 N N . LEU B 1 78 ? -17.672 -13.297 -3.895 1 94.75 78 LEU B N 1
ATOM 2380 C CA . LEU B 1 78 ? -18.734 -12.461 -4.426 1 94.75 78 LEU B CA 1
ATOM 2381 C C . LEU B 1 78 ? -19.672 -13.273 -5.316 1 94.75 78 LEU B C 1
ATOM 2383 O O . LEU B 1 78 ? -20.891 -13.18 -5.195 1 94.75 78 LEU B O 1
ATOM 2387 N N . PRO B 1 79 ? -19.156 -14.094 -6.23 1 94.31 79 PRO B N 1
ATOM 2388 C CA . PRO B 1 79 ? -20.047 -14.906 -7.055 1 94.31 79 PRO B CA 1
ATOM 2389 C C . PRO B 1 79 ? -20.938 -15.836 -6.227 1 94.31 79 PRO B C 1
ATOM 2391 O O . PRO B 1 79 ? -22.125 -16.016 -6.535 1 94.31 79 PRO B O 1
ATOM 2394 N N . ARG B 1 80 ? -20.406 -16.375 -5.152 1 91.5 80 ARG B N 1
ATOM 2395 C CA . ARG B 1 80 ? -21.156 -17.281 -4.289 1 91.5 80 ARG B CA 1
ATOM 2396 C C . ARG B 1 80 ? -22.25 -16.516 -3.529 1 91.5 80 ARG B C 1
ATOM 2398 O O . ARG B 1 80 ? -23.359 -17.016 -3.381 1 91.5 80 ARG B O 1
ATOM 2405 N N . LEU B 1 81 ? -21.906 -15.352 -3.107 1 91 81 LEU B N 1
ATOM 2406 C CA . LEU B 1 81 ? -22.859 -14.531 -2.363 1 91 81 LEU B CA 1
ATOM 2407 C C . LEU B 1 81 ? -24.016 -14.086 -3.258 1 91 81 LEU B C 1
ATOM 2409 O O . LEU B 1 81 ? -25.188 -14.156 -2.855 1 91 81 LEU B O 1
ATOM 2413 N N . LEU B 1 82 ? -23.641 -13.633 -4.445 1 91.25 82 LEU B N 1
ATOM 2414 C CA . LEU B 1 82 ? -24.656 -13.102 -5.344 1 91.25 82 LEU B CA 1
ATOM 2415 C C . LEU B 1 82 ? -25.5 -14.227 -5.938 1 91.25 82 LEU B C 1
ATOM 2417 O O . LEU B 1 82 ? -26.656 -14.016 -6.289 1 91.25 82 LEU B O 1
ATOM 2421 N N . LEU B 1 83 ? -24.938 -15.391 -6.02 1 90.25 83 LEU B N 1
ATOM 2422 C CA . LEU B 1 83 ? -25.688 -16.531 -6.504 1 90.25 83 LEU B CA 1
ATOM 2423 C C . LEU B 1 83 ? -26.844 -16.875 -5.559 1 90.25 83 LEU B C 1
ATOM 2425 O O . LEU B 1 83 ? -27.891 -17.344 -5.996 1 90.25 83 LEU B O 1
ATOM 2429 N N . ILE B 1 84 ? -26.672 -16.562 -4.285 1 90.31 84 ILE B N 1
ATOM 2430 C CA . ILE B 1 84 ? -27.703 -16.797 -3.281 1 90.31 84 ILE B CA 1
ATOM 2431 C C . ILE B 1 84 ? -28.938 -15.961 -3.604 1 90.31 84 ILE B C 1
ATOM 2433 O O . ILE B 1 84 ? -30.062 -16.406 -3.369 1 90.31 84 ILE B O 1
ATOM 2437 N N . ILE B 1 85 ? -28.688 -14.867 -4.305 1 91.81 85 ILE B N 1
ATOM 2438 C CA . ILE B 1 85 ? -29.812 -14 -4.605 1 91.81 85 ILE B CA 1
ATOM 2439 C C . ILE B 1 85 ? -30.156 -14.094 -6.09 1 91.81 85 ILE B C 1
ATOM 2441 O O . ILE B 1 85 ? -30.844 -13.219 -6.629 1 91.81 85 ILE B O 1
ATOM 2445 N N . GLY B 1 86 ? -29.562 -14.984 -6.793 1 92.31 86 GLY B N 1
ATOM 2446 C CA . GLY B 1 86 ? -29.969 -15.312 -8.148 1 92.31 86 GLY B CA 1
ATOM 2447 C C . GLY B 1 86 ? -29.156 -14.609 -9.211 1 92.31 86 GLY B C 1
ATOM 2448 O O . GLY B 1 86 ? -29.516 -14.609 -10.391 1 92.31 86 GLY B O 1
ATOM 2449 N N . ILE B 1 87 ? -28.047 -13.977 -8.828 1 91.5 87 ILE B N 1
ATOM 2450 C CA . ILE B 1 87 ? -27.188 -13.281 -9.781 1 91.5 87 ILE B CA 1
ATOM 2451 C C . ILE B 1 87 ? -25.938 -14.102 -10.039 1 91.5 87 ILE B C 1
ATOM 2453 O O . ILE B 1 87 ? -25.156 -14.359 -9.117 1 91.5 87 ILE B O 1
ATOM 2457 N N . ASP B 1 88 ? -25.797 -14.531 -11.258 1 90.94 88 ASP B N 1
ATOM 2458 C CA . ASP B 1 88 ? -24.641 -15.336 -11.617 1 90.94 88 ASP B CA 1
ATOM 2459 C C . ASP B 1 88 ? -23.562 -14.484 -12.289 1 90.94 88 ASP B C 1
ATOM 2461 O O . ASP B 1 88 ? -23.734 -14.055 -13.43 1 90.94 88 ASP B O 1
ATOM 2465 N N . ILE B 1 89 ? -22.453 -14.281 -11.57 1 91.19 89 ILE B N 1
ATOM 2466 C CA . ILE B 1 89 ? -21.391 -13.43 -12.102 1 91.19 89 ILE B CA 1
ATOM 2467 C C . ILE B 1 89 ? -20.109 -14.25 -12.273 1 91.19 89 ILE B C 1
ATOM 2469 O O . ILE B 1 89 ? -19 -13.703 -12.219 1 91.19 89 ILE B O 1
ATOM 2473 N N . ASN B 1 90 ? -20.203 -15.531 -12.391 1 87.81 90 ASN B N 1
ATOM 2474 C CA . ASN B 1 90 ? -19.062 -16.438 -12.477 1 87.81 90 ASN B CA 1
ATOM 2475 C C . ASN B 1 90 ? -18.281 -16.234 -13.773 1 87.81 90 ASN B C 1
ATOM 2477 O O . ASN B 1 90 ? -17.094 -16.547 -13.844 1 87.81 90 ASN B O 1
ATOM 2481 N N . ASP B 1 91 ? -18.969 -15.633 -14.742 1 91.62 91 ASP B N 1
ATOM 2482 C CA . ASP B 1 91 ? -18.328 -15.508 -16.062 1 91.62 91 ASP B CA 1
ATOM 2483 C C . ASP B 1 91 ? -17.688 -14.133 -16.234 1 91.62 91 ASP B C 1
ATOM 2485 O O . ASP B 1 91 ? -17.156 -13.828 -17.297 1 91.62 91 ASP B O 1
ATOM 2489 N N . TRP B 1 92 ? -17.766 -13.336 -15.148 1 94.38 92 TRP B N 1
ATOM 2490 C CA . TRP B 1 92 ? -17.125 -12.031 -15.25 1 94.38 92 TRP B CA 1
ATOM 2491 C C . TRP B 1 92 ? -15.602 -12.172 -15.312 1 94.38 92 TRP B C 1
ATOM 2493 O O . TRP B 1 92 ? -15.047 -13.172 -14.859 1 94.38 92 TRP B O 1
ATOM 2503 N N . SER B 1 93 ? -14.969 -11.25 -15.914 1 96.44 93 SER B N 1
ATOM 2504 C CA . SER B 1 93 ? -13.516 -11.281 -16.047 1 96.44 93 SER B CA 1
ATOM 2505 C C . SER B 1 93 ? -12.836 -11.039 -14.695 1 96.44 93 SER B C 1
ATOM 2507 O O . SER B 1 93 ? -13.406 -10.383 -13.82 1 96.44 93 SER B O 1
ATOM 2509 N N . ALA B 1 94 ? -11.641 -11.578 -14.523 1 97.06 94 ALA B N 1
ATOM 2510 C CA . ALA B 1 94 ? -10.836 -11.336 -13.328 1 97.06 94 ALA B CA 1
ATOM 2511 C C . ALA B 1 94 ? -10.617 -9.844 -13.102 1 97.06 94 ALA B C 1
ATOM 2513 O O . ALA B 1 94 ? -10.578 -9.383 -11.961 1 97.06 94 ALA B O 1
ATOM 2514 N N . GLY B 1 95 ? -10.531 -9.125 -14.234 1 98 95 GLY B N 1
ATOM 2515 C CA . GLY B 1 95 ? -10.359 -7.684 -14.164 1 98 95 GLY B CA 1
ATOM 2516 C C . GLY B 1 95 ? -11.516 -6.977 -13.477 1 98 95 GLY B C 1
ATOM 2517 O O . GLY B 1 95 ? -11.305 -6.02 -12.727 1 98 95 GLY B O 1
ATOM 2518 N N . THR B 1 96 ? -12.711 -7.414 -13.711 1 98.12 96 THR B N 1
ATOM 2519 C CA . THR B 1 96 ? -13.898 -6.832 -13.086 1 98.12 96 THR B CA 1
ATOM 2520 C C . THR B 1 96 ? -13.867 -7.043 -11.578 1 98.12 96 THR B C 1
ATOM 2522 O O . THR B 1 96 ? -14.18 -6.125 -10.812 1 98.12 96 THR B O 1
ATOM 2525 N N . PHE B 1 97 ? -13.484 -8.219 -11.164 1 98.31 97 PHE B N 1
ATOM 2526 C CA . PHE B 1 97 ? -13.398 -8.508 -9.734 1 98.31 97 PHE B CA 1
ATOM 2527 C C . PHE B 1 97 ? -12.312 -7.668 -9.078 1 98.31 97 PHE B C 1
ATOM 2529 O O . PHE B 1 97 ? -12.469 -7.234 -7.934 1 98.31 97 PHE B O 1
ATOM 2536 N N . TYR B 1 98 ? -11.219 -7.453 -9.812 1 98.75 98 TYR B N 1
ATOM 2537 C CA . TYR B 1 98 ? -10.172 -6.566 -9.297 1 98.75 98 TYR B CA 1
ATOM 2538 C C . TYR B 1 98 ? -10.719 -5.164 -9.07 1 98.75 98 TYR B C 1
ATOM 2540 O O . TYR B 1 98 ? -10.469 -4.559 -8.023 1 98.75 98 TYR B O 1
ATOM 2548 N N . ILE B 1 99 ? -11.461 -4.629 -10.039 1 98.81 99 ILE B N 1
ATOM 2549 C CA . ILE B 1 99 ? -12.016 -3.283 -9.961 1 98.81 99 ILE B CA 1
ATOM 2550 C C . ILE B 1 99 ? -12.977 -3.189 -8.781 1 98.81 99 ILE B C 1
ATOM 2552 O O . ILE B 1 99 ? -12.938 -2.223 -8.016 1 98.81 99 ILE B O 1
ATOM 2556 N N . ILE B 1 100 ? -13.734 -4.18 -8.57 1 98.62 100 ILE B N 1
ATOM 2557 C CA . ILE B 1 100 ? -14.703 -4.184 -7.48 1 98.62 100 ILE B CA 1
ATOM 2558 C C . ILE B 1 100 ? -13.984 -4.199 -6.137 1 98.62 100 ILE B C 1
ATOM 2560 O O . ILE B 1 100 ? -14.258 -3.375 -5.266 1 98.62 100 ILE B O 1
ATOM 2564 N N . ALA B 1 101 ? -13.055 -5.145 -6 1 98.69 101 ALA B N 1
ATOM 2565 C CA . ALA B 1 101 ? -12.32 -5.273 -4.746 1 98.69 101 ALA B CA 1
ATOM 2566 C C . ALA B 1 101 ? -11.57 -3.99 -4.418 1 98.69 101 ALA B C 1
ATOM 2568 O O . ALA B 1 101 ? -11.602 -3.514 -3.279 1 98.69 101 ALA B O 1
ATOM 2569 N N . THR B 1 102 ? -10.914 -3.422 -5.43 1 98.81 102 THR B N 1
ATOM 2570 C CA . THR B 1 102 ? -10.133 -2.209 -5.242 1 98.81 102 THR B CA 1
ATOM 2571 C C . THR B 1 102 ? -11.039 -1.015 -4.957 1 98.81 102 THR B C 1
ATOM 2573 O O . THR B 1 102 ? -10.695 -0.151 -4.145 1 98.81 102 THR B O 1
ATOM 2576 N N . THR B 1 103 ? -12.164 -0.97 -5.602 1 98.88 103 THR B N 1
ATOM 2577 C CA . THR B 1 103 ? -13.125 0.097 -5.352 1 98.88 103 THR B CA 1
ATOM 2578 C C . THR B 1 103 ? -13.586 0.087 -3.896 1 98.88 103 THR B C 1
ATOM 2580 O O . THR B 1 103 ? -13.594 1.129 -3.238 1 98.88 103 THR B O 1
ATOM 2583 N N . LEU B 1 104 ? -13.938 -1.052 -3.408 1 98.69 104 LEU B N 1
ATOM 2584 C CA . LEU B 1 104 ? -14.406 -1.179 -2.033 1 98.69 104 LEU B CA 1
ATOM 2585 C C . LEU B 1 104 ? -13.305 -0.807 -1.047 1 98.69 104 LEU B C 1
ATOM 2587 O O . LEU B 1 104 ? -13.555 -0.082 -0.08 1 98.69 104 LEU B O 1
ATOM 2591 N N . ASN B 1 105 ? -12.141 -1.277 -1.312 1 98.69 105 ASN B N 1
ATOM 2592 C CA . ASN B 1 105 ? -10.992 -0.954 -0.471 1 98.69 105 ASN B CA 1
ATOM 2593 C C . ASN B 1 105 ? -10.68 0.539 -0.505 1 98.69 105 ASN B C 1
ATOM 2595 O O . ASN B 1 105 ? -10.641 1.194 0.538 1 98.69 105 ASN B O 1
ATOM 2599 N N . LEU B 1 106 ? -10.539 1.088 -1.687 1 98.75 106 LEU B N 1
ATOM 2600 C CA . LEU B 1 106 ? -10.125 2.473 -1.884 1 98.75 106 LEU B CA 1
ATOM 2601 C C . LEU B 1 106 ? -11.18 3.436 -1.342 1 98.75 106 LEU B C 1
ATOM 2603 O O . LEU B 1 106 ? -10.844 4.504 -0.825 1 98.75 106 LEU B O 1
ATOM 2607 N N . SER B 1 107 ? -12.445 3.086 -1.487 1 98.88 107 SER B N 1
ATOM 2608 C CA . SER B 1 107 ? -13.508 3.973 -1.018 1 98.88 107 SER B CA 1
ATOM 2609 C C . SER B 1 107 ? -13.398 4.219 0.484 1 98.88 107 SER B C 1
ATOM 2611 O O . SER B 1 107 ? -13.695 5.316 0.962 1 98.88 107 SER B O 1
ATOM 2613 N N . CYS B 1 108 ? -12.984 3.217 1.211 1 98.75 108 CYS B N 1
ATOM 2614 C CA . CYS B 1 108 ? -12.836 3.344 2.656 1 98.75 108 CYS B CA 1
ATOM 2615 C C . CYS B 1 108 ? -11.672 4.266 3.008 1 98.75 108 CYS B C 1
ATOM 2617 O O . CYS B 1 108 ? -11.789 5.094 3.914 1 98.75 108 CYS B O 1
ATOM 2619 N N . PHE B 1 109 ? -10.617 4.176 2.268 1 98.38 109 PHE B N 1
ATOM 2620 C CA . PHE B 1 109 ? -9.469 5.039 2.502 1 98.38 109 PHE B CA 1
ATOM 2621 C C . PHE B 1 109 ? -9.766 6.469 2.076 1 98.38 109 PHE B C 1
ATOM 2623 O O . PHE B 1 109 ? -9.414 7.422 2.777 1 98.38 109 PHE B O 1
ATOM 2630 N N . VAL B 1 110 ? -10.391 6.598 0.98 1 98.69 110 VAL B N 1
ATOM 2631 C CA . VAL B 1 110 ? -10.742 7.922 0.48 1 98.69 110 VAL B CA 1
ATOM 2632 C C . VAL B 1 110 ? -11.75 8.586 1.425 1 98.69 110 VAL B C 1
ATOM 2634 O O . VAL B 1 110 ? -11.656 9.781 1.695 1 98.69 110 VAL B O 1
ATOM 2637 N N . ALA B 1 111 ? -12.672 7.809 1.92 1 98.75 111 ALA B N 1
ATOM 2638 C CA . ALA B 1 111 ? -13.641 8.336 2.873 1 98.75 111 ALA B CA 1
ATOM 2639 C C . ALA B 1 111 ? -12.945 8.898 4.109 1 98.75 111 ALA B C 1
ATOM 2641 O O . ALA B 1 111 ? -13.336 9.945 4.633 1 98.75 111 ALA B O 1
ATOM 2642 N N . GLU B 1 112 ? -11.977 8.188 4.566 1 97.38 112 GLU B N 1
ATOM 2643 C CA . GLU B 1 112 ? -11.211 8.664 5.715 1 97.38 112 GLU B CA 1
ATOM 2644 C C . GLU B 1 112 ? -10.469 9.953 5.379 1 97.38 112 GLU B C 1
ATOM 2646 O O . GLU B 1 112 ? -10.336 10.836 6.227 1 97.38 112 GLU B O 1
ATOM 2651 N N . ALA B 1 113 ? -9.938 10.039 4.18 1 97.5 113 ALA B N 1
ATOM 2652 C CA . ALA B 1 113 ? -9.281 11.266 3.725 1 97.5 113 ALA B CA 1
ATOM 2653 C C . ALA B 1 113 ? -10.273 12.43 3.668 1 97.5 113 ALA B C 1
ATOM 2655 O O . ALA B 1 113 ? -9.953 13.539 4.098 1 97.5 113 ALA B O 1
ATOM 2656 N N . TYR B 1 114 ? -11.445 12.125 3.15 1 98.25 114 TYR B N 1
ATOM 2657 C CA . TYR B 1 114 ? -12.508 13.117 3.123 1 98.25 114 TYR B CA 1
ATOM 2658 C C . TYR B 1 114 ? -12.867 13.578 4.531 1 98.25 114 TYR B C 1
ATOM 2660 O O . TYR B 1 114 ? -13 14.781 4.785 1 98.25 114 TYR B O 1
ATOM 2668 N N . ARG B 1 115 ? -13.047 12.633 5.363 1 97.38 115 ARG B N 1
ATOM 2669 C CA . ARG B 1 115 ? -13.43 12.945 6.734 1 97.38 115 ARG B CA 1
ATOM 2670 C C . ARG B 1 115 ? -12.383 13.82 7.414 1 97.38 115 ARG B C 1
ATOM 2672 O O . ARG B 1 115 ? -12.719 14.836 8.031 1 97.38 115 ARG B O 1
ATOM 2679 N N . GLY B 1 116 ? -11.141 13.383 7.277 1 96.12 116 GLY B N 1
ATOM 2680 C CA . GLY B 1 116 ? -10.07 14.195 7.82 1 96.12 116 GLY B CA 1
ATOM 2681 C C . GLY B 1 116 ? -10.023 15.594 7.234 1 96.12 116 GLY B C 1
ATOM 2682 O O . GLY B 1 116 ? -9.828 16.578 7.957 1 96.12 116 GLY B O 1
ATOM 2683 N N . GLY B 1 117 ? -10.219 15.703 5.945 1 96.12 117 GLY B N 1
ATOM 2684 C CA . GLY B 1 117 ? -10.242 17 5.285 1 96.12 117 GLY B CA 1
ATOM 2685 C C . GLY B 1 117 ? -11.406 17.859 5.719 1 96.12 117 GLY B C 1
ATOM 2686 O O . GLY B 1 117 ? -11.258 19.078 5.902 1 96.12 117 GLY B O 1
ATOM 2687 N N . TYR B 1 118 ? -12.508 17.266 5.879 1 96.75 118 TYR B N 1
ATOM 2688 C CA . TYR B 1 118 ? -13.703 17.969 6.32 1 96.75 118 TYR B CA 1
ATOM 2689 C C . TYR B 1 118 ? -13.531 18.516 7.734 1 96.75 118 TYR B C 1
ATOM 2691 O O . TYR B 1 118 ? -13.859 19.672 8.008 1 96.75 118 TYR B O 1
ATOM 2699 N N . LEU B 1 119 ? -12.969 17.719 8.609 1 96 119 LEU B N 1
ATOM 2700 C CA . LEU B 1 119 ? -12.805 18.094 10.008 1 96 119 LEU B CA 1
ATOM 2701 C C . LEU B 1 119 ? -11.734 19.172 10.164 1 96 119 LEU B C 1
ATOM 2703 O O . LEU B 1 119 ? -11.711 19.891 11.156 1 96 119 LEU B O 1
ATOM 2707 N N . ALA B 1 120 ? -10.898 19.25 9.188 1 94.31 120 ALA B N 1
ATOM 2708 C CA . ALA B 1 120 ? -9.82 20.234 9.227 1 94.31 120 ALA B CA 1
ATOM 2709 C C . ALA B 1 120 ? -10.312 21.594 8.734 1 94.31 120 ALA B C 1
ATOM 2711 O O . ALA B 1 120 ? -9.625 22.609 8.891 1 94.31 120 ALA B O 1
ATOM 2712 N N . MET B 1 121 ? -11.523 21.734 8.242 1 94.75 121 MET B N 1
ATOM 2713 C CA . MET B 1 121 ? -12.07 22.984 7.727 1 94.75 121 MET B CA 1
ATOM 2714 C C . MET B 1 121 ? -12.461 23.922 8.867 1 94.75 121 MET B C 1
ATOM 2716 O O . MET B 1 121 ? -12.844 23.453 9.945 1 94.75 121 MET B O 1
ATOM 2720 N N . ASP B 1 122 ? -12.305 25.203 8.57 1 94.06 122 ASP B N 1
ATOM 2721 C CA . ASP B 1 122 ? -12.859 26.203 9.469 1 94.06 122 ASP B CA 1
ATOM 2722 C C . ASP B 1 122 ? -14.383 26.25 9.367 1 94.06 122 ASP B C 1
ATOM 2724 O O . ASP B 1 122 ? -14.93 26.531 8.297 1 94.06 122 ASP B O 1
ATOM 2728 N N . TYR B 1 123 ? -14.961 26 10.438 1 93 123 TYR B N 1
ATOM 2729 C CA . TYR B 1 123 ? -16.422 25.969 10.453 1 93 123 TYR B CA 1
ATOM 2730 C C . TYR B 1 123 ? -17 27.297 9.984 1 93 123 TYR B C 1
ATOM 2732 O O . TYR B 1 123 ? -18.094 27.359 9.438 1 93 123 TYR B O 1
ATOM 2740 N N . ARG B 1 124 ? -16.219 28.359 10.102 1 94.81 124 ARG B N 1
ATOM 2741 C CA . ARG B 1 124 ? -16.656 29.703 9.695 1 94.81 124 ARG B CA 1
ATOM 2742 C C . ARG B 1 124 ? -16.906 29.766 8.195 1 94.81 124 ARG B C 1
ATOM 2744 O O . ARG B 1 124 ? -17.734 30.547 7.73 1 94.81 124 ARG B O 1
ATOM 2751 N N . GLN B 1 125 ? -16.172 28.875 7.496 1 94.56 125 GLN B N 1
ATOM 2752 C CA . GLN B 1 125 ? -16.359 28.828 6.051 1 94.56 125 GLN B CA 1
ATOM 2753 C C . GLN B 1 125 ? -17.75 28.312 5.691 1 94.56 125 GLN B C 1
ATOM 2755 O O . GLN B 1 125 ? -18.391 28.828 4.781 1 94.56 125 GLN B O 1
ATOM 2760 N N . ILE B 1 126 ? -18.203 27.391 6.426 1 94.44 126 ILE B N 1
ATOM 2761 C CA . ILE B 1 126 ? -19.516 26.797 6.199 1 94.44 126 ILE B CA 1
ATOM 2762 C C . ILE B 1 126 ? -20.594 27.781 6.633 1 94.44 126 ILE B C 1
ATOM 2764 O O . ILE B 1 126 ? -21.578 27.984 5.918 1 94.44 126 ILE B O 1
ATOM 2768 N N . GLU B 1 127 ? -20.375 28.422 7.75 1 96.12 127 GLU B N 1
ATOM 2769 C CA . GLU B 1 127 ? -21.312 29.422 8.258 1 96.12 127 GLU B CA 1
ATOM 2770 C C . GLU B 1 127 ? -21.453 30.594 7.297 1 96.12 127 GLU B C 1
ATOM 2772 O O . GLU B 1 127 ? -22.547 31.125 7.098 1 96.12 127 GLU B O 1
ATOM 2777 N N . ALA B 1 128 ? -20.344 31 6.793 1 96.62 128 ALA B N 1
ATOM 2778 C CA . ALA B 1 128 ? -20.344 32.094 5.832 1 96.62 128 ALA B CA 1
ATOM 2779 C C . ALA B 1 128 ? -21.188 31.75 4.605 1 96.62 128 ALA B C 1
ATOM 2781 O O . ALA B 1 128 ? -21.875 32.625 4.062 1 96.62 128 ALA B O 1
ATOM 2782 N N . GLY B 1 129 ? -21.078 30.516 4.18 1 94.75 129 GLY B N 1
ATOM 2783 C CA . GLY B 1 129 ? -21.891 30.094 3.061 1 94.75 129 GLY B CA 1
ATOM 2784 C C . GLY B 1 129 ? -23.391 30.203 3.334 1 94.75 129 GLY B C 1
ATOM 2785 O O . GLY B 1 129 ? -24.125 30.734 2.508 1 94.75 129 GLY B O 1
ATOM 2786 N N . TYR B 1 130 ? -23.781 29.844 4.484 1 95.06 130 TYR B N 1
ATOM 2787 C CA . TYR B 1 130 ? -25.188 29.938 4.859 1 95.06 130 TYR B CA 1
ATOM 2788 C C . TYR B 1 130 ? -25.594 31.406 5.035 1 95.06 130 TYR B C 1
ATOM 2790 O O . TYR B 1 130 ? -26.719 31.781 4.691 1 95.06 130 TYR B O 1
ATOM 2798 N N . SER B 1 131 ? -24.734 32.188 5.547 1 97.19 131 SER B N 1
ATOM 2799 C CA . SER B 1 131 ? -25.016 33.594 5.812 1 97.19 131 SER B CA 1
ATOM 2800 C C . SER B 1 131 ? -25.297 34.344 4.523 1 97.19 131 SER B C 1
ATOM 2802 O O . SER B 1 131 ? -26.062 35.312 4.523 1 97.19 131 SER B O 1
ATOM 2804 N N . ILE B 1 132 ? -24.734 33.938 3.408 1 97.19 132 ILE B N 1
ATOM 2805 C CA . ILE B 1 132 ? -24.922 34.625 2.146 1 97.19 132 ILE B CA 1
ATOM 2806 C C . ILE B 1 132 ? -26.094 34 1.381 1 97.19 132 ILE B C 1
ATOM 2808 O O . ILE B 1 132 ? -26.328 34.344 0.217 1 97.19 132 ILE B O 1
ATOM 2812 N N . GLY B 1 133 ? -26.688 33.031 1.975 1 95.5 133 GLY B N 1
ATOM 2813 C CA . GLY B 1 133 ? -27.938 32.531 1.432 1 95.5 133 GLY B CA 1
ATOM 2814 C C . GLY B 1 133 ? -27.797 31.188 0.723 1 95.5 133 GLY B C 1
ATOM 2815 O O . GLY B 1 133 ? -28.719 30.75 0.031 1 95.5 133 GLY B O 1
ATOM 2816 N N . PHE B 1 134 ? -26.688 30.531 0.792 1 95.94 134 PHE B N 1
ATOM 2817 C CA . PHE B 1 134 ? -26.516 29.219 0.162 1 95.94 134 PHE B CA 1
ATOM 2818 C C . PHE B 1 134 ? -27.484 28.203 0.765 1 95.94 134 PHE B C 1
ATOM 2820 O O . PHE B 1 134 ? -27.688 28.172 1.98 1 95.94 134 PHE B O 1
ATOM 2827 N N . SER B 1 135 ? -28.047 27.422 -0.151 1 97.19 135 SER B N 1
ATOM 2828 C CA . SER B 1 135 ? -28.75 26.234 0.305 1 97.19 135 SER B CA 1
ATOM 2829 C C . SER B 1 135 ? -27.766 25.156 0.758 1 97.19 135 SER B C 1
ATOM 2831 O O . SER B 1 135 ? -26.547 25.297 0.598 1 97.19 135 SER B O 1
ATOM 2833 N N . ARG B 1 136 ? -28.266 24.062 1.337 1 95.12 136 ARG B N 1
ATOM 2834 C CA . ARG B 1 136 ? -27.422 22.969 1.781 1 95.12 136 ARG B CA 1
ATOM 2835 C C . ARG B 1 136 ? -26.609 22.391 0.62 1 95.12 136 ARG B C 1
ATOM 2837 O O . ARG B 1 136 ? -25.438 22.078 0.77 1 95.12 136 ARG B O 1
ATOM 2844 N N . LEU B 1 137 ? -27.25 22.297 -0.465 1 96.44 137 LEU B N 1
ATOM 2845 C CA . LEU B 1 137 ? -26.609 21.734 -1.646 1 96.44 137 LEU B CA 1
ATOM 2846 C C . LEU B 1 137 ? -25.562 22.688 -2.205 1 96.44 137 LEU B C 1
ATOM 2848 O O . LEU B 1 137 ? -24.5 22.266 -2.66 1 96.44 137 LEU B O 1
ATOM 2852 N N . GLN B 1 138 ? -25.906 23.984 -2.146 1 96.25 138 GLN B N 1
ATOM 2853 C CA . GLN B 1 138 ? -24.969 25 -2.615 1 96.25 138 GLN B CA 1
ATOM 2854 C C . GLN B 1 138 ? -23.734 25.047 -1.724 1 96.25 138 GLN B C 1
ATOM 2856 O O . GLN B 1 138 ? -22.609 25.109 -2.219 1 96.25 138 GLN B O 1
ATOM 2861 N N . CYS B 1 139 ? -24.016 24.969 -0.463 1 96.38 139 CYS B N 1
ATOM 2862 C CA . CYS B 1 139 ? -22.906 25 0.484 1 96.38 139 CYS B CA 1
ATOM 2863 C C . CYS B 1 139 ? -22.031 23.766 0.326 1 96.38 139 CYS B C 1
ATOM 2865 O O . CYS B 1 139 ? -20.797 23.844 0.427 1 96.38 139 CYS B O 1
ATOM 2867 N N . PHE B 1 140 ? -22.719 22.656 0.016 1 95.94 140 PHE B N 1
ATOM 2868 C CA . PHE B 1 140 ? -22 21.406 -0.179 1 95.94 140 PHE B CA 1
ATOM 2869 C C . PHE B 1 140 ? -21.047 21.5 -1.369 1 95.94 140 PHE B C 1
ATOM 2871 O O . PHE B 1 140 ? -19.859 21.219 -1.245 1 95.94 140 PHE B O 1
ATOM 2878 N N . PHE B 1 141 ? -21.469 21.984 -2.449 1 96.12 141 PHE B N 1
ATOM 2879 C CA . PHE B 1 141 ? -20.703 21.938 -3.691 1 96.12 141 PHE B CA 1
ATOM 2880 C C . PHE B 1 141 ? -19.734 23.109 -3.77 1 96.12 141 PHE B C 1
ATOM 2882 O O . PHE B 1 141 ? -18.641 22.969 -4.328 1 96.12 141 PHE B O 1
ATOM 2889 N N . HIS B 1 142 ? -20.031 24.219 -3.086 1 96.25 142 HIS B N 1
ATOM 2890 C CA . HIS B 1 142 ? -19.219 25.422 -3.301 1 96.25 142 HIS B CA 1
ATOM 2891 C C . HIS B 1 142 ? -18.297 25.688 -2.115 1 96.25 142 HIS B C 1
ATOM 2893 O O . HIS B 1 142 ? -17.344 26.438 -2.23 1 96.25 142 HIS B O 1
ATOM 2899 N N . VAL B 1 143 ? -18.578 25.078 -0.986 1 96.62 143 VAL B N 1
ATOM 2900 C CA . VAL B 1 143 ? -17.781 25.375 0.204 1 96.62 143 VAL B CA 1
ATOM 2901 C C . VAL B 1 143 ? -17.156 24.094 0.744 1 96.62 143 VAL B C 1
ATOM 2903 O O . VAL B 1 143 ? -15.938 23.953 0.767 1 96.62 143 VAL B O 1
ATOM 2906 N N . ILE B 1 144 ? -18.031 23.109 0.983 1 96.88 144 ILE B N 1
ATOM 2907 C CA . ILE B 1 144 ? -17.609 21.922 1.708 1 96.88 144 ILE B CA 1
ATOM 2908 C C . ILE B 1 144 ? -16.719 21.062 0.817 1 96.88 144 ILE B C 1
ATOM 2910 O O . ILE B 1 144 ? -15.609 20.688 1.222 1 96.88 144 ILE B O 1
ATOM 2914 N N . VAL B 1 145 ? -17.141 20.812 -0.381 1 96.62 145 VAL B N 1
ATOM 2915 C CA . VAL B 1 145 ? -16.422 19.906 -1.275 1 96.62 145 VAL B CA 1
ATOM 2916 C C . VAL B 1 145 ? -15.055 20.516 -1.611 1 96.62 145 VAL B C 1
ATOM 2918 O O . VAL B 1 145 ? -14.016 19.875 -1.391 1 96.62 145 VAL B O 1
ATOM 2921 N N . PRO B 1 146 ? -15.047 21.75 -2.066 1 95.31 146 PRO B N 1
ATOM 2922 C CA . PRO B 1 146 ? -13.742 22.328 -2.391 1 95.31 146 PRO B CA 1
ATOM 2923 C C . PRO B 1 146 ? -12.82 22.422 -1.175 1 95.31 146 PRO B C 1
ATOM 2925 O O . PRO B 1 146 ? -11.625 22.141 -1.274 1 95.31 146 PRO B O 1
ATOM 2928 N N . GLY B 1 147 ? -13.367 22.812 -0.051 1 95.38 147 GLY B N 1
ATOM 2929 C CA . GLY B 1 147 ? -12.578 22.922 1.168 1 95.38 147 GLY B CA 1
ATOM 2930 C C . GLY B 1 147 ? -12.023 21.594 1.644 1 95.38 147 GLY B C 1
ATOM 2931 O O . GLY B 1 147 ? -10.852 21.5 2.006 1 95.38 147 GLY B O 1
ATOM 2932 N N . THR B 1 148 ? -12.875 20.578 1.562 1 96.88 148 THR B N 1
ATOM 2933 C CA . THR B 1 148 ? -12.477 19.234 1.979 1 96.88 148 THR B CA 1
ATOM 2934 C C . THR B 1 148 ? -11.383 18.688 1.072 1 96.88 148 THR B C 1
ATOM 2936 O O . THR B 1 148 ? -10.391 18.125 1.554 1 96.88 148 THR B O 1
ATOM 2939 N N . LEU B 1 149 ? -11.555 18.906 -0.212 1 95.5 149 LEU B N 1
ATOM 2940 C CA . LEU B 1 149 ? -10.602 18.391 -1.185 1 95.5 149 LEU B CA 1
ATOM 2941 C C . LEU B 1 149 ? -9.258 19.094 -1.062 1 95.5 149 LEU B C 1
ATOM 2943 O O . LEU B 1 149 ? -8.203 18.484 -1.242 1 95.5 149 LEU B O 1
ATOM 2947 N N . GLN B 1 150 ? -9.305 20.312 -0.722 1 93.62 150 GLN B N 1
ATOM 2948 C CA . GLN B 1 150 ? -8.07 21.078 -0.517 1 93.62 150 GLN B CA 1
ATOM 2949 C C . GLN B 1 150 ? -7.277 20.531 0.668 1 93.62 150 GLN B C 1
ATOM 2951 O O . GLN B 1 150 ? -6.059 20.375 0.588 1 93.62 150 GLN B O 1
ATOM 2956 N N . ASN B 1 151 ? -8.016 20.219 1.69 1 93.75 151 ASN B N 1
ATOM 2957 C CA . ASN B 1 151 ? -7.379 19.688 2.893 1 93.75 151 ASN B CA 1
ATOM 2958 C C . ASN B 1 151 ? -6.906 18.25 2.695 1 93.75 151 ASN B C 1
ATOM 2960 O O . ASN B 1 151 ? -5.926 17.828 3.303 1 93.75 151 ASN B O 1
ATOM 2964 N N . ALA B 1 152 ? -7.527 17.531 1.773 1 95.44 152 ALA B N 1
ATOM 2965 C CA . ALA B 1 152 ? -7.281 16.094 1.634 1 95.44 152 ALA B CA 1
ATOM 2966 C C . ALA B 1 152 ? -6.383 15.805 0.436 1 95.44 152 ALA B C 1
ATOM 2968 O O . ALA B 1 152 ? -6.066 14.648 0.154 1 95.44 152 ALA B O 1
ATOM 2969 N N . VAL B 1 153 ? -5.863 16.797 -0.224 1 94.19 153 VAL B N 1
ATOM 2970 C CA . VAL B 1 153 ? -5.234 16.656 -1.534 1 94.19 153 VAL B CA 1
ATOM 2971 C C . VAL B 1 153 ? -3.984 15.781 -1.418 1 94.19 153 VAL B C 1
ATOM 2973 O O . VAL B 1 153 ? -3.727 14.938 -2.279 1 94.19 153 VAL B O 1
ATOM 2976 N N . LEU B 1 154 ? -3.203 15.969 -0.418 1 91.38 154 LEU B N 1
ATOM 2977 C CA . LEU B 1 154 ? -1.971 15.203 -0.261 1 91.38 154 LEU B CA 1
ATOM 2978 C C . LEU B 1 154 ? -2.273 13.727 -0.015 1 91.38 154 LEU B C 1
ATOM 2980 O O . LEU B 1 154 ? -1.617 12.852 -0.585 1 91.38 154 LEU B O 1
ATOM 2984 N N . ASN B 1 155 ? -3.234 13.508 0.839 1 94.5 155 ASN B N 1
ATOM 2985 C CA . ASN B 1 155 ? -3.652 12.141 1.103 1 94.5 155 ASN B CA 1
ATOM 2986 C C . ASN B 1 155 ? -4.215 11.477 -0.15 1 94.5 155 ASN B C 1
ATOM 2988 O O . ASN B 1 155 ? -3.91 10.312 -0.434 1 94.5 155 ASN B O 1
ATOM 2992 N N . LEU B 1 156 ? -5.004 12.203 -0.885 1 96.81 156 LEU B N 1
ATOM 2993 C CA . LEU B 1 156 ? -5.613 11.672 -2.098 1 96.81 156 LEU B CA 1
ATOM 2994 C C . LEU B 1 156 ? -4.551 11.367 -3.15 1 96.81 156 LEU B C 1
ATOM 2996 O O . LEU B 1 156 ? -4.656 10.375 -3.879 1 96.81 156 LEU B O 1
ATOM 3000 N N . LYS B 1 157 ? -3.545 12.234 -3.248 1 95.5 157 LYS B N 1
ATOM 3001 C CA . LYS B 1 157 ? -2.416 11.984 -4.137 1 95.5 157 LYS B CA 1
ATOM 3002 C C . LYS B 1 157 ? -1.727 10.664 -3.793 1 95.5 157 LYS B C 1
ATOM 3004 O O . LYS B 1 157 ? -1.508 9.828 -4.668 1 95.5 157 LYS B O 1
ATOM 3009 N N . ASN B 1 158 ? -1.477 10.453 -2.535 1 95.25 158 ASN B N 1
ATOM 3010 C CA . ASN B 1 158 ? -0.795 9.242 -2.098 1 95.25 158 ASN B CA 1
ATOM 3011 C C . ASN B 1 158 ? -1.644 7.996 -2.355 1 95.25 158 ASN B C 1
ATOM 3013 O O . ASN B 1 158 ? -1.121 6.957 -2.762 1 95.25 158 ASN B O 1
ATOM 3017 N N . LEU B 1 159 ? -2.895 8.156 -2.133 1 97.88 159 LEU B N 1
ATOM 3018 C CA . LEU B 1 159 ? -3.793 7.031 -2.379 1 97.88 159 LEU B CA 1
ATOM 3019 C C . LEU B 1 159 ? -3.836 6.684 -3.863 1 97.88 159 LEU B C 1
ATOM 3021 O O . LEU B 1 159 ? -3.887 5.508 -4.227 1 97.88 159 LEU B O 1
ATOM 3025 N N . SER B 1 160 ? -3.846 7.727 -4.672 1 98.12 160 SER B N 1
ATOM 3026 C CA . SER B 1 160 ? -3.861 7.496 -6.113 1 98.12 160 SER B CA 1
ATOM 3027 C C . SER B 1 160 ? -2.596 6.777 -6.57 1 98.12 160 SER B C 1
ATOM 3029 O O . SER B 1 160 ? -2.656 5.867 -7.398 1 98.12 160 SER B O 1
ATOM 3031 N N . ILE B 1 161 ? -1.496 7.168 -6.055 1 98 161 ILE B N 1
ATOM 3032 C CA . ILE B 1 161 ? -0.223 6.535 -6.387 1 98 161 ILE B CA 1
ATOM 3033 C C . ILE B 1 161 ? -0.221 5.09 -5.898 1 98 161 ILE B C 1
ATOM 3035 O O . ILE B 1 161 ? 0.225 4.188 -6.613 1 98 161 ILE B O 1
ATOM 3039 N N . ASP B 1 162 ? -0.758 4.852 -4.781 1 97.75 162 ASP B N 1
ATOM 3040 C CA . ASP B 1 162 ? -0.822 3.512 -4.207 1 97.75 162 ASP B CA 1
ATOM 3041 C C . ASP B 1 162 ? -1.682 2.586 -5.066 1 97.75 162 ASP B C 1
ATOM 3043 O O . ASP B 1 162 ? -1.345 1.415 -5.254 1 97.75 162 ASP B O 1
ATOM 3047 N N . VAL B 1 163 ? -2.744 3.143 -5.566 1 98.5 163 VAL B N 1
ATOM 3048 C CA . VAL B 1 163 ? -3.633 2.332 -6.395 1 98.5 163 VAL B CA 1
ATOM 3049 C C . VAL B 1 163 ? -2.936 1.977 -7.707 1 98.5 163 VAL B C 1
ATOM 3051 O O . VAL B 1 163 ? -3.064 0.854 -8.203 1 98.5 163 VAL B O 1
ATOM 3054 N N . LEU B 1 164 ? -2.23 2.916 -8.25 1 98.75 164 LEU B N 1
ATOM 3055 C CA . LEU B 1 164 ? -1.505 2.654 -9.492 1 98.75 164 LEU B CA 1
ATOM 3056 C C . LEU B 1 164 ? -0.478 1.545 -9.297 1 98.75 164 LEU B C 1
ATOM 3058 O O . LEU B 1 164 ? -0.417 0.603 -10.086 1 98.75 164 LEU B O 1
ATOM 3062 N N . LYS B 1 165 ? 0.293 1.651 -8.273 1 98.19 165 LYS B N 1
ATOM 3063 C CA . LYS B 1 165 ? 1.269 0.606 -7.977 1 98.19 165 LYS B CA 1
ATOM 3064 C C . LYS B 1 165 ? 0.577 -0.706 -7.621 1 98.19 165 LYS B C 1
ATOM 3066 O O . LYS B 1 165 ? 1.051 -1.783 -7.984 1 98.19 165 LYS B O 1
ATOM 3071 N N . GLY B 1 166 ? -0.588 -0.578 -7.008 1 98.06 166 GLY B N 1
ATOM 3072 C CA . GLY B 1 166 ? -1.359 -1.736 -6.582 1 98.06 166 GLY B CA 1
ATOM 3073 C C . GLY B 1 166 ? -1.963 -2.508 -7.742 1 98.06 166 GLY B C 1
ATOM 3074 O O . GLY B 1 166 ? -2.328 -3.676 -7.594 1 98.06 166 GLY B O 1
ATOM 3075 N N . ALA B 1 167 ? -2.031 -1.857 -8.898 1 98.62 167 ALA B N 1
ATOM 3076 C CA . ALA B 1 167 ? -2.59 -2.529 -10.07 1 98.62 167 ALA B CA 1
ATOM 3077 C C . ALA B 1 167 ? -1.81 -3.801 -10.398 1 98.62 167 ALA B C 1
ATOM 3079 O O . ALA B 1 167 ? -2.359 -4.742 -10.969 1 98.62 167 ALA B O 1
ATOM 3080 N N . SER B 1 168 ? -0.583 -3.807 -9.938 1 98.5 168 SER B N 1
ATOM 3081 C CA . SER B 1 168 ? 0.26 -4.969 -10.195 1 98.5 168 SER B CA 1
ATOM 3082 C C . SER B 1 168 ? -0.289 -6.215 -9.508 1 98.5 168 SER B C 1
ATOM 3084 O O . SER B 1 168 ? 0.018 -7.34 -9.906 1 98.5 168 SER B O 1
ATOM 3086 N N . LEU B 1 169 ? -1.115 -6.086 -8.547 1 97.94 169 LEU B N 1
ATOM 3087 C CA . LEU B 1 169 ? -1.667 -7.215 -7.801 1 97.94 169 LEU B CA 1
ATOM 3088 C C . LEU B 1 169 ? -2.721 -7.949 -8.625 1 97.94 169 LEU B C 1
ATOM 3090 O O . LEU B 1 169 ? -3.094 -9.078 -8.297 1 97.94 169 LEU B O 1
ATOM 3094 N N . ALA B 1 170 ? -3.203 -7.312 -9.68 1 98.06 170 ALA B N 1
ATOM 3095 C CA . ALA B 1 170 ? -4.238 -7.906 -10.523 1 98.06 170 ALA B CA 1
ATOM 3096 C C . ALA B 1 170 ? -3.773 -9.242 -11.102 1 98.06 170 ALA B C 1
ATOM 3098 O O . ALA B 1 170 ? -4.582 -10.148 -11.312 1 98.06 170 ALA B O 1
ATOM 3099 N N . TYR B 1 171 ? -2.504 -9.375 -11.289 1 95.75 171 TYR B N 1
ATOM 3100 C CA . TYR B 1 171 ? -2 -10.578 -11.93 1 95.75 171 TYR B CA 1
ATOM 3101 C C . TYR B 1 171 ? -2.207 -11.797 -11.039 1 95.75 171 TYR B C 1
ATOM 3103 O O . TYR B 1 171 ? -2.326 -12.922 -11.539 1 95.75 171 TYR B O 1
ATOM 3111 N N . THR B 1 172 ? -2.348 -11.578 -9.703 1 95.25 172 THR B N 1
ATOM 3112 C CA . THR B 1 172 ? -2.473 -12.688 -8.766 1 95.25 172 THR B CA 1
ATOM 3113 C C . THR B 1 172 ? -3.811 -13.398 -8.938 1 95.25 172 THR B C 1
ATOM 3115 O O . THR B 1 172 ? -3.973 -14.547 -8.516 1 95.25 172 THR B O 1
ATOM 3118 N N . ILE B 1 173 ? -4.719 -12.688 -9.57 1 95.94 173 ILE B N 1
ATOM 3119 C CA . ILE B 1 173 ? -6.02 -13.32 -9.766 1 95.94 173 ILE B CA 1
ATOM 3120 C C . ILE B 1 173 ? -6.25 -13.57 -11.258 1 95.94 173 ILE B C 1
ATOM 3122 O O . ILE B 1 173 ? -7.375 -13.859 -11.672 1 95.94 173 ILE B O 1
ATOM 3126 N N . GLY B 1 174 ? -5.242 -13.359 -12.047 1 95.38 174 GLY B N 1
ATOM 3127 C CA . GLY B 1 174 ? -5.301 -13.75 -13.445 1 95.38 174 GLY B CA 1
ATOM 3128 C C . GLY B 1 174 ? -5.664 -12.602 -14.367 1 95.38 174 GLY B C 1
ATOM 3129 O O . GLY B 1 174 ? -5.859 -12.797 -15.57 1 95.38 174 GLY B O 1
ATOM 3130 N N . ALA B 1 175 ? -5.863 -11.406 -13.836 1 96.69 175 ALA B N 1
ATOM 3131 C CA . ALA B 1 175 ? -6.09 -10.234 -14.672 1 96.69 175 ALA B CA 1
ATOM 3132 C C . ALA B 1 175 ? -4.781 -9.734 -15.281 1 96.69 175 ALA B C 1
ATOM 3134 O O . ALA B 1 175 ? -3.766 -9.641 -14.586 1 96.69 175 ALA B O 1
ATOM 3135 N N . ILE B 1 176 ? -4.809 -9.406 -16.578 1 96.62 176 ILE B N 1
ATOM 3136 C CA . ILE B 1 176 ? -3.561 -9.094 -17.266 1 96.62 176 ILE B CA 1
ATOM 3137 C C . ILE B 1 176 ? -3.453 -7.59 -17.484 1 96.62 176 ILE B C 1
ATOM 3139 O O . ILE B 1 176 ? -4.309 -6.992 -18.141 1 96.62 176 ILE B O 1
ATOM 3143 N N . GLU B 1 177 ? -2.502 -7.074 -16.891 1 98.31 177 GLU B N 1
ATOM 3144 C CA . GLU B 1 177 ? -1.967 -5.73 -17.094 1 98.31 177 GLU B CA 1
ATOM 3145 C C . GLU B 1 177 ? -0.443 -5.754 -17.188 1 98.31 177 GLU B C 1
ATOM 3147 O O . GLU B 1 177 ? 0.147 -6.758 -17.594 1 98.31 177 GLU B O 1
ATOM 3152 N N . VAL B 1 178 ? 0.246 -4.734 -16.984 1 98.56 178 VAL B N 1
ATOM 3153 C CA . VAL B 1 178 ? 1.683 -4.676 -17.234 1 98.56 178 VAL B CA 1
ATOM 3154 C C . VAL B 1 178 ? 2.383 -5.816 -16.516 1 98.56 178 VAL B C 1
ATOM 3156 O O . VAL B 1 178 ? 3.119 -6.594 -17.125 1 98.56 178 VAL B O 1
ATOM 3159 N N . MET B 1 179 ? 2.143 -6 -15.266 1 98.06 179 MET B N 1
ATOM 3160 C CA . MET B 1 179 ? 2.783 -7.059 -14.492 1 98.06 179 MET B CA 1
ATOM 3161 C C . MET B 1 179 ? 2.291 -8.43 -14.945 1 98.06 179 MET B C 1
ATOM 3163 O O . MET B 1 179 ? 3.061 -9.391 -14.977 1 98.06 179 MET B O 1
ATOM 3167 N N . GLY B 1 180 ? 1.007 -8.516 -15.266 1 97.56 180 GLY B N 1
ATOM 3168 C CA . GLY B 1 180 ? 0.474 -9.766 -15.781 1 97.56 180 GLY B CA 1
ATOM 3169 C C . GLY B 1 180 ? 1.13 -10.203 -17.078 1 97.56 180 GLY B C 1
ATOM 3170 O O . GLY B 1 180 ? 1.42 -11.391 -17.266 1 97.56 180 GLY B O 1
ATOM 3171 N N . TYR B 1 181 ? 1.283 -9.273 -17.938 1 97.94 181 TYR B N 1
ATOM 3172 C CA . TYR B 1 181 ? 1.977 -9.578 -19.188 1 97.94 181 TYR B CA 1
ATOM 3173 C C . TYR B 1 181 ? 3.414 -10.008 -18.922 1 97.94 181 TYR B C 1
ATOM 3175 O O . TYR B 1 181 ? 3.91 -10.961 -19.531 1 97.94 181 TYR B O 1
ATOM 3183 N N . ALA B 1 182 ? 4.086 -9.289 -18.016 1 97.31 182 ALA B N 1
ATOM 3184 C CA . ALA B 1 182 ? 5.449 -9.664 -17.641 1 97.31 182 ALA B CA 1
ATOM 3185 C C . ALA B 1 182 ? 5.5 -11.102 -17.125 1 97.31 182 ALA B C 1
ATOM 3187 O O . ALA B 1 182 ? 6.363 -11.883 -17.547 1 97.31 182 ALA B O 1
ATOM 3188 N N . ASP B 1 183 ? 4.59 -11.398 -16.281 1 95.88 183 ASP B N 1
ATOM 3189 C CA . ASP B 1 183 ? 4.52 -12.734 -15.695 1 95.88 183 ASP B CA 1
ATOM 3190 C C . ASP B 1 183 ? 4.297 -13.797 -16.781 1 95.88 183 ASP B C 1
ATOM 3192 O O . ASP B 1 183 ? 4.906 -14.867 -16.734 1 95.88 183 ASP B O 1
ATOM 3196 N N . ARG B 1 184 ? 3.436 -13.531 -17.719 1 95.94 184 ARG B N 1
ATOM 3197 C CA . ARG B 1 184 ? 3.154 -14.438 -18.812 1 95.94 184 ARG B CA 1
ATOM 3198 C C . ARG B 1 184 ? 4.395 -14.656 -19.672 1 95.94 184 ARG B C 1
ATOM 3200 O O . ARG B 1 184 ? 4.715 -15.789 -20.047 1 95.94 184 ARG B O 1
ATOM 3207 N N . MET B 1 185 ? 5.07 -13.586 -20 1 95.62 185 MET B N 1
ATOM 3208 C CA . MET B 1 185 ? 6.27 -13.68 -20.828 1 95.62 185 MET B CA 1
ATOM 3209 C C . MET B 1 185 ? 7.359 -14.477 -20.125 1 95.62 185 MET B C 1
ATOM 3211 O O . MET B 1 185 ? 8.07 -15.266 -20.75 1 95.62 185 MET B O 1
ATOM 3215 N N . ILE B 1 186 ? 7.527 -14.258 -18.828 1 94.81 186 ILE B N 1
ATOM 3216 C CA . ILE B 1 186 ? 8.5 -15 -18.031 1 94.81 186 ILE B CA 1
ATOM 3217 C C . ILE B 1 186 ? 8.18 -16.484 -18.078 1 94.81 186 ILE B C 1
ATOM 3219 O O . ILE B 1 186 ? 9.07 -17.328 -18.25 1 94.81 186 ILE B O 1
ATOM 3223 N N . GLY B 1 187 ? 6.922 -16.828 -17.953 1 92.81 187 GLY B N 1
ATOM 3224 C CA . GLY B 1 187 ? 6.484 -18.219 -18.016 1 92.81 187 GLY B CA 1
ATOM 3225 C C . GLY B 1 187 ? 6.723 -18.859 -19.375 1 92.81 187 GLY B C 1
ATOM 3226 O O . GLY B 1 187 ? 7.18 -20 -19.453 1 92.81 187 GLY B O 1
ATOM 3227 N N . LEU B 1 188 ? 6.441 -18.125 -20.359 1 91.5 188 LEU B N 1
ATOM 3228 C CA . LEU B 1 188 ? 6.57 -18.641 -21.719 1 91.5 188 LEU B CA 1
ATOM 3229 C C . LEU B 1 188 ? 8.023 -18.938 -22.062 1 91.5 188 LEU B C 1
ATOM 3231 O O . LEU B 1 188 ? 8.312 -19.812 -22.875 1 91.5 188 LEU B O 1
ATOM 3235 N N . ASN B 1 189 ? 8.891 -18.234 -21.391 1 91.25 189 ASN B N 1
ATOM 3236 C CA . ASN B 1 189 ? 10.312 -18.422 -21.672 1 91.25 189 ASN B CA 1
ATOM 3237 C C . ASN B 1 189 ? 11 -19.219 -20.562 1 91.25 189 ASN B C 1
ATOM 3239 O O . ASN B 1 189 ? 12.203 -19.062 -20.328 1 91.25 189 ASN B O 1
ATOM 3243 N N . SER B 1 190 ? 10.266 -19.875 -19.766 1 90.38 190 SER B N 1
ATOM 3244 C CA . SER B 1 190 ? 10.758 -20.75 -18.703 1 90.38 190 SER B CA 1
ATOM 3245 C C . SER B 1 190 ? 11.68 -20 -17.75 1 90.38 190 SER B C 1
ATOM 3247 O O . SER B 1 190 ? 12.672 -20.547 -17.281 1 90.38 190 SER B O 1
ATOM 3249 N N . GLY B 1 191 ? 11.406 -18.719 -17.703 1 90.06 191 GLY B N 1
ATOM 3250 C CA . GLY B 1 191 ? 12.125 -17.922 -16.719 1 90.06 191 GLY B CA 1
ATOM 3251 C C . GLY B 1 191 ? 13.375 -17.266 -17.281 1 90.06 191 GLY B C 1
ATOM 3252 O O . GLY B 1 191 ? 14.016 -16.469 -16.594 1 90.06 191 GLY B O 1
ATOM 3253 N N . VAL B 1 192 ? 13.703 -17.594 -18.547 1 88.19 192 VAL B N 1
ATOM 3254 C CA . VAL B 1 192 ? 14.883 -17 -19.156 1 88.19 192 VAL B CA 1
ATOM 3255 C C . VAL B 1 192 ? 14.648 -15.508 -19.375 1 88.19 192 VAL B C 1
ATOM 3257 O O . VAL B 1 192 ? 13.609 -15.102 -19.906 1 88.19 192 VAL B O 1
ATOM 3260 N N . GLY B 1 193 ? 15.578 -14.695 -18.844 1 92.81 193 GLY B N 1
ATOM 3261 C CA . GLY B 1 193 ? 15.492 -13.258 -19.047 1 92.81 193 GLY B CA 1
ATOM 3262 C C . GLY B 1 193 ? 14.531 -12.578 -18.094 1 92.81 193 GLY B C 1
ATOM 3263 O O . GLY B 1 193 ? 14.133 -11.43 -18.312 1 92.81 193 GLY B O 1
ATOM 3264 N N . ARG B 1 194 ? 14.133 -13.25 -17.047 1 94.81 194 ARG B N 1
ATOM 3265 C CA . ARG B 1 194 ? 13.094 -12.75 -16.156 1 94.81 194 ARG B CA 1
ATOM 3266 C C . ARG B 1 194 ? 13.5 -11.414 -15.531 1 94.81 194 ARG B C 1
ATOM 3268 O O . ARG B 1 194 ? 12.664 -10.531 -15.344 1 94.81 194 ARG B O 1
ATOM 3275 N N . LEU B 1 195 ? 14.773 -11.219 -15.32 1 95.62 195 LEU B N 1
ATOM 3276 C CA . LEU B 1 195 ? 15.219 -9.969 -14.711 1 95.62 195 LEU B CA 1
ATOM 3277 C C . LEU B 1 195 ? 15.047 -8.797 -15.672 1 95.62 195 LEU B C 1
ATOM 3279 O O . LEU B 1 195 ? 14.68 -7.695 -15.258 1 95.62 195 LEU B O 1
ATOM 3283 N N . TRP B 1 196 ? 15.281 -9.039 -16.891 1 95.56 196 TRP B N 1
ATOM 3284 C CA . TRP B 1 196 ? 15.102 -8 -17.891 1 95.56 196 TRP B CA 1
ATOM 3285 C C . TRP B 1 196 ? 13.625 -7.66 -18.062 1 95.56 196 TRP B C 1
ATOM 3287 O O . TRP B 1 196 ? 13.258 -6.484 -18.156 1 95.56 196 TRP B O 1
ATOM 3297 N N . VAL B 1 197 ? 12.805 -8.688 -18.062 1 97.56 197 VAL B N 1
ATOM 3298 C CA . VAL B 1 197 ? 11.367 -8.492 -18.203 1 97.56 197 VAL B CA 1
ATOM 3299 C C . VAL B 1 197 ? 10.828 -7.707 -17.016 1 97.56 197 VAL B C 1
ATOM 3301 O O . VAL B 1 197 ? 10.102 -6.727 -17.172 1 97.56 197 VAL B O 1
ATOM 3304 N N . LEU B 1 198 ? 11.25 -8.117 -15.852 1 97.75 198 LEU B N 1
ATOM 3305 C CA . LEU B 1 198 ? 10.836 -7.438 -14.625 1 97.75 198 LEU B CA 1
ATOM 3306 C C . LEU B 1 198 ? 11.367 -6.008 -14.594 1 97.75 198 LEU B C 1
ATOM 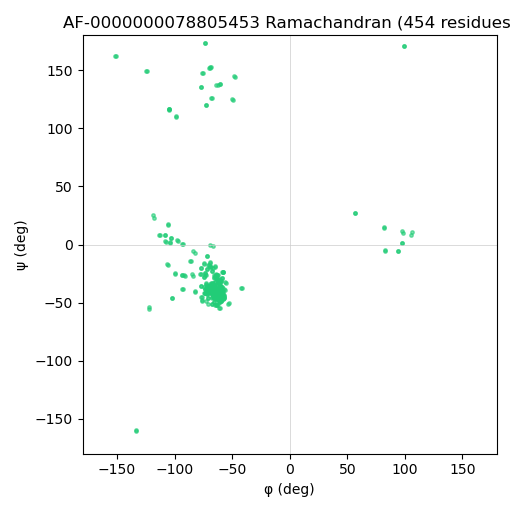3308 O O . LEU B 1 198 ? 10.688 -5.098 -14.109 1 97.75 198 LEU B O 1
ATOM 3312 N N . GLY B 1 199 ? 12.57 -5.824 -15.047 1 97.69 199 GLY B N 1
ATOM 3313 C CA . GLY B 1 199 ? 13.148 -4.492 -15.133 1 97.69 199 GLY B CA 1
ATOM 3314 C C . GLY B 1 199 ? 12.336 -3.547 -16 1 97.69 199 GLY B C 1
ATOM 3315 O O . GLY B 1 199 ? 12.109 -2.393 -15.633 1 97.69 199 GLY B O 1
ATOM 3316 N N . VAL B 1 200 ? 11.906 -4.066 -17.109 1 98.06 200 VAL B N 1
ATOM 3317 C CA . VAL B 1 200 ? 11.094 -3.266 -18.016 1 98.06 200 VAL B CA 1
ATOM 3318 C C . VAL B 1 200 ? 9.773 -2.896 -17.328 1 98.06 200 VAL B C 1
ATOM 3320 O O . VAL B 1 200 ? 9.336 -1.747 -17.406 1 98.06 200 VAL B O 1
ATOM 3323 N N . ALA B 1 201 ? 9.148 -3.865 -16.672 1 98.56 201 ALA B N 1
ATOM 3324 C CA . ALA B 1 201 ? 7.918 -3.596 -15.945 1 98.56 201 ALA B CA 1
ATOM 3325 C C . ALA B 1 201 ? 8.133 -2.514 -14.891 1 98.56 201 ALA B C 1
ATOM 3327 O O . ALA B 1 201 ? 7.32 -1.59 -14.766 1 98.56 201 ALA B O 1
ATOM 3328 N N . ALA B 1 202 ? 9.234 -2.617 -14.172 1 98.56 202 ALA B N 1
ATOM 3329 C CA . ALA B 1 202 ? 9.555 -1.65 -13.125 1 98.56 202 ALA B CA 1
ATOM 3330 C C . ALA B 1 202 ? 9.672 -0.241 -13.695 1 98.56 202 ALA B C 1
ATOM 3332 O O . ALA B 1 202 ? 9.148 0.716 -13.117 1 98.56 202 ALA B O 1
ATOM 3333 N N . VAL B 1 203 ? 10.344 -0.106 -14.789 1 98.31 203 VAL B N 1
ATOM 3334 C CA . VAL B 1 203 ? 10.547 1.192 -15.422 1 98.31 203 VAL B CA 1
ATOM 3335 C C . VAL B 1 203 ? 9.203 1.763 -15.883 1 98.31 203 VAL B C 1
ATOM 3337 O O . VAL B 1 203 ? 8.938 2.955 -15.711 1 98.31 203 VAL B O 1
ATOM 3340 N N . ILE B 1 204 ? 8.383 0.937 -16.438 1 98.69 204 ILE B N 1
ATOM 3341 C CA . ILE B 1 204 ? 7.078 1.388 -16.906 1 98.69 204 ILE B CA 1
ATOM 3342 C C . ILE B 1 204 ? 6.258 1.915 -15.734 1 98.69 204 ILE B C 1
ATOM 3344 O O . ILE B 1 204 ? 5.695 3.01 -15.805 1 98.69 204 ILE B O 1
ATOM 3348 N N . TYR B 1 205 ? 6.199 1.12 -14.688 1 98.75 205 TYR B N 1
ATOM 3349 C CA . TYR B 1 205 ? 5.465 1.582 -13.508 1 98.75 205 TYR B CA 1
ATOM 3350 C C . TYR B 1 205 ? 6.051 2.885 -12.984 1 98.75 205 TYR B C 1
ATOM 3352 O O . TYR B 1 205 ? 5.312 3.793 -12.594 1 98.75 205 TYR B O 1
ATOM 3360 N N . PHE B 1 206 ? 7.383 2.945 -12.906 1 98.56 206 PHE B N 1
ATOM 3361 C CA . PHE B 1 206 ? 8.062 4.129 -12.391 1 98.56 206 PHE B CA 1
ATOM 3362 C C . PHE B 1 206 ? 7.68 5.367 -13.188 1 98.56 206 PHE B C 1
ATOM 3364 O O . PHE B 1 206 ? 7.402 6.422 -12.617 1 98.56 206 PHE B O 1
ATOM 3371 N N . VAL B 1 207 ? 7.652 5.238 -14.438 1 98.56 207 VAL B N 1
ATOM 3372 C CA . VAL B 1 207 ? 7.301 6.344 -15.328 1 98.56 207 VAL B CA 1
ATOM 3373 C C . VAL B 1 207 ? 5.84 6.734 -15.109 1 98.56 207 VAL B C 1
ATOM 3375 O O . VAL B 1 207 ? 5.516 7.922 -15.031 1 98.56 207 VAL B O 1
ATOM 3378 N N . LEU B 1 208 ? 4.941 5.793 -15.031 1 98.69 208 LEU B N 1
ATOM 3379 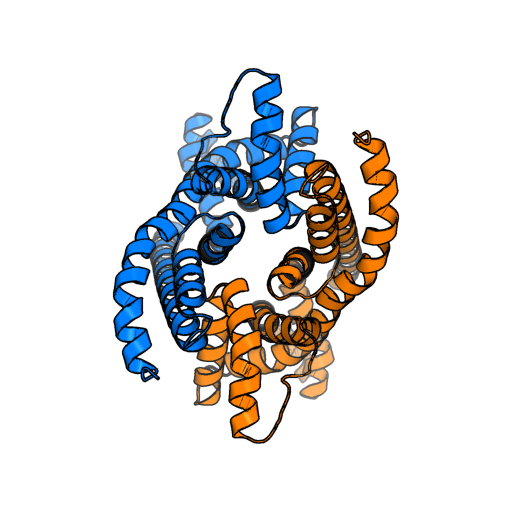C CA . LEU B 1 208 ? 3.525 6.074 -14.805 1 98.69 208 LEU B CA 1
ATOM 3380 C C . LEU B 1 208 ? 3.314 6.793 -13.477 1 98.69 208 LEU B C 1
ATOM 3382 O O . LEU B 1 208 ? 2.525 7.734 -13.398 1 98.69 208 LEU B O 1
ATOM 3386 N N . VAL B 1 209 ? 4.031 6.344 -12.492 1 98.44 209 VAL B N 1
ATOM 3387 C CA . VAL B 1 209 ? 3.926 6.965 -11.18 1 98.44 209 VAL B CA 1
ATOM 3388 C C . VAL B 1 209 ? 4.457 8.391 -11.234 1 98.44 209 VAL B C 1
ATOM 3390 O O . VAL B 1 209 ? 3.838 9.312 -10.695 1 98.44 209 VAL B O 1
ATOM 3393 N N . ALA B 1 210 ? 5.598 8.586 -11.93 1 97.62 210 ALA B N 1
ATOM 3394 C CA . ALA B 1 210 ? 6.184 9.914 -12.078 1 97.62 210 ALA B CA 1
ATOM 3395 C C . ALA B 1 210 ? 5.227 10.859 -12.789 1 97.62 210 ALA B C 1
ATOM 3397 O O . ALA B 1 210 ? 5.086 12.023 -12.406 1 97.62 210 ALA B O 1
ATOM 3398 N N . ILE B 1 211 ? 4.586 10.344 -13.742 1 97.88 211 ILE B N 1
ATOM 3399 C CA . ILE B 1 211 ? 3.619 11.141 -14.492 1 97.88 211 ILE B CA 1
ATOM 3400 C C . ILE B 1 211 ? 2.451 11.523 -13.586 1 97.88 211 ILE B C 1
ATOM 3402 O O . ILE B 1 211 ? 2.023 12.68 -13.57 1 97.88 211 ILE B O 1
ATOM 3406 N N . LEU B 1 212 ? 1.95 10.555 -12.852 1 97.56 212 LEU B N 1
ATOM 3407 C CA . LEU B 1 212 ? 0.835 10.812 -11.945 1 97.56 212 LEU B CA 1
ATOM 3408 C C . LEU B 1 212 ? 1.218 11.852 -10.898 1 97.56 212 LEU B C 1
ATOM 3410 O O . LEU B 1 212 ? 0.433 12.75 -10.594 1 97.56 212 LEU B O 1
ATOM 3414 N N . GLU B 1 213 ? 2.406 11.711 -10.398 1 95.31 213 GLU B N 1
ATOM 3415 C CA . GLU B 1 213 ? 2.902 12.672 -9.422 1 95.31 213 GLU B CA 1
ATOM 3416 C C . GLU B 1 213 ? 2.973 14.078 -10.016 1 95.31 213 GLU B C 1
ATOM 3418 O O . GLU B 1 213 ? 2.58 15.047 -9.367 1 95.31 213 GLU B O 1
ATOM 3423 N N . LEU B 1 214 ? 3.451 14.164 -11.195 1 94.44 214 LEU B N 1
ATOM 3424 C CA . LEU B 1 214 ? 3.568 15.445 -11.875 1 94.44 214 LEU B CA 1
ATOM 3425 C C . LEU B 1 214 ? 2.195 16.062 -12.102 1 94.44 214 LEU B C 1
ATOM 3427 O O . LEU B 1 214 ? 2.021 17.281 -11.922 1 94.44 214 LEU B O 1
ATOM 3431 N N . LEU B 1 215 ? 1.282 15.273 -12.422 1 95 215 LEU B N 1
ATOM 3432 C CA . LEU B 1 215 ? -0.072 15.758 -12.664 1 95 215 LEU B CA 1
ATOM 3433 C C . LEU B 1 215 ? -0.693 16.297 -11.383 1 95 215 LEU B C 1
ATOM 3435 O O . LEU B 1 215 ? -1.35 17.344 -11.398 1 95 215 LEU B O 1
ATOM 3439 N N . PHE B 1 216 ? -0.483 15.633 -10.312 1 93.31 216 PHE B N 1
ATOM 3440 C CA . PHE B 1 216 ? -1.014 16.094 -9.031 1 93.31 216 PHE B CA 1
ATOM 3441 C C . PHE B 1 216 ? -0.327 17.375 -8.594 1 93.31 216 PHE B C 1
ATOM 3443 O O . PHE B 1 216 ? -0.979 18.297 -8.086 1 93.31 216 PHE B O 1
ATOM 3450 N N . ASN B 1 217 ? 0.972 17.453 -8.797 1 91.38 217 ASN B N 1
ATOM 3451 C CA . ASN B 1 217 ? 1.722 18.641 -8.406 1 91.38 217 ASN B CA 1
ATOM 3452 C C . ASN B 1 217 ? 1.297 19.859 -9.219 1 91.38 217 ASN B C 1
ATOM 3454 O O . ASN B 1 217 ? 1.211 20.969 -8.688 1 91.38 217 ASN B O 1
ATOM 3458 N N . LEU B 1 218 ? 1.009 19.672 -10.438 1 89.88 218 LEU B N 1
ATOM 3459 C CA . LEU B 1 218 ? 0.544 20.75 -11.305 1 89.88 218 LEU B CA 1
ATOM 3460 C C . LEU B 1 218 ? -0.851 21.203 -10.898 1 89.88 218 LEU B C 1
ATOM 3462 O O . LEU B 1 218 ? -1.146 22.406 -10.922 1 89.88 218 LEU B O 1
ATOM 3466 N N . ALA B 1 219 ? -1.615 20.312 -10.461 1 86.88 219 ALA B N 1
ATOM 3467 C CA . ALA B 1 219 ? -2.975 20.625 -10.031 1 86.88 219 ALA B CA 1
ATOM 3468 C C . ALA B 1 219 ? -2.967 21.375 -8.695 1 86.88 219 ALA B C 1
ATOM 3470 O O . ALA B 1 219 ? -3.781 22.266 -8.477 1 86.88 219 ALA B O 1
ATOM 3471 N N . ALA B 1 220 ? -2.082 21.016 -7.824 1 82.69 220 ALA B N 1
ATOM 3472 C CA . ALA B 1 220 ? -1.974 21.641 -6.512 1 82.69 220 ALA B CA 1
ATOM 3473 C C . ALA B 1 220 ? -1.464 23.078 -6.637 1 82.69 220 ALA B C 1
ATOM 3475 O O . ALA B 1 220 ? -1.893 23.953 -5.891 1 82.69 220 ALA B O 1
ATOM 3476 N N . LYS B 1 221 ? -0.552 23.297 -7.473 1 77.62 221 LYS B N 1
ATOM 3477 C CA . LYS B 1 221 ? -0.029 24.641 -7.695 1 77.62 221 LYS B CA 1
ATOM 3478 C C . LYS B 1 221 ? -1.124 25.594 -8.188 1 77.62 221 LYS B C 1
ATOM 3480 O O . LYS B 1 221 ? -1.166 26.766 -7.797 1 77.62 221 LYS B O 1
ATOM 3485 N N . HIS B 1 222 ? -2.016 25.031 -8.883 1 67.62 222 HIS B N 1
ATOM 3486 C CA . HIS B 1 222 ? -3.125 25.828 -9.375 1 67.62 222 HIS B CA 1
ATOM 3487 C C . HIS B 1 222 ? -4.094 26.188 -8.258 1 67.62 222 HIS B C 1
ATOM 3489 O O . HIS B 1 222 ? -4.621 27.297 -8.211 1 67.62 222 HIS B O 1
ATOM 3495 N N . TYR B 1 223 ? -4.234 25.297 -7.324 1 61.91 223 TYR B N 1
ATOM 3496 C CA . TYR B 1 223 ? -5.141 25.516 -6.207 1 61.91 223 TYR B CA 1
ATOM 3497 C C . TYR B 1 223 ? -4.523 26.469 -5.184 1 61.91 223 TYR B C 1
ATOM 3499 O O . TYR B 1 223 ? -5.227 27.25 -4.555 1 61.91 223 TYR B O 1
ATOM 3507 N N . GLN B 1 224 ? -3.244 26.234 -4.859 1 58.12 224 GLN B N 1
ATOM 3508 C CA . GLN B 1 224 ? -2.594 27.141 -3.914 1 58.12 224 GLN B CA 1
ATOM 3509 C C . GLN B 1 224 ? -2.566 28.562 -4.445 1 58.12 224 GLN B C 1
ATOM 3511 O O . GLN B 1 224 ? -2.605 29.516 -3.67 1 58.12 224 GLN B O 1
ATOM 3516 N N . ARG B 1 225 ? -2.52 28.719 -5.68 1 49.94 225 ARG B N 1
ATOM 3517 C CA . ARG B 1 225 ? -2.545 30.062 -6.262 1 49.94 225 ARG B CA 1
ATOM 3518 C C . ARG B 1 225 ? -3.906 30.719 -6.059 1 49.94 225 ARG B C 1
ATOM 3520 O O . ARG B 1 225 ? -3.988 31.922 -5.781 1 49.94 225 ARG B O 1
ATOM 3527 N N . TYR B 1 226 ? -4.898 29.875 -6.125 1 46.56 226 TYR B N 1
ATOM 3528 C CA . TYR B 1 226 ? -6.215 30.5 -6.023 1 46.56 226 TYR B CA 1
ATOM 3529 C C . TYR B 1 226 ? -6.68 30.562 -4.574 1 46.56 226 TYR B C 1
ATOM 3531 O O . TYR B 1 226 ? -7.629 31.281 -4.25 1 46.56 226 TYR B O 1
ATOM 3539 N N . GLY B 1 227 ? -6.242 29.672 -3.701 1 46.53 227 GLY B N 1
ATOM 3540 C CA . GLY B 1 227 ? -6.676 29.766 -2.314 1 46.53 227 GLY B CA 1
ATOM 3541 C C . GLY B 1 227 ? -6.004 30.891 -1.554 1 46.53 227 GLY B C 1
ATOM 3542 O O . GLY B 1 227 ? -6.43 31.234 -0.451 1 46.53 227 GLY B O 1
ATOM 3543 N N . LYS B 1 228 ? -4.723 31.328 -1.676 1 45.16 228 LYS B N 1
ATOM 3544 C CA . LYS B 1 228 ? -4.129 32.5 -1.058 1 45.16 228 LYS B CA 1
ATOM 3545 C C . LYS B 1 228 ? -4.75 33.781 -1.613 1 45.16 228 LYS B C 1
ATOM 3547 O O . LYS B 1 228 ? -4.422 34.875 -1.165 1 45.16 228 LYS B O 1
ATOM 3552 N N . ALA B 1 229 ? -5.684 33.844 -2.549 1 38.91 229 ALA B N 1
ATOM 3553 C CA . ALA B 1 229 ? -6.324 35.125 -2.83 1 38.91 229 ALA B CA 1
ATOM 3554 C C . ALA B 1 229 ? -7.59 35.281 -1.993 1 38.91 229 ALA B C 1
ATOM 3556 O O . ALA B 1 229 ? -8.336 34.344 -1.775 1 38.91 229 ALA B O 1
#

Solvent-accessible surface area (backbone atoms only — not comparable to full-atom values): 23289 Å² total; per-residue (Å²): 127,77,49,66,64,53,49,41,67,63,46,47,64,64,37,58,69,22,45,62,46,36,47,48,54,29,49,51,20,51,57,55,11,58,57,52,9,52,57,51,27,54,40,57,68,65,72,54,62,70,64,20,54,52,51,49,51,54,36,48,49,46,74,29,31,31,67,70,57,45,40,52,48,40,58,64,40,46,38,58,58,37,42,76,75,71,41,82,52,78,82,56,55,48,52,56,40,44,33,50,35,47,16,59,36,45,13,41,54,46,11,51,35,43,43,54,8,48,71,68,49,62,67,64,57,56,51,50,34,48,73,77,64,41,48,74,67,50,30,40,65,70,40,48,47,56,49,15,48,64,61,18,41,68,58,51,50,52,52,53,50,50,39,49,39,48,36,51,57,36,33,80,66,68,17,71,21,38,51,26,46,41,54,50,52,23,59,76,46,76,48,62,61,37,64,46,45,50,47,51,46,40,51,52,43,29,52,53,41,51,49,51,50,50,53,51,54,56,52,47,55,55,47,56,61,56,65,79,102,126,77,50,66,63,53,49,40,64,65,45,48,63,65,36,57,68,20,46,65,47,37,47,46,54,28,48,53,22,48,57,55,11,58,57,52,9,53,56,52,26,53,39,55,68,64,72,54,63,70,64,20,53,53,51,48,49,54,36,49,49,47,75,28,30,30,67,69,57,45,39,51,46,39,59,64,39,45,37,58,57,36,41,76,75,70,43,82,53,77,82,55,54,48,53,56,38,44,34,51,36,47,17,58,36,46,14,41,54,47,11,52,35,43,44,54,8,48,70,67,49,61,66,63,58,56,50,50,33,48,73,76,62,42,49,74,68,48,31,40,65,71,40,49,47,54,48,15,48,63,60,20,43,68,58,51,50,52,50,51,49,48,39,50,38,48,37,50,57,35,34,81,66,68,17,72,23,38,50,24,46,41,53,50,53,23,58,76,46,76,48,60,61,38,64,46,46,50,48,51,45,42,50,52,42,29,51,53,40,51,50,52,50,50,52,50,52,57,52,47,55,56,47,55,62,57,64,79,102

Radius of gyration: 23.7 Å; Cα contacts (8 Å, |Δi|>4): 518; chains: 2; bounding box: 62×67×58 Å

Foldseek 3Di:
DDDLVRVLVVQLVVLVVQVVVLVCLQVLLLVLLLVLLVVLLVLCVVVDDPSNVVSVVLLCVLQVDDLLVLLVCQLPPVQVVVVVVPDHCPPPDLSVSSSVSSSSSLSSQVSVLLNVQQVPDDVVQLVVCVVVPDDPVRSCVPGRVVSSCLSSLVVSLVSSLVSSVVSLSSLVSPDDGSNVSLVVVCVVVVNVSSVSSVVSSVVSSVVVSVVSNVVSVVVSVVVVVVVVD/DDDLVRVLVVQLVVLVVQVVVLVCLQVLLLVLLLVLLVVLLVLCVVVDDPSNVVSVVLLCVLQVDDLLVLLVCQLPPVQVVVVVVPDHCPPPDLSVSSSVSSSSNLSSQVSVLLNVQQVPDDVVQLVVCVVVPDDPVRSCVPGRVVSSCLSSLVVSLVSSLVSSVVSLSSLVSPDDGSNVSLVVVCVVVVNVSSVSSVVSSVVSSVVVSVVSNVVSVVVNVVVVVVVVD

pLDDT: mean 94.09, std 9.38, range [37.81, 98.88]

Secondary structure (DSSP, 8-state):
---HHHHHHHHHHHHHTTHHHHHHHHHHHHHHHHHHHHHHHHHHHH--HHHHHHHHHHHHHHHHS-HHHHHHHHHHHHHHHHHHTT---TTS-HHHHHHHHHHHHHHHHHHHHHHHHHHTS-HHHHHHHHHTT--HHHHIIIIIHHHHHHHHHHHHHHHHHHHHHHGGGGGGGT--SHHHHHHHHHHHTTTTTHHHHHHHHHHHHHHHHHHHHHHHHHHHHHHHHHH--/---HHHHHHHHHHHHHTTHHHHHHHHHHHHHHHHHHHHHHHHHHHH--HHHHHHHHHHHHHHHHS-HHHHHHHHHHHHHHHHHHTT---TTS-HHHHHHHHHHHHHHHHHHHHHHHHHHTS-HHHHHHHHHTT--HHHHIIIIIHHHHHHHHHHHHHHHHHHHHHHGGGGGGGT--SHHHHHHHHHHHTTTTTHHHHHHHHHHHHHHHHHHHHHHHHHHHHHHHHHH--

Organism: NCBI:txid518634

InterPro domains:
  IPR000515 ABC transporter type 1, transmembrane domain MetI-like [PF00528] (49-215)
  IPR000515 ABC transporter type 1, transmembrane domain MetI-like [PS50928] (19-216)
  IPR000515 ABC transporter type 1, transmembrane domain MetI-like [cd06261] (20-212)
  IPR010065 Amino acid ABC transporter, permease protein, 3-TM domain [TIGR01726] (15-116)
  IPR035906 MetI-like superfamily [G3DSA:1.10.3720.10] (4-226)
  IPR035906 MetI-like superfamily [SSF161098] (13-213)
  IPR043429 ABC transporter membrane protein permease protein ArtM/GltK/GlnP/TcyL/YhdX-like [PTHR30614] (15-226)

Nearest PDB structures (foldseek):
  7ahd-assembly1_B  TM=7.138E-01  e=3.478E-03  Lactococcus lactis subsp. lactis
  8wm8-assembly1_A  TM=7.638E-01  e=4.180E-03  Nostoc sp. PCC 7120 = FACHB-418
  7ahd-assembly1_A  TM=7.134E-01  e=7.262E-03  Lactococcus lactis subsp. lactis
  2onk-assembly2_I  TM=6.424E-01  e=5.510E-03  Archaeoglobus fulgidus
  8wm7-assembly1_B  TM=7.311E-01  e=1.999E-02  Nostoc sp. PCC 7120 = FACHB-418